Protein AF-G2GPV1-F1 (afdb_monomer_lite)

Secondary structure (DSSP, 8-state):
-EEEE-HHHHHHHHHHHHHHHHHHS-TTTEEEEEE---TTS-HHHHHHHHGGGGG-GGGS--S--SSSSSEE-SHHHHHHHHHHHHHHHHHHHHSPPPPP--SS------------S---S----------S-EEEEEEES---SHHHHHHHHHHHHHGGGGTEEEEEEEE-PPBBTTB-HHHHHHHHHHH-GGGGG-SEEEEEESTTS-EEEEEEEEP-----SS---TT-PPSEEEEEEEEEEPP---HHHHHHHHHHHTT-----S-S-------PPPPSS--HHHHTT-SS--HHHHHHHHHHHHT-TT-TT---EEEEEEEBTEEEEEETTTT-S--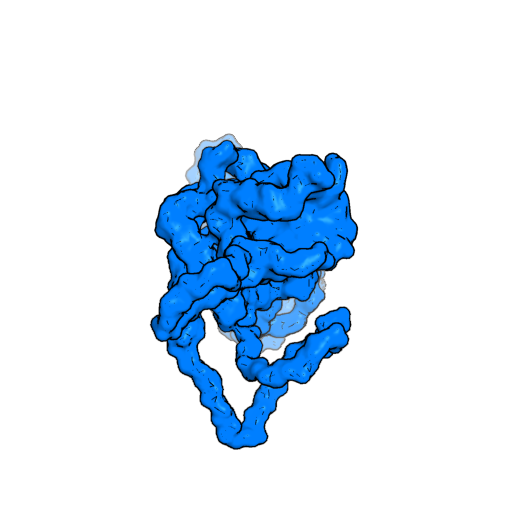-----TTSSHHHHHHHHHHHHHHHS-TTT--EEEE----TT-TT---TTGGGGGSTTEEEEE-

Radius of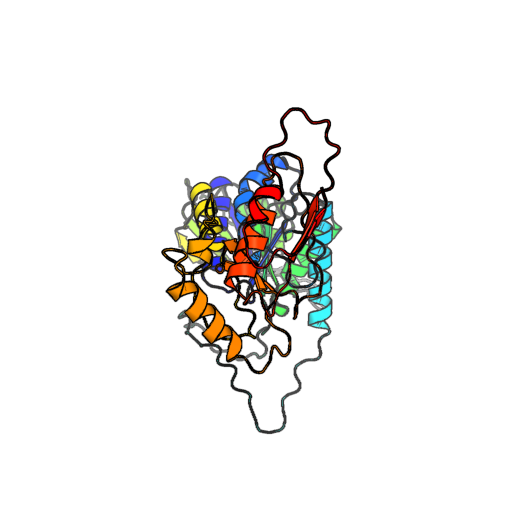 gyration: 30.64 Å; chains: 1; bounding box: 74×72×82 Å

InterPro domains:
  IPR002543 FtsK domain [PF01580] (327-402)
  IPR002543 FtsK domain [PS50901] (328-405)
  IPR027417 P-loop containing nucleoside triphosphate hydrolase [G3DSA:3.40.50.300] (2-265)
  IPR027417 P-loop containing nucleoside triphosphate hydrolase [G3DSA:3.40.50.300] (283-405)
  IPR027417 P-loop containing nucleoside triphosphate hydrolase [SSF52540] (299-381)

Structure (mmCIF, N/CA/C/O backbone):
data_AF-G2GPV1-F1
#
_entry.id   AF-G2GPV1-F1
#
loop_
_atom_site.group_PDB
_atom_site.id
_atom_site.type_symbol
_atom_site.label_atom_id
_atom_site.label_alt_id
_atom_site.label_comp_id
_atom_site.label_asym_id
_atom_site.label_entity_id
_atom_site.label_seq_id
_atom_site.pdbx_PDB_ins_code
_atom_site.Cartn_x
_atom_site.Cartn_y
_atom_site.Cartn_z
_atom_site.occupancy
_atom_site.B_iso_or_equiv
_atom_site.auth_seq_id
_atom_site.auth_comp_id
_atom_site.auth_asym_id
_atom_site.auth_atom_id
_atom_site.pdbx_PDB_model_num
ATOM 1 N N . MET A 1 1 ? 10.477 -9.189 -12.320 1.00 92.81 1 MET A N 1
ATOM 2 C CA . MET A 1 1 ? 10.072 -8.501 -13.563 1.00 92.81 1 MET A CA 1
ATOM 3 C C . MET A 1 1 ? 10.742 -7.146 -13.559 1.00 92.81 1 MET A C 1
ATOM 5 O O . MET A 1 1 ? 10.649 -6.468 -12.548 1.00 92.81 1 MET A O 1
ATOM 9 N N . GLY A 1 2 ? 11.426 -6.770 -14.634 1.00 94.94 2 GLY A N 1
ATOM 10 C CA . GLY A 1 2 ? 12.019 -5.440 -14.768 1.00 94.94 2 GLY A CA 1
ATOM 11 C C . GLY A 1 2 ? 11.084 -4.516 -15.541 1.00 94.94 2 GLY A C 1
ATOM 12 O O . GLY A 1 2 ? 10.548 -4.934 -16.560 1.00 94.94 2 GLY A O 1
ATOM 13 N N . LEU A 1 3 ? 10.872 -3.290 -15.078 1.00 96.56 3 LEU A N 1
ATOM 14 C CA . LEU A 1 3 ? 10.159 -2.230 -15.788 1.00 96.56 3 LEU A CA 1
ATOM 15 C C . LEU A 1 3 ? 11.145 -1.093 -16.066 1.00 96.56 3 LEU A C 1
ATOM 17 O O . LEU A 1 3 ? 11.756 -0.583 -15.127 1.00 96.56 3 LEU A O 1
ATOM 21 N N . ALA A 1 4 ? 11.316 -0.703 -17.328 1.00 96.38 4 ALA A N 1
ATOM 22 C CA . ALA A 1 4 ? 12.236 0.376 -17.685 1.00 96.38 4 ALA A CA 1
ATOM 23 C C . ALA A 1 4 ? 11.606 1.426 -18.595 1.00 96.38 4 ALA A C 1
ATOM 25 O O . ALA A 1 4 ? 10.743 1.117 -19.422 1.00 96.38 4 ALA A O 1
ATOM 26 N N . GLY A 1 5 ? 12.057 2.667 -18.438 1.00 95.25 5 GLY A N 1
ATOM 27 C CA . GLY A 1 5 ? 11.664 3.796 -19.271 1.00 95.25 5 GLY A CA 1
ATOM 28 C C . GLY A 1 5 ? 11.671 5.131 -18.527 1.00 95.25 5 GLY A C 1
ATOM 29 O O . GLY A 1 5 ? 12.166 5.206 -17.399 1.00 95.25 5 GLY A O 1
ATOM 30 N N . PRO A 1 6 ? 11.105 6.190 -19.139 1.00 95.00 6 PRO A N 1
ATOM 31 C CA . PRO A 1 6 ? 11.145 7.534 -18.570 1.00 95.00 6 PRO A CA 1
ATOM 32 C C . PRO A 1 6 ? 10.416 7.613 -17.228 1.00 95.00 6 PRO A C 1
ATOM 34 O O . PRO A 1 6 ? 9.306 7.084 -17.098 1.00 95.00 6 PRO A O 1
ATOM 37 N N . ARG A 1 7 ? 10.999 8.320 -16.251 1.00 93.81 7 ARG A N 1
ATOM 38 C CA . ARG A 1 7 ? 10.560 8.315 -14.844 1.00 93.81 7 ARG A CA 1
ATOM 39 C C . ARG A 1 7 ? 9.067 8.520 -14.643 1.00 93.81 7 ARG A C 1
ATOM 41 O O . ARG A 1 7 ? 8.423 7.709 -13.985 1.00 93.81 7 ARG A O 1
ATOM 48 N N . GLU A 1 8 ? 8.502 9.586 -15.206 1.00 92.12 8 GLU A N 1
ATOM 49 C CA . GLU A 1 8 ? 7.096 9.937 -14.975 1.00 92.12 8 GLU A CA 1
ATOM 50 C C . GLU A 1 8 ? 6.136 8.837 -15.450 1.00 92.12 8 GLU A C 1
ATOM 52 O O . GLU A 1 8 ? 5.156 8.510 -14.773 1.00 92.12 8 GLU A O 1
ATOM 57 N N . ARG A 1 9 ? 6.443 8.226 -16.602 1.00 94.62 9 ARG A N 1
ATOM 58 C CA . ARG A 1 9 ? 5.651 7.137 -17.186 1.00 94.62 9 ARG A CA 1
ATOM 59 C C . ARG A 1 9 ? 5.873 5.827 -16.444 1.00 94.62 9 ARG A C 1
ATOM 61 O O . ARG A 1 9 ? 4.898 5.141 -16.146 1.00 94.62 9 ARG A O 1
ATOM 68 N N . LEU A 1 10 ? 7.117 5.523 -16.084 1.00 95.62 10 LEU A N 1
ATOM 69 C CA . LEU A 1 10 ? 7.485 4.348 -15.298 1.00 95.62 10 LEU A CA 1
ATOM 70 C C . LEU A 1 10 ? 6.794 4.348 -13.928 1.00 95.62 10 LEU A C 1
ATOM 72 O O . LEU A 1 10 ? 6.192 3.347 -13.532 1.00 95.62 10 LEU A O 1
ATOM 76 N N . ALA A 1 11 ? 6.801 5.486 -13.234 1.00 95.50 11 ALA A N 1
ATOM 77 C CA . ALA A 1 11 ? 6.111 5.661 -11.963 1.00 95.50 11 ALA A CA 1
ATOM 78 C C . ALA A 1 11 ? 4.588 5.547 -12.123 1.00 95.50 11 ALA A C 1
ATOM 80 O O . ALA A 1 11 ? 3.922 4.905 -11.313 1.00 95.50 11 ALA A O 1
ATOM 81 N N . GLY A 1 12 ? 4.023 6.143 -13.179 1.00 96.56 12 GLY A N 1
ATOM 82 C CA . GLY A 1 12 ? 2.597 6.041 -13.500 1.00 96.56 12 GLY A CA 1
ATOM 83 C C . GLY A 1 12 ? 2.128 4.608 -13.750 1.00 96.56 12 GLY A C 1
ATOM 84 O O . GLY A 1 12 ? 1.126 4.192 -13.164 1.00 96.56 12 GLY A O 1
ATOM 85 N N . LEU A 1 13 ? 2.877 3.853 -14.558 1.00 96.50 13 LEU A N 1
ATOM 86 C CA . LEU A 1 13 ? 2.640 2.432 -14.821 1.00 96.50 13 LEU A CA 1
ATOM 87 C C . LEU A 1 13 ? 2.765 1.608 -13.538 1.00 96.50 13 LEU A C 1
ATOM 89 O O . LEU A 1 13 ? 1.881 0.820 -13.214 1.00 96.50 13 LEU A O 1
ATOM 93 N N . THR A 1 14 ? 3.832 1.816 -12.768 1.00 97.25 14 THR A N 1
ATOM 94 C CA . THR A 1 14 ? 4.052 1.052 -11.535 1.00 97.25 14 THR A CA 1
ATOM 95 C C . THR A 1 14 ? 2.930 1.293 -10.528 1.00 97.25 14 THR A C 1
ATOM 97 O O . THR A 1 14 ? 2.412 0.343 -9.946 1.00 97.25 14 THR A O 1
ATOM 100 N N . ARG A 1 15 ? 2.474 2.543 -10.364 1.00 97.69 15 ARG A N 1
ATOM 101 C CA . ARG A 1 15 ? 1.318 2.858 -9.511 1.00 97.69 15 ARG A CA 1
ATOM 102 C C . ARG A 1 15 ? 0.041 2.170 -9.999 1.00 97.69 15 ARG A C 1
ATOM 104 O O . ARG A 1 15 ? -0.715 1.684 -9.163 1.00 97.69 15 ARG A O 1
ATOM 111 N N . ALA A 1 16 ? -0.177 2.071 -11.312 1.00 96.94 16 ALA A N 1
ATOM 112 C CA . ALA A 1 16 ? -1.321 1.349 -11.872 1.00 96.94 16 ALA A CA 1
ATOM 113 C C . ALA A 1 16 ? -1.250 -0.155 -11.554 1.00 96.94 16 ALA A C 1
ATOM 115 O O . ALA A 1 16 ? -2.223 -0.722 -11.059 1.00 96.94 16 ALA A O 1
ATOM 116 N N . VAL A 1 17 ? -0.082 -0.780 -11.742 1.00 96.06 17 VAL A N 1
ATOM 117 C CA . VAL A 1 17 ? 0.151 -2.198 -11.413 1.00 96.06 17 VAL A CA 1
ATOM 118 C C . VAL A 1 17 ? -0.075 -2.465 -9.924 1.00 96.06 17 VAL A C 1
ATOM 120 O O . VAL A 1 17 ? -0.821 -3.375 -9.567 1.00 96.06 17 VAL A O 1
ATOM 123 N N . LEU A 1 18 ? 0.518 -1.657 -9.040 1.00 97.50 18 LEU A N 1
ATOM 124 C CA . LEU A 1 18 ? 0.370 -1.827 -7.591 1.00 97.50 18 LEU A CA 1
ATOM 125 C C . LEU A 1 18 ? -1.069 -1.594 -7.125 1.00 97.50 18 LEU A C 1
ATOM 127 O O . LEU A 1 18 ? -1.556 -2.329 -6.270 1.00 97.50 18 LEU A O 1
ATOM 131 N N . ALA A 1 19 ? -1.773 -0.621 -7.709 1.00 97.12 19 ALA A N 1
ATOM 132 C CA . ALA A 1 19 ? -3.179 -0.388 -7.408 1.00 97.12 19 ALA A CA 1
ATOM 133 C C . ALA A 1 19 ? -4.061 -1.570 -7.836 1.00 97.12 19 ALA A C 1
ATOM 135 O O . ALA A 1 19 ? -4.918 -1.999 -7.068 1.00 97.12 19 ALA A O 1
ATOM 136 N N . GLN A 1 20 ? -3.827 -2.145 -9.020 1.00 96.62 20 GLN A N 1
ATOM 137 C CA . GLN A 1 20 ? -4.544 -3.344 -9.466 1.00 96.62 20 GLN A CA 1
ATOM 138 C C . GLN A 1 20 ? -4.279 -4.536 -8.543 1.00 96.62 20 GLN A C 1
ATOM 140 O O . GLN A 1 20 ? -5.220 -5.215 -8.136 1.00 96.62 20 GLN A O 1
ATOM 145 N N . LEU A 1 21 ? -3.020 -4.766 -8.161 1.00 96.62 21 LEU A N 1
ATOM 146 C CA . LEU A 1 21 ? -2.668 -5.832 -7.225 1.00 96.62 21 LEU A CA 1
ATOM 147 C C . LEU A 1 21 ? -3.366 -5.645 -5.870 1.00 96.62 21 LEU A C 1
ATOM 149 O O . LEU A 1 21 ? -3.993 -6.586 -5.388 1.00 96.62 21 LEU A O 1
ATOM 153 N N . ALA A 1 22 ? -3.329 -4.434 -5.307 1.00 95.75 22 ALA A N 1
ATOM 154 C CA . ALA A 1 22 ? -3.972 -4.113 -4.034 1.00 95.75 22 ALA A CA 1
ATOM 155 C C . ALA A 1 22 ? -5.509 -4.199 -4.089 1.00 95.75 22 ALA A C 1
ATOM 157 O O . ALA A 1 22 ? -6.137 -4.576 -3.104 1.00 95.75 22 ALA A O 1
ATOM 158 N N . ALA A 1 23 ? -6.130 -3.867 -5.226 1.00 94.69 23 ALA A N 1
ATOM 159 C CA . ALA A 1 23 ? -7.582 -3.949 -5.401 1.00 94.69 23 ALA A CA 1
ATOM 160 C C . ALA A 1 23 ? -8.094 -5.391 -5.546 1.00 94.69 23 ALA A C 1
ATOM 162 O O . ALA A 1 23 ? -9.250 -5.668 -5.231 1.00 94.69 23 ALA A O 1
ATOM 163 N N . LEU A 1 24 ? -7.260 -6.292 -6.071 1.00 94.12 24 LEU A N 1
ATOM 164 C CA . LEU A 1 24 ? -7.658 -7.656 -6.426 1.00 94.12 24 LEU A CA 1
ATOM 165 C C . LEU A 1 24 ? -7.294 -8.705 -5.371 1.00 94.12 24 LEU A C 1
ATOM 167 O O . LEU A 1 24 ? -7.752 -9.841 -5.483 1.00 94.12 24 LEU A O 1
ATOM 171 N N . HIS A 1 25 ? -6.495 -8.347 -4.365 1.00 92.38 25 HIS A N 1
ATOM 172 C CA . HIS A 1 25 ? -6.011 -9.286 -3.355 1.00 92.38 25 HIS A CA 1
ATOM 173 C C . HIS A 1 25 ? -6.234 -8.746 -1.945 1.00 92.38 25 HIS A C 1
ATOM 175 O O . HIS A 1 25 ? -6.028 -7.561 -1.676 1.00 92.38 25 HIS A O 1
ATOM 181 N N . SER A 1 26 ? -6.626 -9.639 -1.037 1.00 89.75 26 SER A N 1
ATOM 182 C CA . SER A 1 26 ? -6.679 -9.356 0.396 1.00 89.75 26 SER A CA 1
ATOM 183 C C . SER A 1 26 ? -5.277 -9.009 0.923 1.00 89.75 26 SER A C 1
ATOM 185 O O . SER A 1 26 ? -4.311 -9.618 0.459 1.00 89.75 26 SER A O 1
ATOM 187 N N . PRO A 1 27 ? -5.126 -8.093 1.901 1.00 88.25 27 PRO A N 1
ATOM 188 C CA . PRO A 1 27 ? -3.840 -7.877 2.565 1.00 88.25 27 PRO A CA 1
ATOM 189 C C . PRO A 1 27 ? -3.352 -9.104 3.360 1.00 88.25 27 PRO A C 1
ATOM 191 O O . PRO A 1 27 ? -2.180 -9.146 3.711 1.00 88.25 27 PRO A O 1
ATOM 194 N N . ASP A 1 28 ? -4.203 -10.114 3.592 1.00 84.00 28 ASP A N 1
ATOM 195 C CA . ASP A 1 28 ? -3.773 -11.417 4.131 1.00 84.00 28 ASP A CA 1
ATOM 196 C C . ASP A 1 28 ? -3.118 -12.309 3.058 1.00 84.00 28 ASP A C 1
ATOM 198 O O . ASP A 1 28 ? -2.295 -13.164 3.374 1.00 84.00 28 ASP A O 1
ATOM 202 N N . ASP A 1 29 ? -3.477 -12.119 1.782 1.00 88.44 29 ASP A N 1
ATOM 203 C CA . ASP A 1 29 ? -2.990 -12.932 0.659 1.00 88.44 29 ASP A CA 1
ATOM 204 C C . ASP A 1 29 ? -1.806 -12.282 -0.073 1.00 88.44 29 ASP A C 1
ATOM 206 O O . ASP A 1 29 ? -1.052 -12.971 -0.770 1.00 88.44 29 ASP A O 1
ATOM 210 N N . LEU A 1 30 ? -1.675 -10.956 0.036 1.00 92.56 30 LEU A N 1
ATOM 211 C CA . LEU A 1 30 ? -0.678 -10.152 -0.661 1.00 92.56 30 LEU A CA 1
ATOM 212 C C . LEU A 1 30 ? -0.038 -9.112 0.268 1.00 92.56 30 LEU A C 1
ATOM 214 O O . LEU A 1 30 ? -0.698 -8.193 0.747 1.00 92.56 30 LEU A O 1
ATOM 218 N N . GLU A 1 31 ? 1.281 -9.191 0.394 1.00 93.50 31 GLU A N 1
ATOM 219 C CA . GLU A 1 31 ? 2.127 -8.202 1.056 1.00 93.50 31 GLU A CA 1
ATOM 220 C C . GLU A 1 31 ? 2.869 -7.362 0.002 1.00 93.50 31 GLU A C 1
ATOM 222 O O . GLU A 1 31 ? 3.420 -7.897 -0.965 1.00 93.50 31 GLU A O 1
ATOM 227 N N . LEU A 1 32 ? 2.892 -6.040 0.176 1.00 97.19 32 LEU A N 1
ATOM 228 C CA . LEU A 1 32 ? 3.656 -5.121 -0.669 1.00 97.19 32 LEU A CA 1
ATOM 229 C C . LEU A 1 32 ? 4.848 -4.578 0.117 1.00 97.19 32 LEU A C 1
ATOM 231 O O . LEU A 1 32 ? 4.682 -4.007 1.194 1.00 97.19 32 LEU A O 1
ATOM 235 N N . VAL A 1 33 ? 6.045 -4.716 -0.448 1.00 97.69 33 VAL A N 1
ATOM 236 C CA . VAL A 1 33 ? 7.292 -4.203 0.128 1.00 97.69 33 VAL A CA 1
ATOM 237 C C . VAL A 1 33 ? 7.932 -3.240 -0.865 1.00 97.69 33 VAL A C 1
ATOM 239 O O . VAL A 1 33 ? 8.062 -3.572 -2.039 1.00 97.69 33 VAL A O 1
ATOM 242 N N . LEU A 1 34 ? 8.354 -2.063 -0.408 1.00 98.00 34 LEU A N 1
ATOM 243 C CA . LEU A 1 34 ? 9.099 -1.095 -1.218 1.00 98.00 34 LEU A CA 1
ATOM 244 C C . LEU A 1 34 ? 10.542 -0.982 -0.723 1.00 98.00 34 LEU A C 1
ATOM 246 O O . LEU A 1 34 ? 10.768 -0.729 0.457 1.00 98.00 34 LEU A O 1
ATOM 250 N N . ILE A 1 35 ? 11.497 -1.071 -1.645 1.00 97.50 35 ILE A N 1
ATOM 251 C CA . ILE A 1 35 ? 12.901 -0.703 -1.462 1.00 97.50 35 ILE A CA 1
ATOM 252 C C . ILE A 1 35 ? 13.216 0.414 -2.456 1.00 97.50 35 ILE A C 1
ATOM 254 O O . ILE A 1 35 ? 13.340 0.186 -3.653 1.00 97.50 35 ILE A O 1
ATOM 258 N N . SER A 1 36 ? 13.332 1.636 -1.952 1.00 96.50 36 SER A N 1
ATOM 259 C CA . SER A 1 36 ? 13.583 2.849 -2.726 1.00 96.50 36 SER A CA 1
ATOM 260 C C . SER A 1 36 ? 14.736 3.617 -2.076 1.00 96.50 36 SER A C 1
ATOM 262 O O . SER A 1 36 ? 14.538 4.687 -1.494 1.00 96.50 36 SER A O 1
ATOM 264 N N . ALA A 1 37 ? 15.944 3.054 -2.155 1.00 93.75 37 ALA A N 1
ATOM 265 C CA . ALA A 1 37 ? 17.153 3.555 -1.490 1.00 93.75 37 ALA A CA 1
ATOM 266 C C . ALA A 1 37 ? 18.199 4.152 -2.452 1.00 93.75 37 ALA A C 1
ATOM 268 O O . ALA A 1 37 ? 19.320 4.446 -2.029 1.00 93.75 37 ALA A O 1
ATOM 269 N N . ASP A 1 38 ? 17.824 4.382 -3.716 1.00 91.88 38 ASP A N 1
ATOM 270 C CA . ASP A 1 38 ? 18.717 4.922 -4.741 1.00 91.88 38 ASP A CA 1
ATOM 271 C C . ASP A 1 38 ? 19.295 6.284 -4.332 1.00 91.88 38 ASP A C 1
ATOM 273 O O . ASP A 1 38 ? 18.580 7.287 -4.209 1.00 91.88 38 ASP A O 1
ATOM 277 N N . ARG A 1 39 ? 20.617 6.307 -4.138 1.00 89.62 39 ARG A N 1
ATOM 278 C CA . ARG A 1 39 ? 21.385 7.477 -3.696 1.00 89.62 39 ARG A CA 1
ATOM 279 C C . ARG A 1 39 ? 21.484 8.565 -4.761 1.00 89.62 39 ARG A C 1
ATOM 281 O O . ARG A 1 39 ? 21.768 9.703 -4.398 1.00 89.62 39 ARG A O 1
ATOM 288 N N . ALA A 1 40 ? 21.236 8.251 -6.034 1.00 90.00 40 ALA A N 1
ATOM 289 C CA . ALA A 1 40 ? 21.198 9.245 -7.104 1.00 90.00 40 ALA A CA 1
ATOM 290 C C . ALA A 1 40 ? 20.033 10.234 -6.933 1.00 90.00 40 ALA A C 1
ATOM 292 O O . ALA A 1 40 ? 20.062 11.340 -7.474 1.00 90.00 40 ALA A O 1
ATOM 293 N N . ARG A 1 41 ? 19.014 9.859 -6.151 1.00 90.38 41 ARG A N 1
ATOM 294 C CA . ARG A 1 41 ? 17.842 10.690 -5.878 1.00 90.38 41 ARG A CA 1
ATOM 295 C C . ARG A 1 41 ? 17.863 11.226 -4.439 1.00 90.38 41 ARG A C 1
ATOM 297 O O . ARG A 1 41 ? 18.438 10.599 -3.552 1.00 90.38 41 ARG A O 1
ATOM 304 N N . PRO A 1 42 ? 17.233 12.373 -4.143 1.00 93.81 42 PRO A N 1
ATOM 305 C CA . PRO A 1 42 ? 17.029 12.813 -2.763 1.00 93.81 42 PRO A CA 1
ATOM 306 C C . PRO A 1 42 ? 15.935 12.001 -2.053 1.00 93.81 42 PRO A C 1
ATOM 308 O O . PRO A 1 42 ? 14.907 11.683 -2.654 1.00 93.81 42 PRO A O 1
ATOM 311 N N . VAL A 1 43 ? 16.098 11.752 -0.745 1.00 92.62 43 VAL A N 1
ATOM 312 C CA . VAL A 1 43 ? 15.102 11.038 0.089 1.00 92.62 43 VAL A CA 1
ATOM 313 C C . VAL A 1 43 ? 13.719 11.679 -0.032 1.00 92.62 43 VAL A C 1
ATOM 315 O O . VAL A 1 43 ? 12.743 10.982 -0.275 1.00 92.62 43 VAL A O 1
ATOM 318 N N . ALA A 1 44 ? 13.633 13.011 0.053 1.00 92.81 44 ALA A N 1
ATOM 319 C CA . ALA A 1 44 ? 12.364 13.735 -0.032 1.00 92.81 44 ALA A CA 1
ATOM 320 C C . ALA A 1 44 ? 11.601 13.452 -1.338 1.00 92.81 44 ALA A C 1
ATOM 322 O O . ALA A 1 44 ? 10.382 13.301 -1.317 1.00 92.81 44 ALA A O 1
ATOM 323 N N . GLN A 1 45 ? 12.315 13.331 -2.463 1.00 93.00 45 GLN A N 1
ATOM 324 C CA . GLN A 1 45 ? 11.708 13.042 -3.760 1.00 93.00 45 GLN A CA 1
ATOM 325 C C . GLN A 1 45 ? 11.191 11.599 -3.823 1.00 93.00 45 GLN A C 1
ATOM 327 O O . GLN A 1 45 ? 10.064 11.374 -4.262 1.00 93.00 45 GLN A O 1
ATOM 332 N N . ARG A 1 46 ? 11.988 10.632 -3.343 1.00 93.38 46 ARG A N 1
ATOM 333 C CA . ARG A 1 46 ? 11.592 9.216 -3.274 1.00 93.38 46 ARG A CA 1
ATOM 334 C C . ARG A 1 46 ? 10.382 9.017 -2.361 1.00 93.38 46 ARG A C 1
ATOM 336 O O . ARG A 1 46 ? 9.420 8.356 -2.743 1.00 93.38 46 ARG A O 1
ATOM 343 N N . THR A 1 47 ? 10.393 9.649 -1.189 1.00 94.06 47 THR A N 1
ATOM 344 C CA . THR A 1 47 ? 9.275 9.607 -0.243 1.00 94.06 47 THR A CA 1
ATOM 345 C C . THR A 1 47 ? 8.020 10.228 -0.839 1.00 94.06 47 THR A C 1
ATOM 347 O O . THR A 1 47 ? 6.962 9.619 -0.758 1.00 94.06 47 THR A O 1
ATOM 350 N N . ALA A 1 48 ? 8.108 11.405 -1.468 1.00 92.88 48 ALA A N 1
ATOM 351 C CA . ALA A 1 48 ? 6.943 12.063 -2.062 1.00 92.88 48 ALA A CA 1
ATOM 352 C C . ALA A 1 48 ? 6.284 11.213 -3.161 1.00 92.88 48 ALA A C 1
ATOM 354 O O . ALA A 1 48 ? 5.060 11.154 -3.256 1.00 92.88 48 ALA A O 1
ATOM 355 N N . GLU A 1 49 ? 7.086 10.522 -3.969 1.00 94.62 49 GLU A N 1
ATOM 356 C CA . GLU A 1 49 ? 6.594 9.690 -5.065 1.00 94.62 49 GLU A CA 1
ATOM 357 C C . GLU A 1 49 ? 5.822 8.451 -4.590 1.00 94.62 49 GLU A C 1
ATOM 359 O O . GLU A 1 49 ? 4.815 8.068 -5.195 1.00 94.62 49 GLU A O 1
ATOM 364 N N . TRP A 1 50 ? 6.263 7.853 -3.483 1.00 96.88 50 TRP A N 1
ATOM 365 C CA . TRP A 1 50 ? 5.706 6.611 -2.948 1.00 96.88 50 TRP A CA 1
ATOM 366 C C . TRP A 1 50 ? 4.883 6.788 -1.667 1.00 96.88 50 TRP A C 1
ATOM 368 O O . TRP A 1 50 ? 4.333 5.810 -1.163 1.00 96.88 50 TRP A O 1
ATOM 378 N N . ALA A 1 51 ? 4.710 8.018 -1.172 1.00 95.69 51 ALA A N 1
ATOM 379 C CA . ALA A 1 51 ? 3.974 8.327 0.061 1.00 95.69 51 ALA A CA 1
ATOM 380 C C . ALA A 1 51 ? 2.562 7.724 0.090 1.00 95.69 51 ALA A C 1
ATOM 382 O O . ALA A 1 51 ? 2.077 7.312 1.144 1.00 95.69 51 ALA A O 1
ATOM 383 N N . TRP A 1 52 ? 1.913 7.630 -1.073 1.00 97.19 52 TRP A N 1
ATOM 384 C CA . TRP A 1 52 ? 0.581 7.048 -1.213 1.00 97.19 52 TRP A CA 1
ATOM 385 C C . TRP A 1 52 ? 0.514 5.578 -0.754 1.00 97.19 52 TRP A C 1
ATOM 387 O O . TRP A 1 52 ? -0.517 5.164 -0.223 1.00 97.19 52 TRP A O 1
ATOM 397 N N . LEU A 1 53 ? 1.605 4.810 -0.891 1.00 97.25 53 LEU A N 1
ATOM 398 C CA . LEU A 1 53 ? 1.675 3.414 -0.446 1.00 97.25 53 LEU A CA 1
ATOM 399 C C . LEU A 1 53 ? 1.488 3.284 1.064 1.00 97.25 53 LEU A C 1
ATOM 401 O O . LEU A 1 53 ? 0.923 2.292 1.506 1.00 97.25 53 LEU A O 1
ATOM 405 N N . GLY A 1 54 ? 1.889 4.289 1.850 1.00 95.31 54 GLY A N 1
ATOM 406 C CA . GLY A 1 54 ? 1.758 4.267 3.311 1.00 95.31 54 GLY A CA 1
ATOM 407 C C . GLY A 1 54 ? 0.314 4.174 3.815 1.00 95.31 54 GLY A C 1
ATOM 408 O O . GLY A 1 54 ? 0.092 3.838 4.977 1.00 95.31 54 GLY A O 1
ATOM 409 N N . TRP A 1 55 ? -0.671 4.432 2.950 1.00 94.94 55 TRP A N 1
ATOM 410 C CA . TRP A 1 55 ? -2.090 4.269 3.266 1.00 94.94 55 TRP A CA 1
ATOM 411 C C . TRP A 1 55 ? -2.612 2.851 3.010 1.00 94.94 55 TRP A C 1
ATOM 413 O O . TRP A 1 55 ? -3.645 2.486 3.571 1.00 94.94 55 TRP A O 1
ATOM 423 N N . LEU A 1 56 ? -1.932 2.042 2.191 1.00 95.44 56 LEU A N 1
ATOM 424 C CA . LEU A 1 56 ? -2.412 0.708 1.839 1.00 95.44 56 LEU A CA 1
ATOM 425 C C . LEU A 1 56 ? -2.342 -0.249 3.040 1.00 95.44 56 LEU A C 1
ATOM 427 O O . LEU A 1 56 ? -1.349 -0.264 3.769 1.00 95.44 56 LEU A O 1
ATOM 431 N N . PRO A 1 57 ? -3.354 -1.111 3.245 1.00 92.19 57 PRO A N 1
ATOM 432 C CA . PRO A 1 57 ? -3.272 -2.142 4.273 1.00 92.19 57 PRO A CA 1
ATOM 433 C C . PRO A 1 57 ? -2.187 -3.188 3.959 1.00 92.19 57 PRO A C 1
ATOM 435 O O . PRO A 1 57 ? -1.615 -3.739 4.891 1.00 92.19 57 PRO A O 1
ATOM 438 N N . HIS A 1 58 ? -1.853 -3.398 2.680 1.00 93.81 58 HIS A N 1
ATOM 439 C CA . HIS A 1 58 ? -0.872 -4.385 2.199 1.00 93.81 58 HIS A CA 1
ATOM 440 C C . HIS A 1 58 ? 0.588 -4.085 2.564 1.00 93.81 58 HIS A C 1
ATOM 442 O O . HIS A 1 58 ? 1.431 -4.965 2.432 1.00 93.81 58 HIS A O 1
ATOM 448 N N . VAL A 1 59 ? 0.910 -2.859 2.992 1.00 94.25 59 VAL A N 1
ATOM 449 C CA . VAL A 1 59 ? 2.267 -2.491 3.452 1.00 94.25 59 VAL A CA 1
ATOM 450 C C . VAL A 1 59 ? 2.402 -2.556 4.974 1.00 94.25 59 VAL A C 1
ATOM 452 O O . VAL A 1 59 ? 3.424 -2.143 5.525 1.00 94.25 59 VAL A O 1
ATOM 455 N N . ARG A 1 60 ? 1.361 -3.005 5.683 1.00 89.19 60 ARG A N 1
ATOM 456 C CA . ARG A 1 60 ? 1.414 -3.179 7.134 1.00 89.19 60 ARG A CA 1
ATOM 457 C C . ARG A 1 60 ? 2.109 -4.506 7.455 1.00 89.19 60 ARG A C 1
ATOM 459 O O . ARG A 1 60 ? 1.829 -5.502 6.796 1.00 89.19 60 ARG A O 1
ATOM 466 N N . PRO A 1 61 ? 2.990 -4.540 8.461 1.00 81.75 61 PRO A N 1
ATOM 467 C CA . PRO A 1 61 ? 3.623 -5.782 8.888 1.00 81.75 61 PRO A CA 1
ATOM 468 C C . PRO A 1 61 ? 2.575 -6.752 9.462 1.00 81.75 61 PRO A C 1
ATOM 47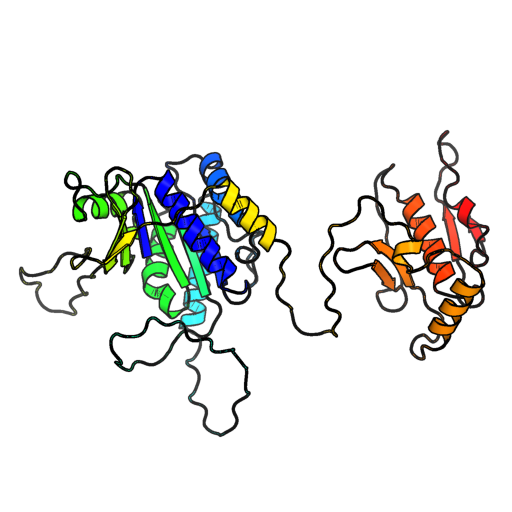0 O O . PRO A 1 61 ? 1.797 -6.374 10.337 1.00 81.75 61 PRO A O 1
ATOM 473 N N . GLY A 1 62 ? 2.552 -7.992 8.968 1.00 70.44 62 GLY A N 1
ATOM 474 C CA . GLY A 1 62 ? 1.659 -9.067 9.436 1.00 70.44 62 GLY A CA 1
ATOM 475 C C . GLY A 1 62 ? 2.383 -10.287 10.018 1.00 70.44 62 GLY A C 1
ATOM 476 O O . GLY A 1 62 ? 1.748 -11.198 10.534 1.00 70.44 62 GLY A O 1
ATOM 477 N N . HIS A 1 63 ? 3.714 -10.301 9.959 1.00 65.88 63 HIS A N 1
ATOM 478 C CA . HIS A 1 63 ? 4.563 -11.473 10.188 1.00 65.88 63 HIS A CA 1
ATOM 479 C C . HIS A 1 63 ? 5.654 -11.200 11.243 1.00 65.88 63 HIS A C 1
ATOM 481 O O . HIS A 1 63 ? 6.751 -11.742 11.158 1.00 65.88 63 HIS A O 1
ATOM 487 N N . GLY A 1 64 ? 5.380 -10.318 12.213 1.00 61.81 64 GLY A N 1
ATOM 488 C CA . GLY A 1 64 ? 6.324 -9.987 13.290 1.00 61.81 64 GLY A CA 1
ATOM 489 C C . GLY A 1 64 ? 7.499 -9.101 12.865 1.00 61.81 64 GLY A C 1
ATOM 490 O O . GLY A 1 64 ? 8.519 -9.074 13.546 1.00 61.81 64 GLY A O 1
ATOM 491 N N . GLN A 1 65 ? 7.381 -8.379 11.746 1.00 76.88 65 GLN A N 1
ATOM 492 C CA . GLN A 1 65 ? 8.445 -7.484 11.296 1.00 76.88 65 GLN A CA 1
ATOM 493 C C . GLN A 1 65 ? 8.624 -6.287 12.234 1.00 76.88 65 GLN A C 1
ATOM 495 O O . GLN A 1 65 ? 7.657 -5.586 12.533 1.00 76.88 65 GLN A O 1
ATOM 500 N N . ASP A 1 66 ? 9.875 -5.974 12.571 1.00 72.00 66 ASP A N 1
ATOM 501 C CA . ASP A 1 66 ? 10.227 -4.789 13.361 1.00 72.00 66 ASP A CA 1
ATOM 502 C C . ASP A 1 66 ? 10.246 -3.517 12.493 1.00 72.00 66 ASP A C 1
ATOM 504 O O . ASP A 1 66 ? 11.281 -3.028 12.044 1.00 72.00 66 ASP A O 1
ATOM 508 N N . CYS A 1 67 ? 9.059 -3.050 12.112 1.00 75.75 67 CYS A N 1
ATOM 509 C CA . CYS A 1 67 ? 8.861 -1.812 11.359 1.00 75.75 67 CYS A CA 1
ATOM 510 C C . CYS A 1 67 ? 7.404 -1.355 11.477 1.00 75.75 67 CYS A C 1
ATOM 512 O O . CYS A 1 67 ? 6.522 -2.158 11.754 1.00 75.75 67 CYS A O 1
ATOM 514 N N . ARG A 1 68 ? 7.113 -0.078 11.200 1.00 81.50 68 ARG A N 1
ATOM 515 C CA . ARG A 1 68 ? 5.717 0.406 11.124 1.00 81.50 68 ARG A CA 1
ATOM 516 C C . ARG A 1 68 ? 5.058 0.118 9.777 1.00 81.50 68 ARG A C 1
ATOM 518 O O . ARG A 1 68 ? 3.857 -0.128 9.721 1.00 81.50 68 ARG A O 1
ATOM 525 N N . LEU A 1 69 ? 5.839 0.197 8.704 1.00 89.69 69 LEU A N 1
ATOM 526 C CA . LEU A 1 69 ? 5.422 -0.036 7.326 1.00 89.69 69 LEU A CA 1
ATOM 527 C C . LEU A 1 69 ? 6.550 -0.750 6.585 1.00 89.69 69 LEU A C 1
ATOM 529 O O . LEU A 1 69 ? 7.726 -0.536 6.877 1.00 89.69 69 LEU A O 1
ATOM 533 N N . LEU A 1 70 ? 6.190 -1.539 5.581 1.00 92.69 70 LEU A N 1
ATOM 534 C CA . LEU A 1 70 ? 7.106 -2.276 4.711 1.00 92.69 70 LEU A CA 1
ATOM 535 C C . LEU A 1 70 ? 7.686 -1.388 3.601 1.00 92.69 70 LEU A C 1
ATOM 537 O O . LEU A 1 70 ? 7.724 -1.761 2.430 1.00 92.69 70 LEU A O 1
ATOM 541 N N . LEU A 1 71 ? 8.117 -0.186 3.977 1.00 96.25 71 LEU A N 1
ATOM 542 C CA . LEU A 1 71 ? 8.688 0.815 3.085 1.00 96.25 71 LEU A CA 1
ATOM 543 C C . LEU A 1 71 ? 10.110 1.130 3.546 1.00 96.25 71 LEU A C 1
ATOM 545 O O . LEU A 1 71 ? 10.315 1.458 4.712 1.00 96.25 71 LEU A O 1
ATOM 549 N N . ALA A 1 72 ? 11.066 1.052 2.627 1.00 95.88 72 ALA A N 1
ATOM 550 C CA . ALA A 1 72 ? 12.457 1.406 2.856 1.00 95.88 72 ALA A CA 1
ATOM 551 C C . ALA A 1 72 ? 12.873 2.558 1.937 1.00 95.88 72 ALA A C 1
ATOM 553 O O . ALA A 1 72 ? 12.880 2.411 0.713 1.00 95.88 72 ALA A O 1
ATOM 554 N N . TYR A 1 73 ? 13.228 3.696 2.531 1.00 94.62 73 TYR A N 1
ATOM 555 C CA . TYR A 1 73 ? 13.678 4.901 1.827 1.00 94.62 73 TYR A CA 1
ATOM 556 C C . TYR A 1 73 ? 15.154 5.224 2.056 1.00 94.62 73 TYR A C 1
ATOM 558 O O . TYR A 1 73 ? 15.719 6.039 1.322 1.00 94.62 73 TYR A O 1
ATOM 566 N N . ASP A 1 74 ? 15.783 4.604 3.049 1.00 91.25 74 ASP A N 1
ATOM 567 C CA . ASP A 1 74 ? 17.204 4.745 3.351 1.00 91.25 74 ASP A CA 1
ATOM 568 C C . ASP A 1 74 ? 17.937 3.388 3.273 1.00 91.25 74 ASP A C 1
ATOM 570 O O . ASP A 1 74 ? 17.295 2.334 3.202 1.00 91.25 74 ASP A O 1
ATOM 574 N N . PRO A 1 75 ? 19.284 3.394 3.224 1.00 91.50 75 PRO A N 1
ATOM 575 C CA . PRO A 1 75 ? 20.064 2.170 3.060 1.00 91.50 75 PRO A CA 1
ATOM 576 C C . PRO A 1 75 ? 19.925 1.168 4.213 1.00 91.50 75 PRO A C 1
ATOM 578 O O . PRO A 1 75 ? 20.018 -0.032 3.972 1.00 91.50 75 PRO A O 1
ATOM 581 N N . GLU A 1 76 ? 19.710 1.639 5.443 1.00 91.38 76 GLU A N 1
ATOM 582 C CA . GLU A 1 76 ? 19.582 0.779 6.624 1.00 91.38 76 GLU A CA 1
ATOM 583 C C . GLU A 1 76 ? 18.234 0.051 6.601 1.00 91.38 76 GLU A C 1
ATOM 585 O O . GLU A 1 76 ? 18.175 -1.172 6.730 1.00 91.38 76 GLU A O 1
ATOM 590 N N . GLN A 1 77 ? 17.155 0.778 6.297 1.00 93.12 77 GLN A N 1
ATOM 591 C CA . GLN A 1 77 ? 15.841 0.189 6.056 1.00 93.12 77 GLN A CA 1
ATOM 592 C C . GLN A 1 77 ? 15.881 -0.825 4.907 1.00 93.12 77 GLN A C 1
ATOM 594 O O . GLN A 1 77 ? 15.268 -1.889 5.004 1.00 93.12 77 GLN A O 1
ATOM 599 N N . ALA A 1 78 ? 16.595 -0.515 3.820 1.00 95.06 78 ALA A N 1
ATOM 600 C CA . ALA A 1 78 ? 16.715 -1.404 2.667 1.00 95.06 78 ALA A CA 1
ATOM 601 C C . ALA A 1 78 ? 17.426 -2.715 3.027 1.00 95.06 78 ALA A C 1
ATOM 603 O O . ALA A 1 78 ? 16.929 -3.784 2.668 1.00 95.06 78 ALA A O 1
ATOM 604 N N . ALA A 1 79 ? 18.528 -2.639 3.780 1.00 94.75 79 ALA A N 1
ATOM 605 C CA . ALA A 1 79 ? 19.232 -3.812 4.292 1.00 94.75 79 ALA A CA 1
ATOM 606 C C . ALA A 1 79 ? 18.325 -4.657 5.195 1.00 94.75 79 ALA A C 1
ATOM 608 O O . ALA A 1 79 ? 18.117 -5.838 4.917 1.00 94.75 79 ALA A O 1
ATOM 609 N N . ALA A 1 80 ? 17.664 -4.035 6.176 1.00 91.50 80 ALA A N 1
ATOM 610 C CA . ALA A 1 80 ? 16.755 -4.733 7.082 1.00 91.50 80 ALA A CA 1
ATOM 611 C C . ALA A 1 80 ? 15.595 -5.430 6.343 1.00 91.50 80 ALA A C 1
ATOM 613 O O . ALA A 1 80 ? 15.193 -6.534 6.709 1.00 91.50 80 ALA A O 1
ATOM 614 N N . ARG A 1 81 ? 15.032 -4.810 5.291 1.00 93.31 81 ARG A N 1
ATOM 615 C CA . ARG A 1 81 ? 13.984 -5.441 4.464 1.00 93.31 81 ARG A CA 1
ATOM 616 C C . ARG A 1 81 ? 14.520 -6.592 3.621 1.00 93.31 81 ARG A C 1
ATOM 618 O O . ARG A 1 81 ? 13.843 -7.611 3.505 1.00 93.31 81 ARG A O 1
ATOM 625 N N . ALA A 1 82 ? 15.702 -6.442 3.033 1.00 94.62 82 ALA A N 1
ATOM 626 C CA . ALA A 1 82 ? 16.305 -7.487 2.218 1.00 94.62 82 ALA A CA 1
ATOM 627 C C . ALA A 1 82 ? 16.670 -8.722 3.058 1.00 94.62 82 ALA A C 1
ATOM 629 O O . ALA A 1 82 ? 16.331 -9.840 2.672 1.00 94.62 82 ALA A O 1
ATOM 630 N N . GLU A 1 83 ? 17.271 -8.526 4.233 1.00 93.06 83 GLU A N 1
ATOM 631 C CA . GLU A 1 83 ? 17.597 -9.603 5.176 1.00 93.06 83 GLU A CA 1
ATOM 632 C C . GLU A 1 83 ? 16.349 -10.332 5.683 1.00 93.06 83 GLU A C 1
ATOM 634 O O . GLU A 1 83 ? 16.313 -11.562 5.707 1.00 93.06 83 GLU A O 1
ATOM 639 N N . GLU A 1 84 ? 15.296 -9.588 6.033 1.00 90.94 84 GLU A N 1
ATOM 640 C CA . GLU A 1 84 ? 14.000 -10.145 6.430 1.00 90.94 84 GLU A CA 1
ATOM 641 C C . GLU A 1 84 ? 13.427 -11.079 5.358 1.00 90.94 84 GLU A C 1
ATOM 643 O O . GLU A 1 84 ? 13.023 -12.207 5.646 1.00 90.94 84 GLU A O 1
ATOM 648 N N . LEU A 1 85 ? 13.421 -10.626 4.104 1.00 92.06 85 LEU A N 1
ATOM 649 C CA . LEU A 1 85 ? 12.899 -11.398 2.980 1.00 92.06 85 LEU A CA 1
ATOM 650 C C . LEU A 1 85 ? 13.771 -12.616 2.658 1.00 92.06 85 LEU A C 1
ATOM 652 O O . LEU A 1 85 ? 13.236 -13.678 2.337 1.00 92.06 85 LEU A O 1
ATOM 656 N N . LEU A 1 86 ? 15.096 -12.497 2.774 1.00 92.38 86 LEU A N 1
ATOM 657 C CA . LEU A 1 86 ? 16.007 -13.632 2.619 1.00 92.38 86 LEU A CA 1
ATOM 658 C C . LEU A 1 86 ? 15.797 -14.691 3.699 1.00 92.38 86 LEU A C 1
ATOM 660 O O . LEU A 1 86 ? 15.828 -15.883 3.394 1.00 92.38 86 LEU A O 1
ATOM 664 N N . ARG A 1 87 ? 15.555 -14.278 4.946 1.00 88.75 87 ARG A N 1
ATOM 665 C CA . ARG A 1 87 ? 15.271 -15.212 6.039 1.00 88.75 87 ARG A CA 1
ATOM 666 C C . ARG A 1 87 ? 13.993 -15.996 5.766 1.00 88.75 87 ARG A C 1
ATOM 668 O O . ARG A 1 87 ? 14.012 -17.218 5.825 1.00 88.75 87 ARG A O 1
ATOM 675 N N . ARG A 1 88 ? 12.928 -15.320 5.324 1.00 85.88 88 ARG A N 1
ATOM 676 C CA . ARG A 1 88 ? 11.679 -15.986 4.909 1.00 85.88 88 ARG A CA 1
ATOM 677 C C . ARG A 1 88 ? 11.875 -16.951 3.752 1.00 85.88 88 ARG A C 1
ATOM 679 O O . ARG A 1 88 ? 11.295 -18.033 3.753 1.00 85.88 88 ARG A O 1
ATOM 686 N N . LEU A 1 89 ? 12.678 -16.565 2.762 1.00 87.69 89 LEU A N 1
ATOM 687 C CA . LEU A 1 89 ? 13.038 -17.450 1.659 1.00 87.69 89 LEU A CA 1
ATOM 688 C C . LEU A 1 89 ? 13.745 -18.710 2.184 1.00 87.69 89 LEU A C 1
ATOM 690 O O . LEU A 1 89 ? 13.413 -19.815 1.755 1.00 87.69 89 LEU A O 1
ATOM 694 N N . ALA A 1 90 ? 14.673 -18.558 3.134 1.00 86.75 90 ALA A N 1
ATOM 695 C CA . ALA A 1 90 ? 15.367 -19.677 3.762 1.00 86.75 90 ALA A CA 1
ATOM 696 C C . ALA A 1 90 ? 14.397 -20.577 4.549 1.00 86.75 90 ALA A C 1
ATOM 698 O O . ALA A 1 90 ? 14.391 -21.787 4.319 1.00 86.75 90 ALA A O 1
ATOM 699 N N . ASP A 1 91 ? 13.534 -20.002 5.386 1.00 82.62 91 ASP A N 1
ATOM 700 C CA . ASP A 1 91 ? 12.555 -20.734 6.201 1.00 82.62 91 ASP A CA 1
ATOM 701 C C . ASP A 1 91 ? 11.575 -21.539 5.330 1.00 82.62 91 ASP A C 1
ATOM 703 O O . ASP A 1 91 ? 11.331 -22.722 5.574 1.00 82.62 91 ASP A O 1
ATOM 707 N N . LEU A 1 92 ? 11.063 -20.934 4.252 1.00 72.12 92 LEU A N 1
ATOM 708 C CA . LEU A 1 92 ? 10.142 -21.590 3.318 1.00 72.12 92 LEU A CA 1
ATOM 709 C C . LEU A 1 92 ? 10.824 -22.657 2.457 1.00 72.12 92 LEU A C 1
ATOM 711 O O . LEU A 1 92 ? 10.181 -23.636 2.085 1.00 72.12 92 LEU A O 1
ATOM 715 N N . SER A 1 93 ? 12.115 -22.498 2.150 1.00 70.12 93 SER A N 1
ATOM 716 C CA . SER A 1 93 ? 12.888 -23.522 1.433 1.00 70.12 93 SER A CA 1
ATOM 717 C C . SER A 1 93 ? 13.229 -24.739 2.301 1.00 70.12 93 SER A C 1
ATOM 719 O O . SER A 1 93 ? 13.418 -25.831 1.768 1.00 70.12 93 SER A O 1
ATOM 721 N N . GLN A 1 94 ? 13.280 -24.563 3.626 1.00 68.31 94 GLN A N 1
ATOM 722 C CA . GLN A 1 94 ? 13.537 -25.625 4.603 1.00 68.31 94 GLN A CA 1
ATOM 723 C C . GLN A 1 94 ? 12.256 -26.299 5.117 1.00 68.31 94 GLN A C 1
ATOM 725 O O . GLN A 1 94 ? 12.331 -27.371 5.721 1.00 68.31 94 GLN A O 1
ATOM 730 N N . ALA A 1 95 ? 11.080 -25.708 4.874 1.00 59.62 95 ALA A N 1
ATOM 731 C CA . ALA A 1 95 ? 9.806 -26.304 5.248 1.00 59.62 95 ALA A CA 1
ATOM 732 C C . ALA A 1 95 ? 9.628 -27.668 4.544 1.00 59.62 95 ALA A C 1
ATOM 734 O O . ALA A 1 95 ? 9.751 -27.751 3.318 1.00 59.62 95 ALA A O 1
ATOM 735 N N . PRO A 1 96 ? 9.345 -28.760 5.284 1.00 46.84 96 PRO A N 1
ATOM 736 C CA . PRO A 1 96 ? 9.200 -30.078 4.683 1.00 46.84 96 PRO A CA 1
ATOM 737 C C . PRO A 1 96 ? 8.061 -30.061 3.663 1.00 46.84 96 PRO A C 1
ATOM 739 O O . PRO A 1 96 ? 6.964 -29.581 3.956 1.00 46.84 96 PRO A O 1
ATOM 742 N N . ALA A 1 97 ? 8.319 -30.606 2.469 1.00 46.91 97 ALA A N 1
ATOM 743 C CA . ALA A 1 97 ? 7.296 -30.765 1.442 1.00 46.91 97 ALA A CA 1
ATOM 744 C C . ALA A 1 97 ? 6.049 -31.426 2.060 1.00 46.91 97 ALA A C 1
ATOM 746 O O . ALA A 1 97 ? 6.199 -32.381 2.835 1.00 46.91 97 ALA A O 1
ATOM 747 N N . PRO A 1 98 ? 4.829 -30.943 1.755 1.00 42.00 98 PRO A N 1
ATOM 748 C CA . PRO A 1 98 ? 3.619 -31.541 2.297 1.00 42.00 98 PRO A CA 1
ATOM 749 C C . PRO A 1 98 ? 3.623 -33.032 1.959 1.00 42.00 98 PRO A C 1
ATOM 751 O O . PRO A 1 98 ? 3.692 -33.415 0.789 1.00 42.00 98 PRO A O 1
ATOM 754 N N . ARG A 1 99 ? 3.615 -33.880 2.997 1.00 35.19 99 ARG A N 1
ATOM 755 C CA . ARG A 1 99 ? 3.534 -35.331 2.819 1.00 35.19 99 ARG A CA 1
ATOM 756 C C . ARG A 1 99 ? 2.271 -35.624 2.005 1.00 35.19 99 ARG A C 1
ATOM 758 O O . ARG A 1 99 ? 1.219 -35.093 2.364 1.00 35.19 99 ARG A O 1
ATOM 765 N N . PRO A 1 100 ? 2.333 -36.447 0.944 1.00 35.16 100 PRO A N 1
ATOM 766 C CA . PRO A 1 100 ? 1.121 -36.889 0.274 1.00 35.16 100 PRO A CA 1
ATOM 767 C C . PRO A 1 100 ? 0.245 -37.591 1.315 1.00 35.16 100 PRO A C 1
ATOM 769 O O . PRO A 1 100 ? 0.665 -38.574 1.926 1.00 35.16 100 PRO A O 1
ATOM 772 N N . TRP A 1 101 ? -0.930 -37.024 1.585 1.00 38.09 101 TRP A N 1
ATOM 773 C CA . TRP A 1 101 ? -1.866 -37.566 2.559 1.00 38.09 101 TRP A CA 1
ATOM 774 C C . TRP A 1 101 ? -2.326 -38.953 2.102 1.00 38.09 101 TRP A C 1
ATOM 776 O O . TRP A 1 101 ? -3.008 -39.086 1.086 1.00 38.09 101 TRP A O 1
ATOM 786 N N . ALA A 1 102 ? -1.946 -39.982 2.857 1.00 41.66 102 ALA A N 1
ATOM 787 C CA . ALA A 1 102 ? -2.711 -41.216 2.924 1.00 41.66 102 ALA A CA 1
ATOM 788 C C . ALA A 1 102 ? -3.941 -40.947 3.813 1.00 41.66 102 ALA A C 1
ATOM 790 O O . ALA A 1 102 ? -3.810 -40.311 4.856 1.00 41.66 102 ALA A O 1
ATOM 791 N N . ASP A 1 103 ? -5.104 -41.412 3.362 1.00 36.69 103 ASP A N 1
ATOM 792 C CA . ASP A 1 103 ? -6.436 -41.324 3.981 1.00 36.69 103 ASP A CA 1
ATOM 793 C C . ASP A 1 103 ? -7.202 -39.982 3.915 1.00 36.69 103 ASP A C 1
ATOM 795 O O . ASP A 1 103 ? -7.232 -39.147 4.813 1.00 36.69 103 ASP A O 1
ATOM 799 N N . GLY A 1 104 ? -7.973 -39.838 2.832 1.00 42.84 104 GLY A N 1
ATOM 800 C CA . GLY A 1 104 ? -9.422 -40.072 2.923 1.00 42.84 104 GLY A CA 1
ATOM 801 C C . GLY A 1 104 ? -10.364 -38.962 3.406 1.00 42.84 104 GLY A C 1
ATOM 802 O O . GLY A 1 104 ? -11.554 -39.066 3.118 1.00 42.84 104 GLY A O 1
ATOM 803 N N . THR 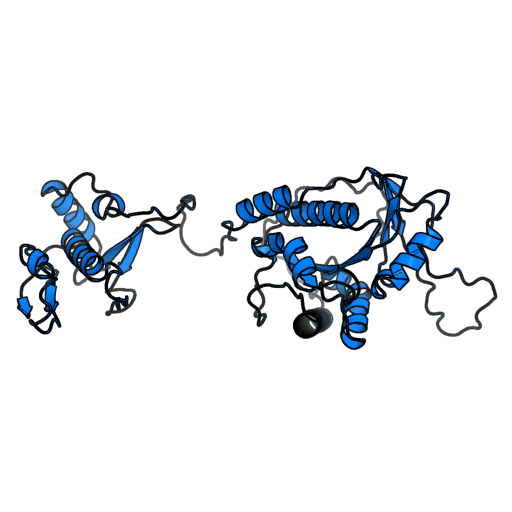A 1 105 ? -9.916 -37.885 4.057 1.00 34.41 105 THR A N 1
ATOM 804 C CA . THR A 1 105 ? -10.837 -36.801 4.474 1.00 34.41 105 THR A CA 1
ATOM 805 C C . THR A 1 105 ? -10.244 -35.410 4.280 1.00 34.41 105 THR A C 1
ATOM 807 O O . THR A 1 105 ? -9.352 -34.987 5.008 1.00 34.41 105 THR A O 1
ATOM 810 N N . VAL A 1 106 ? -10.769 -34.680 3.292 1.00 38.09 106 VAL A N 1
ATOM 811 C CA . VAL A 1 106 ? -10.364 -33.309 2.946 1.00 38.09 106 VAL A CA 1
ATOM 812 C C . VAL A 1 106 ? -11.210 -32.304 3.744 1.00 38.09 106 VAL A C 1
ATOM 814 O O . VAL A 1 106 ? -12.436 -32.321 3.599 1.00 38.09 106 VAL A O 1
ATOM 817 N N . PRO A 1 107 ? -10.623 -31.375 4.525 1.00 31.23 107 PRO A N 1
ATOM 818 C CA . PRO A 1 107 ? -11.346 -30.201 4.992 1.00 31.23 107 PRO A CA 1
ATOM 819 C C . PRO A 1 107 ? -11.579 -29.281 3.790 1.00 31.23 107 PRO A C 1
ATOM 821 O O . PRO A 1 107 ? -10.639 -28.798 3.157 1.00 31.23 107 PRO A O 1
ATOM 824 N N . VAL A 1 108 ? -12.841 -29.039 3.449 1.00 32.31 108 VAL A N 1
ATOM 825 C CA . VAL A 1 108 ? -13.219 -28.105 2.384 1.00 32.31 108 VAL A CA 1
ATOM 826 C C . VAL A 1 108 ? -12.991 -26.671 2.878 1.00 32.31 108 VAL A C 1
ATOM 828 O O . VAL A 1 108 ? -13.906 -26.021 3.378 1.00 32.31 108 VAL A O 1
ATOM 831 N N . GLN A 1 109 ? -11.777 -26.142 2.714 1.00 36.72 109 GLN A N 1
ATOM 832 C CA . GLN A 1 109 ? -11.573 -24.694 2.658 1.00 36.72 109 GLN A CA 1
ATOM 833 C C . GLN A 1 109 ? -12.035 -24.213 1.280 1.00 36.72 109 GLN A C 1
ATOM 835 O O . GLN A 1 109 ? -11.367 -24.408 0.263 1.00 36.72 109 GLN A O 1
ATOM 840 N N . ARG A 1 110 ? -13.231 -23.614 1.238 1.00 31.17 110 ARG A N 1
ATOM 841 C CA . ARG A 1 110 ? -13.773 -22.938 0.053 1.00 31.17 110 ARG A CA 1
ATOM 842 C C . ARG A 1 110 ? -12.929 -21.699 -0.261 1.00 31.17 110 ARG A C 1
ATOM 844 O O . ARG A 1 110 ? -13.331 -20.582 0.042 1.00 31.17 110 ARG A O 1
ATOM 851 N N . SER A 1 111 ? -11.794 -21.886 -0.933 1.00 36.25 111 SER A N 1
ATOM 852 C CA . SER A 1 111 ? -11.300 -20.850 -1.835 1.00 36.25 111 SER A CA 1
ATOM 853 C C . SER A 1 111 ? -12.273 -20.809 -3.010 1.00 36.25 111 SER A C 1
ATOM 855 O O . SER A 1 111 ? -12.457 -21.786 -3.743 1.00 36.25 111 SER A O 1
ATOM 857 N N . ALA A 1 112 ? -12.996 -19.701 -3.142 1.00 30.33 112 ALA A N 1
ATOM 858 C CA . ALA A 1 112 ? -13.830 -19.457 -4.302 1.00 30.33 112 ALA A CA 1
ATOM 859 C C . ALA A 1 112 ? -12.909 -19.345 -5.526 1.00 30.33 112 ALA A C 1
ATOM 861 O O . ALA A 1 112 ? -12.416 -18.272 -5.860 1.00 30.33 112 ALA A O 1
ATOM 862 N N . ARG A 1 113 ? -12.653 -20.478 -6.194 1.00 34.94 113 ARG A N 1
ATOM 863 C CA . ARG A 1 113 ? -12.083 -20.515 -7.541 1.00 34.94 113 ARG A CA 1
ATOM 864 C C . ARG A 1 113 ? -12.981 -19.678 -8.448 1.00 34.94 113 ARG A C 1
ATOM 866 O O . ARG A 1 113 ? -14.022 -20.149 -8.901 1.00 34.94 113 ARG A O 1
ATOM 873 N N . ARG A 1 114 ? -12.558 -18.452 -8.745 1.00 28.83 114 ARG A N 1
ATOM 874 C CA . ARG A 1 114 ? -13.022 -17.713 -9.917 1.00 28.83 114 ARG A CA 1
ATOM 875 C C . ARG A 1 114 ? -11.919 -17.812 -10.975 1.00 28.83 114 ARG A C 1
ATOM 877 O O . ARG A 1 114 ? -10.784 -17.449 -10.679 1.00 28.83 114 ARG A O 1
ATOM 884 N N . PRO A 1 115 ? -12.200 -18.367 -12.164 1.00 33.88 115 PRO A N 1
ATOM 885 C CA . PRO A 1 115 ? -11.169 -18.636 -13.153 1.00 33.88 115 PRO A CA 1
ATOM 886 C C . PRO A 1 115 ? -10.729 -17.323 -13.804 1.00 33.88 115 PRO A C 1
ATOM 888 O O . PRO A 1 115 ? -11.529 -16.652 -14.457 1.00 33.88 115 PRO A O 1
ATOM 891 N N . SER A 1 116 ? -9.456 -16.964 -13.658 1.00 30.70 116 SER A N 1
ATOM 892 C CA . SER A 1 116 ? -8.809 -16.015 -14.558 1.00 30.70 116 SER A CA 1
ATOM 893 C C . SER A 1 116 ? -8.609 -16.707 -15.911 1.00 30.70 116 SER A C 1
ATOM 895 O O . SER A 1 116 ? -7.865 -17.677 -16.048 1.00 30.70 116 SER A O 1
ATOM 897 N N . ARG A 1 117 ? -9.338 -16.239 -16.929 1.00 32.53 117 ARG A N 1
ATOM 898 C CA . ARG A 1 117 ? -9.096 -16.601 -18.328 1.00 32.53 117 ARG A CA 1
ATOM 899 C C . ARG A 1 117 ? -7.820 -15.908 -18.800 1.00 32.53 117 ARG A C 1
ATOM 901 O O . ARG A 1 117 ? -7.895 -14.775 -19.249 1.00 32.53 117 ARG A O 1
ATOM 908 N N . THR A 1 118 ? -6.703 -16.620 -18.731 1.00 30.98 118 THR A N 1
ATOM 909 C CA . THR A 1 118 ? -5.566 -16.533 -19.667 1.00 30.98 118 THR A CA 1
ATOM 910 C C . THR A 1 118 ? -4.757 -17.827 -19.547 1.00 30.98 118 THR A C 1
ATOM 912 O O . THR A 1 118 ? -3.663 -17.860 -18.995 1.00 30.98 118 THR A O 1
ATOM 915 N N . ALA A 1 119 ? -5.337 -18.928 -20.020 1.00 31.31 119 ALA A N 1
ATOM 916 C CA . ALA A 1 119 ? -4.631 -20.192 -20.207 1.00 31.31 119 ALA A CA 1
ATOM 917 C C . ALA A 1 119 ? -5.162 -20.880 -21.471 1.00 31.31 119 ALA A C 1
ATOM 919 O O . ALA A 1 119 ? -5.830 -21.907 -21.408 1.00 31.31 119 ALA A O 1
ATOM 920 N N . GLU A 1 120 ? -4.878 -20.282 -22.624 1.00 30.22 120 GLU A N 1
ATOM 921 C CA . GLU A 1 120 ? -4.737 -21.039 -23.866 1.00 30.22 120 GLU A CA 1
ATOM 922 C C . GLU A 1 120 ? -3.268 -20.925 -24.264 1.00 30.22 120 GLU A C 1
ATOM 924 O O . GLU A 1 120 ? -2.799 -19.872 -24.684 1.00 30.22 120 GLU A O 1
ATOM 929 N N . GLY A 1 121 ? -2.521 -21.989 -23.978 1.00 29.38 121 GLY A N 1
ATOM 930 C CA . GLY A 1 121 ? -1.075 -22.046 -24.147 1.00 29.38 121 GLY A CA 1
ATOM 931 C C . GLY A 1 121 ? -0.460 -23.096 -23.231 1.00 29.38 121 GLY A C 1
ATOM 932 O O . GLY A 1 121 ? 0.045 -22.767 -22.168 1.00 29.38 121 GLY A O 1
ATOM 933 N N . GLU A 1 122 ? -0.552 -24.352 -23.669 1.00 29.08 122 GLU A N 1
ATOM 934 C CA . GLU A 1 122 ? 0.285 -25.487 -23.253 1.00 29.08 122 GLU A CA 1
ATOM 935 C C . GLU A 1 122 ? 0.061 -26.069 -21.845 1.00 29.08 122 GLU A C 1
ATOM 937 O O . GLU A 1 122 ? 0.668 -25.716 -20.837 1.00 29.08 122 GLU A O 1
ATOM 942 N N . ARG A 1 123 ? -0.786 -27.107 -21.819 1.00 36.53 123 ARG A N 1
ATOM 943 C CA . ARG A 1 123 ? -0.767 -28.146 -20.788 1.00 36.53 123 ARG A CA 1
ATOM 944 C C . ARG A 1 123 ? 0.538 -28.945 -20.903 1.00 36.53 123 ARG A C 1
ATOM 946 O O . ARG A 1 123 ? 0.625 -29.856 -21.719 1.00 36.53 123 ARG A O 1
ATOM 953 N N . GLY A 1 124 ? 1.501 -28.638 -20.040 1.00 28.06 124 GLY A N 1
ATOM 954 C CA . GLY A 1 124 ? 2.628 -29.501 -19.682 1.00 28.06 124 GLY A CA 1
ATOM 955 C C . GLY A 1 124 ? 2.708 -29.603 -18.157 1.00 28.06 124 GLY A C 1
ATOM 956 O O . GLY A 1 124 ? 2.848 -28.591 -17.478 1.00 28.06 124 GLY A O 1
ATOM 957 N N . GLY A 1 125 ? 2.520 -30.803 -17.608 1.00 33.66 125 GLY A N 1
ATOM 958 C CA . GLY A 1 125 ? 2.421 -31.042 -16.167 1.00 33.66 125 GLY A CA 1
ATOM 959 C C . GLY A 1 125 ? 3.722 -30.783 -15.398 1.00 33.66 125 GLY A C 1
ATOM 960 O O . GLY A 1 125 ? 4.790 -31.230 -15.801 1.00 33.66 125 GLY A O 1
ATOM 961 N N . GLY A 1 126 ? 3.595 -30.117 -14.248 1.00 29.38 126 GLY A N 1
ATOM 962 C CA . GLY A 1 126 ? 4.641 -29.945 -13.241 1.00 29.38 126 GLY A CA 1
ATOM 963 C C . GLY A 1 126 ? 4.036 -29.408 -11.941 1.00 29.38 126 GLY A C 1
ATOM 964 O O . GLY A 1 126 ? 3.400 -28.359 -11.929 1.00 29.38 126 GLY A O 1
ATOM 965 N N . ALA A 1 127 ? 4.163 -30.187 -10.871 1.00 41.47 127 ALA A N 1
ATOM 966 C CA . ALA A 1 127 ? 3.548 -30.008 -9.562 1.00 41.47 127 ALA A CA 1
ATOM 967 C C . ALA A 1 127 ? 4.162 -28.860 -8.727 1.00 41.47 127 ALA A C 1
ATOM 969 O O . ALA A 1 127 ? 5.342 -28.556 -8.870 1.00 41.47 127 ALA A O 1
ATOM 970 N N . GLY A 1 128 ? 3.374 -28.296 -7.797 1.00 41.66 128 GLY A N 1
ATOM 971 C CA . GLY A 1 128 ? 3.873 -27.488 -6.669 1.00 41.66 128 GLY A CA 1
ATOM 972 C C . GLY A 1 128 ? 3.730 -25.968 -6.806 1.00 41.66 128 GLY A C 1
ATOM 973 O O . GLY A 1 128 ? 4.722 -25.250 -6.785 1.00 41.66 128 GLY A O 1
ATOM 974 N N . GLY A 1 129 ? 2.507 -25.445 -6.934 1.00 57.53 129 GLY A N 1
ATOM 975 C CA . GLY A 1 129 ? 2.280 -24.000 -6.794 1.00 57.53 129 GLY A CA 1
ATOM 976 C C . GLY A 1 129 ? 2.391 -23.575 -5.328 1.00 57.53 129 GLY A C 1
ATOM 977 O O . GLY A 1 129 ? 1.797 -24.223 -4.473 1.00 57.53 129 GLY A O 1
ATOM 978 N N . PHE A 1 130 ? 3.123 -22.497 -5.035 1.00 70.25 130 PHE A N 1
ATOM 979 C CA . PHE A 1 130 ? 3.182 -21.920 -3.690 1.00 70.25 130 PHE A CA 1
ATOM 980 C C . PHE A 1 130 ? 1.771 -21.542 -3.200 1.00 70.25 130 PHE A C 1
ATOM 982 O O . PHE A 1 130 ? 1.034 -20.818 -3.882 1.00 70.25 130 PHE A O 1
ATOM 989 N N . THR A 1 131 ? 1.390 -22.058 -2.030 1.00 68.31 131 THR A N 1
ATOM 990 C CA . THR A 1 131 ? 0.039 -21.931 -1.454 1.00 68.31 131 THR A CA 1
ATOM 991 C C . THR A 1 131 ? -0.051 -20.932 -0.297 1.00 68.31 131 THR A C 1
ATOM 993 O O . THR A 1 131 ? -1.105 -20.845 0.323 1.00 68.31 131 THR A O 1
ATOM 996 N N . GLY A 1 132 ? 1.027 -20.207 0.014 1.00 74.81 132 GLY A N 1
ATOM 997 C CA . GLY A 1 132 ? 1.066 -19.208 1.088 1.00 74.81 132 GLY A CA 1
ATOM 998 C C . GLY A 1 132 ? 0.763 -17.770 0.630 1.00 74.81 132 GLY A C 1
ATOM 999 O O . GLY A 1 132 ? 0.431 -17.551 -0.545 1.00 74.81 132 GLY A O 1
ATOM 1000 N N . PRO A 1 133 ? 0.907 -16.787 1.542 1.00 82.50 133 PRO A N 1
ATOM 1001 C CA . PRO A 1 133 ? 0.781 -15.366 1.226 1.00 82.50 133 PRO A CA 1
ATOM 1002 C C . PRO A 1 133 ? 1.903 -14.926 0.286 1.00 82.50 133 PRO A C 1
ATOM 1004 O O . PRO A 1 133 ? 3.064 -15.299 0.460 1.00 82.50 133 PRO A O 1
ATOM 1007 N N . ARG A 1 134 ? 1.557 -14.150 -0.739 1.00 91.69 134 ARG A N 1
ATOM 1008 C CA . ARG A 1 134 ? 2.508 -13.681 -1.751 1.00 91.69 134 ARG A CA 1
ATOM 1009 C C . ARG A 1 134 ? 3.086 -12.340 -1.335 1.00 91.69 134 ARG A C 1
ATOM 1011 O O . ARG A 1 134 ? 2.353 -11.470 -0.882 1.00 91.69 134 ARG A O 1
ATOM 1018 N N . THR A 1 135 ? 4.372 -12.131 -1.576 1.00 94.50 135 THR A N 1
ATOM 1019 C CA . THR A 1 135 ? 5.027 -10.841 -1.339 1.00 94.50 135 THR A CA 1
ATOM 1020 C C . THR A 1 135 ? 5.482 -10.257 -2.665 1.00 94.50 135 THR A C 1
ATOM 1022 O O . THR A 1 135 ? 6.217 -10.906 -3.404 1.00 94.50 135 THR A O 1
ATOM 1025 N N . VAL A 1 136 ? 5.083 -9.026 -2.975 1.00 97.62 136 VAL A N 1
ATOM 1026 C CA . VAL A 1 136 ? 5.622 -8.275 -4.115 1.00 97.62 136 VAL A CA 1
ATOM 1027 C C . VAL A 1 136 ? 6.599 -7.229 -3.598 1.00 97.62 136 VAL A C 1
ATOM 1029 O O . VAL A 1 136 ? 6.223 -6.335 -2.843 1.00 97.62 136 VAL A O 1
ATOM 1032 N N . VAL A 1 137 ? 7.856 -7.349 -4.017 1.00 97.75 137 VAL A N 1
ATOM 1033 C CA . VAL A 1 137 ? 8.955 -6.465 -3.622 1.00 97.75 137 VAL A CA 1
ATOM 1034 C C . VAL A 1 137 ? 9.244 -5.512 -4.771 1.00 97.75 137 VAL A C 1
ATOM 1036 O O . VAL A 1 137 ? 9.741 -5.927 -5.815 1.00 97.75 137 VAL A O 1
ATOM 1039 N N . VAL A 1 138 ? 8.927 -4.238 -4.593 1.00 98.06 138 VAL A N 1
ATOM 1040 C CA . VAL A 1 138 ? 9.217 -3.174 -5.554 1.00 98.06 138 VAL A CA 1
ATOM 1041 C C . VAL A 1 138 ? 10.582 -2.592 -5.232 1.00 98.06 138 VAL A C 1
ATOM 1043 O O . VAL A 1 138 ? 10.798 -2.109 -4.125 1.00 98.06 138 VAL A O 1
ATOM 1046 N N . VAL A 1 139 ? 11.491 -2.627 -6.197 1.00 97.31 139 VAL A N 1
ATOM 1047 C CA . VAL A 1 139 ? 12.849 -2.096 -6.075 1.00 97.31 139 VAL A CA 1
ATOM 1048 C C . VAL A 1 139 ? 12.970 -0.921 -7.027 1.00 97.31 139 VAL A C 1
ATOM 1050 O O . VAL A 1 139 ? 12.970 -1.110 -8.241 1.00 97.31 139 VAL A O 1
ATOM 1053 N N . ASP A 1 140 ? 13.013 0.286 -6.478 1.00 96.19 140 ASP A N 1
ATOM 1054 C CA . ASP A 1 140 ? 13.061 1.528 -7.241 1.00 96.19 140 ASP A CA 1
ATOM 1055 C C . ASP A 1 140 ? 14.505 2.033 -7.382 1.00 96.19 140 ASP A C 1
ATOM 1057 O O . ASP A 1 140 ? 15.044 2.636 -6.451 1.00 96.19 140 ASP A O 1
ATOM 1061 N N . GLY A 1 141 ? 15.122 1.773 -8.540 1.00 93.62 141 GLY A N 1
ATOM 1062 C CA . GLY A 1 141 ? 16.513 2.133 -8.828 1.00 93.62 141 GLY A CA 1
ATOM 1063 C C . GLY A 1 141 ? 17.532 1.173 -8.205 1.00 93.62 141 GLY A C 1
ATOM 1064 O O . GLY A 1 141 ? 17.315 -0.044 -8.157 1.00 93.62 141 GLY A O 1
ATOM 1065 N N . ASP A 1 142 ? 18.670 1.715 -7.766 1.00 93.44 142 ASP A N 1
ATOM 1066 C CA . ASP A 1 142 ? 19.697 0.968 -7.033 1.00 93.44 142 ASP A CA 1
ATOM 1067 C C . ASP A 1 142 ? 19.278 0.773 -5.557 1.00 93.44 142 ASP A C 1
ATOM 1069 O O . ASP A 1 142 ? 19.100 1.760 -4.835 1.00 93.44 142 ASP A O 1
ATOM 1073 N N . PRO A 1 143 ? 19.133 -0.472 -5.058 1.00 92.06 143 PRO A N 1
ATOM 1074 C CA . PRO A 1 143 ? 18.792 -0.720 -3.658 1.00 92.06 143 PRO A CA 1
ATOM 1075 C C . PRO A 1 143 ? 19.937 -0.398 -2.676 1.00 92.06 143 PRO A C 1
ATOM 1077 O O . PRO A 1 143 ? 19.714 -0.421 -1.465 1.00 92.06 143 PRO A O 1
ATOM 1080 N N . GLY A 1 144 ? 21.145 -0.081 -3.160 1.00 89.00 144 GLY A N 1
ATOM 1081 C CA . GLY A 1 144 ? 22.234 0.481 -2.363 1.00 89.00 144 GLY A CA 1
ATOM 1082 C C . GLY A 1 144 ? 23.461 -0.427 -2.233 1.00 89.00 144 GLY A C 1
ATOM 1083 O O . GLY A 1 144 ? 24.183 -0.692 -3.197 1.00 89.00 144 GLY A O 1
ATOM 1084 N N . GLY A 1 145 ? 23.785 -0.830 -0.999 1.00 90.19 145 GLY A N 1
ATOM 1085 C CA . GLY A 1 145 ? 25.004 -1.590 -0.693 1.00 90.19 145 GLY A CA 1
ATOM 1086 C C . GLY A 1 145 ? 25.124 -2.902 -1.490 1.00 90.19 145 GLY A C 1
ATOM 1087 O O . GLY A 1 145 ? 24.112 -3.428 -1.957 1.00 90.19 145 GLY A O 1
ATOM 1088 N N . PRO A 1 146 ? 26.345 -3.443 -1.670 1.00 92.06 146 PRO A N 1
ATOM 1089 C CA . PRO A 1 146 ? 26.556 -4.687 -2.418 1.00 92.06 146 PRO A CA 1
ATOM 1090 C C . PRO A 1 146 ? 25.761 -5.864 -1.832 1.00 92.06 146 PRO A C 1
ATOM 1092 O O . PRO A 1 146 ? 25.149 -6.608 -2.589 1.00 92.06 146 PRO A O 1
ATOM 1095 N N . GLU A 1 147 ? 25.680 -5.960 -0.504 1.00 93.31 147 GLU A N 1
ATOM 1096 C CA . GLU A 1 147 ? 24.918 -6.995 0.208 1.00 93.31 147 GLU A CA 1
ATOM 1097 C C . GLU A 1 147 ? 23.420 -6.933 -0.117 1.00 93.31 147 GLU A C 1
ATOM 1099 O O . GLU A 1 147 ? 22.803 -7.945 -0.438 1.00 93.31 147 GLU A O 1
ATOM 1104 N N . VAL A 1 148 ? 22.832 -5.730 -0.123 1.00 95.19 148 VAL A N 1
ATOM 1105 C CA . VAL A 1 148 ? 21.418 -5.536 -0.483 1.00 95.19 148 VAL A CA 1
ATOM 1106 C C . VAL A 1 148 ? 21.188 -5.883 -1.954 1.00 95.19 148 VAL A C 1
ATOM 1108 O O . VAL A 1 148 ? 20.204 -6.538 -2.289 1.00 95.19 148 VAL A O 1
ATOM 1111 N N . ARG A 1 149 ? 22.106 -5.493 -2.848 1.00 94.38 149 ARG A N 1
ATOM 1112 C CA . ARG A 1 149 ? 22.025 -5.839 -4.276 1.00 94.38 149 ARG A CA 1
ATOM 1113 C C . ARG A 1 149 ? 22.053 -7.350 -4.498 1.00 94.38 149 ARG A C 1
ATOM 1115 O O . ARG A 1 149 ? 21.228 -7.855 -5.258 1.00 94.38 149 ARG A O 1
ATOM 1122 N N . GLU A 1 150 ? 22.947 -8.061 -3.817 1.00 94.25 150 GLU A N 1
ATOM 1123 C CA . GLU A 1 150 ? 23.036 -9.523 -3.860 1.00 94.25 150 GLU A CA 1
ATOM 1124 C C . GLU A 1 150 ? 21.779 -10.186 -3.282 1.00 94.25 150 GLU A C 1
ATOM 1126 O O . GLU A 1 150 ? 21.203 -11.086 -3.898 1.00 94.25 150 GLU A O 1
ATOM 1131 N N . ALA A 1 151 ? 21.286 -9.688 -2.147 1.00 95.06 151 ALA A N 1
ATOM 1132 C CA . ALA A 1 151 ? 20.065 -10.178 -1.526 1.00 95.06 151 ALA A CA 1
ATOM 1133 C C . ALA A 1 151 ? 18.857 -10.055 -2.463 1.00 95.06 151 ALA A C 1
ATOM 1135 O O . ALA A 1 151 ? 18.133 -11.025 -2.691 1.00 95.06 151 ALA A O 1
ATOM 1136 N N . VAL A 1 152 ? 18.656 -8.881 -3.063 1.00 95.44 152 VAL A N 1
ATOM 1137 C CA . VAL A 1 152 ? 17.547 -8.644 -3.994 1.00 95.44 152 VAL A CA 1
ATOM 1138 C C . VAL A 1 152 ? 17.715 -9.465 -5.281 1.00 95.44 152 VAL A C 1
ATOM 1140 O O . VAL A 1 152 ? 16.730 -10.010 -5.782 1.00 95.44 152 VAL A O 1
ATOM 1143 N N . ALA A 1 153 ? 18.939 -9.617 -5.798 1.00 93.50 153 ALA A N 1
ATOM 1144 C CA . ALA A 1 153 ? 19.232 -10.498 -6.932 1.00 93.50 153 ALA A CA 1
ATOM 1145 C C . ALA A 1 153 ? 18.799 -11.945 -6.646 1.00 93.50 153 ALA A C 1
ATOM 1147 O O . ALA A 1 153 ? 18.073 -12.558 -7.436 1.00 93.50 153 ALA A O 1
ATOM 1148 N N . ARG A 1 154 ? 19.157 -12.464 -5.468 1.00 93.81 154 ARG A N 1
ATOM 1149 C CA . ARG A 1 154 ? 18.750 -13.796 -5.019 1.00 93.81 154 ARG A CA 1
ATOM 1150 C C . ARG A 1 154 ? 17.234 -13.912 -4.850 1.00 93.81 154 ARG A C 1
ATOM 1152 O O . ARG A 1 154 ? 16.650 -14.895 -5.301 1.00 93.81 154 ARG A O 1
ATOM 1159 N N . LEU A 1 155 ? 16.569 -12.899 -4.291 1.00 94.38 155 LEU A N 1
ATOM 1160 C CA . LEU A 1 155 ? 15.102 -12.856 -4.207 1.00 94.38 155 LEU A CA 1
ATOM 1161 C C . LEU A 1 155 ? 14.443 -12.860 -5.596 1.00 94.38 155 LEU A C 1
ATOM 1163 O O . LEU A 1 155 ? 13.421 -13.514 -5.782 1.00 94.38 155 LEU A O 1
ATOM 1167 N N . ALA A 1 156 ? 15.017 -12.185 -6.594 1.00 92.38 156 ALA A N 1
ATOM 1168 C CA . ALA A 1 156 ? 14.490 -12.196 -7.960 1.00 92.38 156 ALA A CA 1
ATOM 1169 C C . ALA A 1 156 ? 14.612 -13.581 -8.631 1.00 92.38 156 ALA A C 1
ATOM 1171 O O . ALA A 1 156 ? 13.753 -13.961 -9.431 1.00 92.38 156 ALA A O 1
ATOM 1172 N N . LEU A 1 157 ? 15.664 -14.331 -8.290 1.00 89.94 157 LEU A N 1
ATOM 1173 C CA . LEU A 1 157 ? 15.971 -15.672 -8.794 1.00 89.94 157 LEU A CA 1
ATOM 1174 C C . LEU A 1 157 ? 15.164 -16.782 -8.106 1.00 89.94 157 LEU A C 1
ATOM 1176 O O . LEU A 1 157 ? 14.510 -17.592 -8.766 1.00 89.94 157 LEU A O 1
ATOM 1180 N N . GLU A 1 158 ? 15.245 -16.842 -6.781 1.00 90.38 158 GLU A N 1
ATOM 1181 C CA . GLU A 1 158 ? 14.744 -17.943 -5.953 1.00 90.38 158 GLU A CA 1
ATOM 1182 C C . GLU A 1 158 ? 13.368 -17.639 -5.355 1.00 90.38 158 GLU A C 1
ATOM 1184 O O . GLU A 1 158 ? 12.554 -18.549 -5.174 1.00 90.38 158 GLU A O 1
ATOM 1189 N N . GLY A 1 159 ? 13.078 -16.357 -5.118 1.00 90.06 159 GLY A N 1
ATOM 1190 C CA . GLY A 1 159 ? 11.861 -15.878 -4.467 1.00 90.06 159 GLY A CA 1
ATOM 1191 C C . GLY A 1 159 ? 10.551 -16.396 -5.062 1.00 90.06 159 GLY A C 1
ATOM 1192 O O . GLY A 1 159 ? 9.682 -16.776 -4.274 1.00 90.06 159 GLY A O 1
ATOM 1193 N N . PRO A 1 160 ? 10.373 -16.504 -6.399 1.00 89.88 160 PRO A N 1
ATOM 1194 C CA . PRO A 1 160 ? 9.096 -16.936 -6.968 1.00 89.88 160 PRO A CA 1
ATOM 1195 C C . PRO A 1 160 ? 8.641 -18.324 -6.505 1.00 89.88 160 PRO A C 1
ATOM 1197 O O . PRO A 1 160 ? 7.440 -18.583 -6.448 1.00 89.88 160 PRO A O 1
ATOM 1200 N N . ARG A 1 161 ? 9.579 -19.212 -6.139 1.00 86.19 161 ARG A N 1
ATOM 1201 C CA . ARG A 1 161 ? 9.260 -20.538 -5.578 1.00 86.19 161 ARG A CA 1
ATOM 1202 C C . ARG A 1 161 ? 8.686 -20.454 -4.161 1.00 86.19 161 ARG A C 1
ATOM 1204 O O . ARG A 1 161 ? 7.927 -21.330 -3.763 1.00 86.19 161 ARG A O 1
ATOM 1211 N N . ALA A 1 162 ? 9.017 -19.390 -3.439 1.00 86.19 162 ALA A N 1
ATOM 1212 C CA . ALA A 1 162 ? 8.549 -19.078 -2.093 1.00 86.19 162 ALA A CA 1
ATOM 1213 C C . ALA A 1 162 ? 7.462 -17.982 -2.078 1.00 86.19 162 ALA A C 1
ATOM 1215 O O . ALA A 1 162 ? 7.196 -17.397 -1.035 1.00 86.19 162 ALA A O 1
ATOM 1216 N N . GLY A 1 163 ? 6.857 -17.660 -3.231 1.00 89.25 163 GLY A N 1
ATOM 1217 C CA . GLY A 1 163 ? 5.818 -16.627 -3.334 1.00 89.25 163 GLY A CA 1
ATOM 1218 C C . GLY A 1 163 ? 6.315 -15.182 -3.250 1.00 89.25 163 GLY A C 1
ATOM 1219 O O . GLY A 1 163 ? 5.492 -14.271 -3.169 1.00 89.25 163 GLY A O 1
ATOM 1220 N N . ILE A 1 164 ? 7.632 -14.956 -3.290 1.00 93.69 164 ILE A N 1
ATOM 1221 C CA . ILE A 1 164 ? 8.242 -13.624 -3.306 1.00 93.69 164 ILE A CA 1
ATOM 1222 C C . ILE A 1 164 ? 8.519 -13.219 -4.758 1.00 93.69 164 ILE A C 1
ATOM 1224 O O . ILE A 1 164 ? 9.253 -13.883 -5.486 1.00 93.69 164 ILE A O 1
ATOM 1228 N N . HIS A 1 165 ? 7.947 -12.107 -5.200 1.00 95.38 165 HIS A N 1
ATOM 1229 C CA . HIS A 1 165 ? 8.041 -11.624 -6.571 1.00 95.38 165 HIS A CA 1
ATOM 1230 C C . HIS A 1 165 ? 8.666 -10.231 -6.607 1.00 95.38 165 HIS A C 1
ATOM 1232 O O . HIS A 1 165 ? 8.091 -9.270 -6.106 1.00 95.38 165 HIS A O 1
ATOM 1238 N N . VAL A 1 166 ? 9.833 -10.107 -7.237 1.00 96.56 166 VAL A N 1
ATOM 1239 C CA . VAL A 1 166 ? 10.538 -8.823 -7.351 1.00 96.56 166 VAL A CA 1
ATOM 1240 C C . VAL A 1 166 ? 10.098 -8.068 -8.609 1.00 96.56 166 VAL A C 1
ATOM 1242 O O . VAL A 1 166 ? 10.069 -8.639 -9.706 1.00 96.56 166 VAL A O 1
ATOM 1245 N N . VAL A 1 167 ? 9.786 -6.780 -8.461 1.00 97.31 167 VAL A N 1
ATOM 1246 C CA . VAL A 1 167 ? 9.546 -5.809 -9.535 1.00 97.31 167 VAL A CA 1
ATOM 1247 C C . VAL A 1 167 ? 10.629 -4.734 -9.465 1.00 97.31 167 VAL A C 1
ATOM 1249 O O . VAL A 1 167 ? 10.618 -3.912 -8.555 1.00 97.31 167 VAL A O 1
ATOM 1252 N N . CYS A 1 168 ? 11.568 -4.738 -10.410 1.00 96.75 168 CYS A N 1
ATOM 1253 C CA . CYS A 1 168 ? 12.662 -3.764 -10.470 1.00 96.75 168 CYS A CA 1
ATOM 1254 C C . CYS A 1 168 ? 12.303 -2.623 -11.415 1.00 96.75 168 CYS A C 1
ATOM 1256 O O . CYS A 1 168 ? 11.880 -2.880 -12.540 1.00 96.75 168 CYS A O 1
ATOM 1258 N N . LEU A 1 169 ? 12.506 -1.382 -10.986 1.00 97.19 169 LEU A N 1
ATOM 1259 C CA . LEU A 1 169 ? 12.289 -0.185 -11.789 1.00 97.19 169 LEU A CA 1
ATOM 1260 C C . LEU A 1 169 ? 13.644 0.403 -12.177 1.00 97.19 169 LEU A C 1
ATOM 1262 O O . LEU A 1 169 ? 14.481 0.645 -11.309 1.00 97.19 169 LEU A O 1
ATOM 1266 N N . ALA A 1 170 ? 13.844 0.649 -13.468 1.00 96.31 170 ALA A N 1
ATOM 1267 C CA . ALA A 1 170 ? 15.049 1.282 -13.988 1.00 96.31 170 ALA A CA 1
ATOM 1268 C C . ALA A 1 170 ? 14.679 2.499 -14.841 1.00 96.31 170 ALA A C 1
ATOM 1270 O O . ALA A 1 170 ? 13.984 2.382 -15.851 1.00 96.31 170 ALA A O 1
ATOM 1271 N N . GLU A 1 171 ? 15.134 3.679 -14.431 1.00 95.19 171 GLU A N 1
ATOM 1272 C CA . GLU A 1 171 ? 14.928 4.897 -15.209 1.00 95.19 171 GLU A CA 1
ATOM 1273 C C . GLU A 1 171 ? 15.852 4.901 -16.430 1.00 95.19 171 GLU A C 1
ATOM 1275 O O . GLU A 1 171 ? 17.073 4.829 -16.304 1.00 95.19 171 GLU A O 1
ATOM 1280 N N . THR A 1 172 ? 15.259 4.983 -17.620 1.00 93.94 172 THR A N 1
ATOM 1281 C CA . THR A 1 172 ? 15.978 5.035 -18.899 1.00 93.94 172 THR A CA 1
ATOM 1282 C C . THR A 1 172 ? 15.250 5.945 -19.882 1.00 93.94 172 THR A C 1
ATOM 1284 O O . THR A 1 172 ? 14.090 6.309 -19.680 1.00 93.94 172 THR A O 1
ATOM 1287 N N . ALA A 1 173 ? 15.886 6.265 -21.010 1.00 91.94 173 ALA A N 1
ATOM 1288 C CA . ALA A 1 173 ? 15.139 6.740 -22.171 1.00 91.94 173 ALA A CA 1
ATOM 1289 C C . ALA A 1 173 ? 14.122 5.674 -22.631 1.00 91.94 173 ALA A C 1
ATOM 1291 O O . ALA A 1 173 ? 14.267 4.483 -22.336 1.00 91.94 173 ALA A O 1
ATOM 1292 N N . ALA A 1 174 ? 13.077 6.103 -23.338 1.00 90.62 174 ALA A N 1
ATOM 1293 C CA . ALA A 1 174 ? 12.151 5.174 -23.974 1.00 90.62 174 ALA A CA 1
ATOM 1294 C C . ALA A 1 174 ? 12.829 4.488 -25.164 1.00 90.62 174 ALA A C 1
ATOM 1296 O O . ALA A 1 174 ? 13.544 5.136 -25.931 1.00 90.62 174 ALA A O 1
ATOM 1297 N N . ALA A 1 175 ? 12.546 3.200 -25.355 1.00 87.31 175 ALA A N 1
ATOM 1298 C CA . ALA A 1 175 ? 13.019 2.483 -26.527 1.00 87.31 175 ALA A CA 1
ATOM 1299 C C . ALA A 1 175 ? 12.417 3.113 -27.792 1.00 87.31 175 ALA A C 1
ATOM 1301 O O . ALA A 1 175 ? 11.198 3.270 -27.924 1.00 87.31 175 ALA A O 1
ATOM 1302 N N . SER A 1 176 ? 13.272 3.464 -28.740 1.00 84.31 176 SER A N 1
ATOM 1303 C CA . SER A 1 176 ? 12.900 4.114 -29.996 1.00 84.31 176 SER A CA 1
ATOM 1304 C C . SER A 1 176 ? 13.716 3.514 -31.143 1.00 84.31 176 SER A C 1
ATOM 1306 O O . SER A 1 176 ? 14.667 2.775 -30.894 1.00 84.31 176 SER A O 1
ATOM 1308 N N . PRO A 1 177 ? 13.410 3.815 -32.415 1.00 74.81 177 PRO A N 1
ATOM 1309 C CA . PRO A 1 177 ? 14.296 3.428 -33.512 1.00 74.81 177 PRO A CA 1
ATOM 1310 C C . PRO A 1 177 ? 15.737 3.944 -33.340 1.00 74.81 177 PRO A C 1
ATOM 1312 O O . PRO A 1 177 ? 16.664 3.312 -33.834 1.00 74.81 177 PRO A O 1
ATOM 1315 N N . ALA A 1 178 ? 15.921 5.062 -32.624 1.00 69.75 178 ALA A N 1
ATOM 1316 C CA . ALA A 1 178 ? 17.223 5.654 -32.316 1.00 69.75 178 ALA A CA 1
ATOM 1317 C C . ALA A 1 178 ? 17.876 5.105 -31.031 1.00 69.75 178 ALA A C 1
ATOM 1319 O O . ALA A 1 178 ? 19.061 5.329 -30.825 1.00 69.75 178 ALA A O 1
ATOM 1320 N N . SER A 1 179 ? 17.124 4.401 -30.179 1.00 73.62 179 SER A N 1
ATOM 1321 C CA . SER A 1 179 ? 17.644 3.665 -29.020 1.00 73.62 179 SER A CA 1
ATOM 1322 C C . SER A 1 179 ? 16.984 2.283 -28.981 1.00 73.62 179 SER A C 1
ATOM 1324 O O . SER A 1 179 ? 15.891 2.127 -28.418 1.00 73.62 179 SER A O 1
ATOM 1326 N N . PRO A 1 180 ? 17.591 1.286 -29.652 1.00 84.19 180 PRO A N 1
ATOM 1327 C CA . PRO A 1 180 ? 17.057 -0.062 -29.748 1.00 84.19 180 PRO A CA 1
ATOM 1328 C C . PRO A 1 180 ? 16.783 -0.709 -28.386 1.00 84.19 180 PRO A C 1
ATOM 1330 O O . PRO A 1 180 ? 17.365 -0.366 -27.358 1.00 84.19 180 PRO A O 1
ATOM 1333 N N . VAL A 1 181 ? 15.922 -1.730 -28.404 1.00 84.44 181 VAL A N 1
ATOM 1334 C CA . VAL A 1 181 ? 15.532 -2.534 -27.229 1.00 84.44 181 VAL A CA 1
ATOM 1335 C C . VAL A 1 181 ? 16.741 -3.028 -26.429 1.00 84.44 181 VAL A C 1
ATOM 1337 O O . VAL A 1 181 ? 16.707 -2.986 -25.203 1.00 84.44 181 VAL A O 1
ATOM 1340 N N . THR A 1 182 ? 17.804 -3.465 -27.109 1.00 86.50 182 THR A N 1
ATOM 1341 C CA . THR A 1 182 ? 19.032 -3.960 -26.472 1.00 86.50 182 THR A CA 1
ATOM 1342 C C . THR A 1 182 ? 19.774 -2.855 -25.722 1.00 86.50 182 THR A C 1
ATOM 1344 O O . THR A 1 182 ? 20.116 -3.050 -24.562 1.00 86.50 182 THR A O 1
ATOM 1347 N N . GLU A 1 183 ? 19.938 -1.671 -26.319 1.00 88.75 183 GLU A N 1
ATOM 1348 C CA . GLU A 1 183 ? 20.579 -0.526 -25.653 1.00 88.75 183 GLU A CA 1
ATOM 1349 C C . GLU A 1 183 ? 19.758 -0.038 -24.457 1.00 88.75 183 GLU A C 1
ATOM 1351 O O . GLU A 1 183 ? 20.300 0.217 -23.385 1.00 88.75 183 GLU A O 1
ATOM 1356 N N . THR A 1 184 ? 18.430 0.038 -24.608 1.00 90.38 184 THR A N 1
ATOM 1357 C CA . THR A 1 184 ? 17.533 0.405 -23.500 1.00 90.38 184 THR A CA 1
ATOM 1358 C C . THR A 1 184 ? 17.622 -0.616 -22.360 1.00 90.38 184 THR A C 1
ATOM 1360 O O . THR A 1 184 ? 17.620 -0.245 -21.188 1.00 90.38 184 THR A O 1
ATOM 1363 N N . TYR A 1 185 ? 17.730 -1.907 -22.686 1.00 91.44 185 TYR A N 1
ATOM 1364 C CA . TYR A 1 185 ? 17.915 -2.975 -21.704 1.00 91.44 185 TYR A CA 1
ATOM 1365 C C . TYR A 1 185 ? 19.268 -2.883 -20.983 1.00 91.44 185 TYR A C 1
ATOM 1367 O O . TYR A 1 185 ? 19.322 -3.028 -19.761 1.00 91.44 185 TYR A O 1
ATOM 1375 N N . GLU A 1 186 ? 20.355 -2.614 -21.703 1.00 92.12 186 GLU A N 1
ATOM 1376 C CA . GLU A 1 186 ? 21.682 -2.431 -21.107 1.00 92.12 186 GLU A CA 1
ATOM 1377 C C . GLU A 1 186 ? 21.735 -1.189 -20.212 1.00 92.12 186 GLU A C 1
ATOM 1379 O O . GLU A 1 186 ? 22.233 -1.270 -19.086 1.00 92.12 186 GLU A O 1
ATOM 1384 N N . ALA A 1 187 ? 21.137 -0.077 -20.651 1.00 92.19 187 ALA A N 1
ATOM 1385 C CA . ALA A 1 187 ? 20.975 1.126 -19.839 1.00 92.19 187 ALA A CA 1
ATOM 1386 C C . ALA A 1 187 ? 20.160 0.844 -18.565 1.00 92.19 187 ALA A C 1
ATOM 1388 O O . ALA A 1 187 ? 20.531 1.296 -17.482 1.00 92.19 187 ALA A O 1
ATOM 1389 N N . ALA A 1 188 ? 19.097 0.040 -18.663 1.00 93.12 188 ALA A N 1
ATOM 1390 C CA . ALA A 1 188 ? 18.303 -0.369 -17.507 1.00 93.12 188 ALA A CA 1
ATOM 1391 C C . ALA A 1 188 ? 19.119 -1.216 -16.517 1.00 93.12 188 ALA A C 1
ATOM 1393 O O . ALA A 1 188 ? 19.042 -0.997 -15.309 1.00 93.12 188 ALA A O 1
ATOM 1394 N N . CYS A 1 189 ? 19.943 -2.142 -17.019 1.00 92.38 189 CYS A N 1
ATOM 1395 C CA . CYS A 1 189 ? 20.855 -2.937 -16.193 1.00 92.38 189 CYS A CA 1
ATOM 1396 C C . CYS A 1 189 ? 21.939 -2.085 -15.519 1.00 92.38 189 CYS A C 1
ATOM 1398 O O . CYS A 1 189 ? 22.372 -2.417 -14.417 1.00 92.38 189 CYS A O 1
ATOM 1400 N N . ALA A 1 190 ? 22.390 -1.008 -16.167 1.00 91.44 190 ALA A N 1
ATOM 1401 C CA . ALA A 1 190 ? 23.336 -0.066 -15.577 1.00 91.44 190 ALA A CA 1
ATOM 1402 C C . ALA A 1 190 ? 22.682 0.785 -14.475 1.00 91.44 190 ALA A C 1
ATOM 1404 O O . ALA A 1 190 ? 23.298 1.005 -13.435 1.00 91.44 190 ALA A O 1
ATOM 1405 N N . ALA A 1 191 ? 21.436 1.225 -14.681 1.00 89.75 191 ALA A N 1
ATOM 1406 C CA . ALA A 1 191 ? 20.683 2.026 -13.716 1.00 89.75 191 ALA A CA 1
ATOM 1407 C C . ALA A 1 191 ? 20.217 1.218 -12.491 1.00 89.75 191 ALA A C 1
ATOM 1409 O O . ALA A 1 191 ? 20.199 1.733 -11.377 1.00 89.75 191 ALA A O 1
ATOM 1410 N N . SER A 1 192 ? 19.848 -0.053 -12.677 1.00 90.12 192 SER A N 1
ATOM 1411 C CA . SER A 1 192 ? 19.482 -0.964 -11.590 1.00 90.12 192 SER A CA 1
ATOM 1412 C C . SER A 1 192 ? 20.129 -2.333 -11.833 1.00 90.12 192 SER A C 1
ATOM 1414 O O . SER A 1 192 ? 19.645 -3.101 -12.666 1.00 90.12 192 SER A O 1
ATOM 1416 N N . PRO A 1 193 ? 21.209 -2.696 -11.111 1.00 85.94 193 PRO A N 1
ATOM 1417 C CA . PRO A 1 193 ? 21.917 -3.962 -11.333 1.00 85.94 193 PRO A CA 1
ATOM 1418 C C . PRO A 1 193 ? 21.027 -5.206 -11.202 1.00 85.94 193 PRO A C 1
ATOM 1420 O O . PRO A 1 193 ? 21.194 -6.181 -11.934 1.00 85.94 193 PRO A O 1
ATOM 1423 N N . THR A 1 194 ? 20.029 -5.156 -10.316 1.00 86.12 194 THR A N 1
ATOM 1424 C CA . THR A 1 194 ? 19.037 -6.224 -10.116 1.00 86.12 194 THR A CA 1
ATOM 1425 C C . THR A 1 194 ? 18.155 -6.452 -11.353 1.00 86.12 194 THR A C 1
ATOM 1427 O O . THR A 1 194 ? 17.570 -7.522 -11.519 1.00 86.12 194 THR A O 1
ATOM 1430 N N . PHE A 1 195 ? 18.071 -5.483 -12.266 1.00 90.19 195 PHE A N 1
ATOM 1431 C CA . PHE A 1 195 ? 17.272 -5.595 -13.484 1.00 90.19 195 PHE A CA 1
ATOM 1432 C C . PHE A 1 195 ? 17.698 -6.782 -14.359 1.00 90.19 195 PHE A C 1
ATOM 1434 O O . PHE A 1 195 ? 16.839 -7.467 -14.917 1.00 90.19 195 PHE A O 1
ATOM 1441 N N . ARG A 1 196 ? 19.003 -7.089 -14.406 1.00 89.88 196 ARG A N 1
ATOM 1442 C CA . ARG A 1 196 ? 19.549 -8.247 -15.135 1.00 89.88 196 ARG A CA 1
ATOM 1443 C C . ARG A 1 196 ? 19.042 -9.583 -14.583 1.00 89.88 196 ARG A C 1
ATOM 1445 O O . ARG A 1 196 ? 18.949 -10.563 -15.314 1.00 89.88 196 ARG A O 1
ATOM 1452 N N . GLU A 1 197 ? 18.639 -9.607 -13.314 1.00 89.62 197 GLU A N 1
ATOM 1453 C CA . GLU A 1 197 ? 18.123 -10.805 -12.651 1.00 89.62 197 GLU A CA 1
ATOM 1454 C C . GLU A 1 197 ? 16.623 -11.040 -12.869 1.00 89.62 197 GLU A C 1
ATOM 1456 O O . GLU A 1 197 ? 16.034 -12.013 -12.380 1.00 89.62 197 GLU A O 1
ATOM 1461 N N . CYS A 1 198 ? 15.965 -10.174 -13.632 1.00 89.31 198 CYS A N 1
ATOM 1462 C CA . CYS A 1 198 ? 14.560 -10.337 -13.948 1.00 89.31 198 CYS A CA 1
ATOM 1463 C C . CYS A 1 198 ? 14.358 -11.314 -15.115 1.00 89.31 198 CYS A C 1
ATOM 1465 O O . CYS A 1 198 ? 14.738 -11.036 -16.243 1.00 89.31 198 CYS A O 1
ATOM 1467 N N . GLY A 1 199 ? 13.629 -12.416 -14.892 1.00 88.06 199 GLY A N 1
ATOM 1468 C CA . GLY A 1 199 ? 13.288 -13.382 -15.959 1.00 88.06 199 GLY A CA 1
ATOM 1469 C C . GLY A 1 199 ? 12.292 -12.878 -17.023 1.00 88.06 199 GLY A C 1
ATOM 1470 O O . GLY A 1 199 ? 11.997 -13.576 -17.998 1.00 88.06 199 GLY A O 1
ATOM 1471 N N . ALA A 1 200 ? 11.746 -11.678 -16.830 1.00 91.88 200 ALA A N 1
ATOM 1472 C CA . ALA A 1 200 ? 10.923 -10.958 -17.794 1.00 91.88 200 ALA A CA 1
ATOM 1473 C C . ALA A 1 200 ? 11.125 -9.453 -17.604 1.00 91.88 200 ALA A C 1
ATOM 1475 O O . ALA A 1 200 ? 11.222 -8.989 -16.461 1.00 91.88 200 ALA A O 1
ATOM 1476 N N . VAL A 1 201 ? 11.146 -8.707 -18.704 1.00 93.81 201 VAL A N 1
ATOM 1477 C CA . VAL A 1 201 ? 11.331 -7.253 -18.718 1.00 93.81 201 VAL A CA 1
ATOM 1478 C C . VAL A 1 201 ? 10.274 -6.588 -19.580 1.00 93.81 201 VAL A C 1
ATOM 1480 O O . VAL A 1 201 ? 9.875 -7.127 -20.608 1.00 93.81 201 VAL A O 1
ATOM 1483 N N . ALA A 1 202 ? 9.814 -5.421 -19.160 1.00 94.44 202 ALA A N 1
ATOM 1484 C CA . ALA A 1 202 ? 8.869 -4.603 -19.886 1.00 94.44 202 ALA A CA 1
ATOM 1485 C C . ALA A 1 202 ? 9.487 -3.220 -20.105 1.00 94.44 202 ALA A C 1
ATOM 1487 O O . ALA A 1 202 ? 9.792 -2.506 -19.150 1.00 94.44 202 ALA A O 1
ATOM 1488 N N . LEU A 1 203 ? 9.709 -2.871 -21.368 1.00 94.75 203 LEU A N 1
ATOM 1489 C CA . LEU A 1 203 ? 10.381 -1.634 -21.755 1.00 94.75 203 LEU A CA 1
ATOM 1490 C C . LEU A 1 203 ? 9.360 -0.670 -22.349 1.00 94.75 203 LEU A C 1
ATOM 1492 O O . LEU A 1 203 ? 8.645 -1.026 -23.292 1.00 94.75 203 LEU A O 1
ATOM 1496 N N . LEU A 1 204 ? 9.282 0.542 -21.804 1.00 94.38 204 LEU A N 1
ATOM 1497 C CA . LEU A 1 204 ? 8.497 1.616 -22.396 1.00 94.38 204 LEU A CA 1
ATOM 1498 C C . LEU A 1 204 ? 9.147 2.064 -23.705 1.00 94.38 204 LEU A C 1
ATOM 1500 O O . LEU A 1 204 ? 10.367 2.176 -23.809 1.00 94.38 204 LEU A O 1
ATOM 1504 N N . SER A 1 205 ? 8.318 2.316 -24.708 1.00 91.31 205 SER A N 1
ATOM 1505 C CA . SER A 1 205 ? 8.744 2.571 -26.077 1.00 91.31 205 SER A CA 1
ATOM 1506 C C . SER A 1 205 ? 7.878 3.616 -26.775 1.00 91.31 205 SER A C 1
ATOM 1508 O O . SER A 1 205 ? 6.737 3.879 -26.377 1.00 91.31 205 SER A O 1
ATOM 1510 N N . GLY A 1 206 ? 8.441 4.189 -27.836 1.00 85.94 206 GLY A N 1
ATOM 1511 C CA . GLY A 1 206 ? 7.855 5.278 -28.610 1.00 85.94 206 GLY A CA 1
ATOM 1512 C C . GLY A 1 206 ? 8.163 6.656 -28.024 1.00 85.94 206 GLY A C 1
ATOM 1513 O O . GLY A 1 206 ? 8.543 6.783 -26.861 1.00 85.94 206 GLY A O 1
ATOM 1514 N N . ASP A 1 207 ? 7.954 7.693 -28.832 1.00 81.62 207 ASP A N 1
ATOM 1515 C CA . ASP A 1 207 ? 8.395 9.067 -28.537 1.00 81.62 207 ASP A CA 1
ATOM 1516 C C . ASP A 1 207 ? 7.767 9.656 -27.264 1.00 81.62 207 ASP A C 1
ATOM 1518 O O . ASP A 1 207 ? 8.371 10.481 -26.585 1.00 81.62 207 ASP A O 1
ATOM 1522 N N . VAL A 1 208 ? 6.559 9.202 -26.912 1.00 84.69 208 VAL A N 1
ATOM 1523 C CA . VAL A 1 208 ? 5.822 9.628 -25.704 1.00 84.69 208 VAL A CA 1
ATOM 1524 C C . VAL A 1 208 ? 5.779 8.523 -24.633 1.00 84.69 208 VAL A C 1
ATOM 1526 O O . VAL A 1 208 ? 5.148 8.689 -23.587 1.00 84.69 208 VAL A O 1
ATOM 1529 N N . ALA A 1 209 ? 6.458 7.392 -24.869 1.00 87.56 209 ALA A N 1
ATOM 1530 C CA . ALA A 1 209 ? 6.544 6.252 -23.954 1.00 87.56 209 ALA A CA 1
ATOM 1531 C C . ALA A 1 209 ? 5.177 5.670 -23.530 1.00 87.56 209 ALA A C 1
ATOM 1533 O O . ALA A 1 209 ? 4.955 5.341 -22.364 1.00 87.56 209 ALA A O 1
ATOM 1534 N N . THR A 1 210 ? 4.239 5.562 -24.477 1.00 90.00 210 THR A N 1
ATOM 1535 C CA . THR A 1 210 ? 2.881 5.025 -24.256 1.00 90.00 210 THR A CA 1
ATOM 1536 C C . THR A 1 210 ? 2.726 3.561 -24.668 1.00 90.00 210 THR A C 1
ATOM 1538 O O . THR A 1 210 ? 1.719 2.935 -24.334 1.00 90.00 210 THR A O 1
ATOM 1541 N N . ALA A 1 211 ? 3.712 2.996 -25.368 1.00 91.94 211 ALA A N 1
ATOM 1542 C CA . ALA A 1 211 ? 3.756 1.581 -25.711 1.00 91.94 211 ALA A CA 1
ATOM 1543 C C . ALA A 1 211 ? 4.712 0.830 -24.776 1.00 91.94 211 ALA A C 1
ATOM 1545 O O . ALA A 1 211 ? 5.774 1.333 -24.423 1.00 91.94 211 ALA A O 1
ATOM 1546 N N . LEU A 1 212 ? 4.364 -0.398 -24.410 1.00 92.56 212 LEU A N 1
ATOM 1547 C CA . LEU A 1 212 ? 5.170 -1.317 -23.615 1.00 92.56 212 LEU A CA 1
ATOM 1548 C C . LEU A 1 212 ? 5.558 -2.511 -24.476 1.00 92.56 212 LEU A C 1
ATOM 1550 O O . LEU A 1 212 ? 4.696 -3.105 -25.122 1.00 92.56 212 LEU A O 1
ATOM 1554 N N . ARG A 1 213 ? 6.827 -2.912 -24.433 1.00 92.50 213 ARG A N 1
ATOM 1555 C CA . ARG A 1 213 ? 7.287 -4.179 -25.002 1.00 92.50 213 ARG A CA 1
ATOM 1556 C C . ARG A 1 213 ? 7.683 -5.134 -23.884 1.00 92.50 213 ARG A C 1
ATOM 1558 O O . ARG A 1 213 ? 8.688 -4.910 -23.215 1.00 92.50 213 ARG A O 1
ATOM 1565 N N . LEU A 1 214 ? 6.901 -6.194 -23.698 1.00 92.88 214 LEU A N 1
ATOM 1566 C CA . LEU A 1 214 ? 7.149 -7.251 -22.719 1.00 92.88 214 LEU A CA 1
ATOM 1567 C C . LEU A 1 214 ? 7.955 -8.389 -23.355 1.00 92.88 214 LEU A C 1
ATOM 1569 O O . LEU A 1 214 ? 7.504 -9.011 -24.315 1.00 92.88 214 LEU A O 1
ATOM 1573 N N . LEU A 1 215 ? 9.127 -8.682 -22.803 1.00 91.56 215 LEU A N 1
ATOM 1574 C CA . LEU A 1 215 ? 10.074 -9.682 -23.289 1.00 91.56 215 LEU A CA 1
ATOM 1575 C C . LEU A 1 215 ? 10.412 -10.676 -22.175 1.00 91.56 215 LEU A C 1
ATOM 1577 O O . LEU A 1 215 ? 10.460 -10.327 -20.993 1.00 91.56 215 LEU A O 1
ATOM 1581 N N . ARG A 1 216 ? 10.682 -11.926 -22.552 1.00 90.62 216 ARG A N 1
ATOM 1582 C CA . ARG A 1 216 ? 11.330 -12.893 -21.658 1.00 90.62 216 ARG A CA 1
ATOM 1583 C C . ARG A 1 216 ? 12.834 -12.684 -21.741 1.00 90.62 216 ARG A C 1
ATOM 1585 O O . ARG A 1 216 ? 13.345 -12.371 -22.811 1.00 90.62 216 ARG A O 1
ATOM 1592 N N . VAL A 1 217 ? 13.527 -12.860 -20.624 1.00 85.81 217 VAL A N 1
ATOM 1593 C CA . VAL A 1 217 ? 14.991 -12.802 -20.587 1.00 85.81 217 VAL A CA 1
ATOM 1594 C C . VAL A 1 217 ? 15.503 -14.231 -20.527 1.00 85.81 217 VAL A C 1
ATOM 1596 O O . VAL A 1 217 ? 15.128 -14.984 -19.623 1.00 85.81 217 VAL A O 1
ATOM 1599 N N . ALA A 1 218 ? 16.304 -14.622 -21.516 1.00 79.69 218 ALA A N 1
ATOM 1600 C CA . ALA A 1 218 ? 17.011 -15.889 -21.457 1.00 79.69 218 ALA A CA 1
ATOM 1601 C C . ALA A 1 218 ? 18.241 -15.724 -20.568 1.00 79.69 218 ALA A C 1
ATOM 1603 O O . ALA A 1 218 ? 18.961 -14.731 -20.668 1.00 79.69 218 ALA A O 1
ATOM 1604 N N . ARG A 1 219 ? 18.466 -16.717 -19.708 1.00 68.69 219 ARG A N 1
ATOM 1605 C CA . ARG A 1 219 ? 19.728 -16.886 -18.997 1.00 68.69 219 ARG A CA 1
ATOM 1606 C C . ARG A 1 219 ? 20.503 -17.996 -19.689 1.00 68.69 219 ARG A C 1
ATOM 1608 O O . ARG A 1 219 ? 20.002 -19.115 -19.798 1.00 68.69 219 ARG A O 1
ATOM 1615 N N . GLY A 1 220 ? 21.706 -17.692 -20.144 1.00 56.53 220 GLY A N 1
ATOM 1616 C CA . GLY A 1 220 ? 22.706 -18.648 -20.565 1.00 56.53 220 GLY A CA 1
ATOM 1617 C C . GLY A 1 220 ? 22.997 -19.569 -19.391 1.00 56.53 220 GLY A C 1
ATOM 1618 O O . GLY A 1 220 ? 23.596 -19.161 -18.398 1.00 56.53 220 GLY A O 1
ATOM 1619 N N . GLY A 1 221 ? 22.521 -20.810 -19.485 1.00 47.03 221 GLY A N 1
ATOM 1620 C CA . GLY A 1 221 ? 22.696 -21.807 -18.436 1.00 47.03 221 GLY A CA 1
ATOM 1621 C C . GLY A 1 221 ? 24.159 -21.935 -18.009 1.00 47.03 221 GLY A C 1
ATOM 1622 O O . GLY A 1 221 ? 25.082 -21.793 -18.816 1.00 47.03 221 GLY A O 1
ATOM 1623 N N . VAL A 1 222 ? 24.369 -22.222 -16.725 1.00 40.88 222 VAL A N 1
ATOM 1624 C CA . VAL A 1 222 ? 25.661 -22.702 -16.236 1.00 40.88 222 VAL A CA 1
ATOM 1625 C C . VAL A 1 222 ? 25.905 -24.046 -16.915 1.00 40.88 222 VAL A C 1
ATOM 1627 O O . VAL A 1 222 ? 25.219 -25.024 -16.623 1.00 40.88 222 VAL A O 1
ATOM 1630 N N . ALA A 1 223 ? 26.846 -24.085 -17.857 1.00 39.62 223 ALA A N 1
ATOM 1631 C CA . ALA A 1 223 ? 27.341 -25.334 -18.407 1.00 39.62 223 ALA A CA 1
ATOM 1632 C C . ALA A 1 223 ? 27.992 -26.118 -17.263 1.00 39.62 223 ALA A C 1
ATOM 1634 O O . ALA A 1 223 ? 29.065 -25.768 -16.772 1.00 39.62 223 ALA A O 1
ATOM 1635 N N . THR A 1 224 ? 27.326 -27.173 -16.807 1.00 38.47 224 THR A N 1
ATOM 1636 C CA . THR A 1 224 ? 27.971 -28.225 -16.030 1.00 38.47 224 THR A CA 1
ATOM 1637 C C . THR A 1 224 ? 29.021 -28.879 -16.927 1.00 38.47 224 THR A C 1
ATOM 1639 O O . THR A 1 224 ? 28.679 -29.715 -17.755 1.00 38.47 224 THR A O 1
ATOM 1642 N N . GLY A 1 225 ? 30.278 -28.450 -16.792 1.00 44.53 225 GLY A N 1
ATOM 1643 C CA . GLY A 1 225 ? 31.474 -29.184 -17.211 1.00 44.53 225 GLY A CA 1
ATOM 1644 C C . GLY A 1 225 ? 31.499 -29.703 -18.650 1.00 44.53 225 GLY A C 1
ATOM 1645 O O . GLY A 1 225 ? 31.441 -30.908 -18.849 1.00 44.53 225 GLY A O 1
ATOM 1646 N N . ALA A 1 226 ? 31.660 -28.820 -19.633 1.00 44.41 226 ALA A N 1
ATOM 1647 C CA . ALA A 1 226 ? 32.399 -29.082 -20.873 1.00 44.41 226 ALA A CA 1
ATOM 1648 C C . ALA A 1 226 ? 32.588 -27.751 -21.620 1.00 44.41 226 ALA A C 1
ATOM 1650 O O . ALA A 1 226 ? 31.704 -26.899 -21.598 1.00 44.41 226 ALA A O 1
ATOM 1651 N N . ASP A 1 227 ? 33.768 -27.596 -22.210 1.00 43.38 227 ASP A N 1
ATOM 1652 C CA . ASP A 1 227 ? 34.308 -26.468 -22.983 1.00 43.38 227 ASP A CA 1
ATOM 1653 C C . ASP A 1 227 ? 33.261 -25.535 -23.651 1.00 43.38 227 ASP A C 1
ATOM 1655 O O . ASP A 1 227 ? 32.402 -26.014 -24.401 1.00 43.38 227 ASP A O 1
ATOM 1659 N N . PRO A 1 228 ? 33.291 -24.203 -23.426 1.00 48.34 228 PRO A N 1
ATOM 1660 C CA . PRO A 1 228 ? 32.336 -23.293 -24.045 1.00 48.34 228 PRO A CA 1
ATOM 1661 C C . PRO A 1 228 ? 32.711 -23.054 -25.515 1.00 48.34 228 PRO A C 1
ATOM 1663 O O . PRO A 1 228 ? 33.656 -22.331 -25.823 1.00 48.34 228 PRO A O 1
ATOM 1666 N N . GLY A 1 229 ? 31.950 -23.647 -26.437 1.00 47.66 229 GLY A N 1
ATOM 1667 C CA . GLY A 1 229 ? 32.028 -23.326 -27.865 1.00 47.66 229 GLY A CA 1
ATOM 1668 C C . GLY A 1 229 ? 31.608 -21.874 -28.182 1.00 47.66 229 GLY A C 1
ATOM 1669 O O . GLY A 1 229 ? 31.000 -21.206 -27.343 1.00 47.66 229 GLY A O 1
ATOM 1670 N N . PRO A 1 230 ? 31.883 -21.376 -29.403 1.00 50.53 230 PRO A N 1
ATOM 1671 C CA . PRO A 1 230 ? 31.670 -19.975 -29.803 1.00 50.53 230 PRO A CA 1
ATOM 1672 C C . PRO A 1 230 ? 30.195 -19.529 -29.919 1.00 50.53 230 PRO A C 1
ATOM 1674 O O . PRO A 1 230 ? 29.943 -18.356 -30.170 1.00 50.53 230 PRO A O 1
ATOM 1677 N N . ASP A 1 231 ? 29.228 -20.424 -29.698 1.00 49.53 231 ASP A N 1
ATOM 1678 C CA . ASP A 1 231 ? 27.783 -20.209 -29.907 1.00 49.53 231 ASP A CA 1
ATOM 1679 C C . ASP A 1 231 ? 26.998 -19.905 -28.611 1.00 49.53 231 ASP A C 1
ATOM 1681 O O . ASP A 1 231 ? 25.807 -20.206 -28.480 1.00 49.53 231 ASP A O 1
ATOM 1685 N N . ARG A 1 232 ? 27.644 -19.315 -27.597 1.00 51.66 232 ARG A N 1
ATOM 1686 C CA . ARG A 1 232 ? 26.943 -18.950 -26.357 1.00 51.66 232 ARG A CA 1
ATOM 1687 C C . ARG A 1 232 ? 26.011 -17.762 -26.616 1.00 51.66 232 ARG A C 1
ATOM 1689 O O . ARG A 1 232 ? 26.469 -16.636 -26.789 1.00 51.66 232 ARG A O 1
ATOM 1696 N N . VAL A 1 233 ? 24.700 -18.011 -26.604 1.00 53.97 233 VAL A N 1
ATOM 1697 C CA . VAL A 1 233 ? 23.680 -16.952 -26.660 1.00 53.97 233 VAL A CA 1
ATOM 1698 C C . VAL A 1 233 ? 23.875 -16.025 -25.448 1.00 53.97 233 VAL A C 1
ATOM 1700 O O . VAL A 1 233 ? 23.861 -16.525 -24.318 1.00 53.97 233 VAL A O 1
ATOM 1703 N N . PRO A 1 234 ? 24.095 -14.711 -25.647 1.00 61.22 234 PRO A N 1
ATOM 1704 C CA . PRO A 1 234 ? 24.283 -13.776 -24.544 1.00 61.22 234 PRO A CA 1
ATOM 1705 C C . PRO A 1 234 ? 23.014 -13.657 -23.690 1.00 61.22 234 PRO A C 1
ATOM 1707 O O . PRO A 1 234 ? 21.895 -13.768 -24.197 1.00 61.22 234 PRO A O 1
ATOM 1710 N N . ASP A 1 235 ? 23.197 -13.407 -22.392 1.00 69.25 235 ASP A N 1
ATOM 1711 C CA . ASP A 1 235 ? 22.100 -13.117 -21.466 1.00 69.25 235 ASP A CA 1
ATOM 1712 C C . ASP A 1 235 ? 21.358 -11.862 -21.924 1.00 69.25 235 ASP A C 1
ATOM 1714 O O . ASP A 1 235 ? 21.940 -10.779 -22.013 1.00 69.25 235 ASP A O 1
ATOM 1718 N N . GLY A 1 236 ? 20.062 -11.984 -22.204 1.00 78.31 236 GLY A N 1
ATOM 1719 C CA . GLY A 1 236 ? 19.311 -10.846 -22.709 1.00 78.31 236 GLY A CA 1
ATOM 1720 C C . GLY A 1 236 ? 17.864 -11.134 -23.093 1.00 78.31 236 GLY A C 1
ATOM 1721 O O . GLY A 1 236 ? 17.388 -12.273 -23.000 1.00 78.31 236 GLY A O 1
ATOM 1722 N N . PRO A 1 237 ? 17.129 -10.084 -23.498 1.00 82.12 237 PRO A N 1
ATOM 1723 C CA . PRO A 1 237 ? 15.765 -10.210 -23.984 1.00 82.12 237 PRO A CA 1
ATOM 1724 C C . PRO A 1 237 ? 15.728 -11.089 -25.235 1.00 82.12 237 PRO A C 1
ATOM 1726 O O . PRO A 1 237 ? 16.444 -10.833 -26.201 1.00 82.12 237 PRO A O 1
ATOM 1729 N N . VAL A 1 238 ? 14.872 -12.108 -25.232 1.00 84.31 238 VAL A N 1
ATOM 1730 C CA . VAL A 1 238 ? 14.703 -13.023 -26.365 1.00 84.31 238 VAL A CA 1
ATOM 1731 C C . VAL A 1 238 ? 13.349 -12.847 -27.043 1.00 84.31 238 VAL A C 1
ATOM 1733 O O . VAL A 1 238 ? 12.318 -12.633 -26.399 1.00 84.31 238 VAL A O 1
ATOM 1736 N N . GLY A 1 239 ? 13.361 -12.984 -28.370 1.00 80.69 239 GLY A N 1
ATOM 1737 C CA . GLY A 1 239 ? 12.186 -12.846 -29.226 1.00 80.69 239 GLY A CA 1
ATOM 1738 C C . GLY A 1 239 ? 11.741 -11.396 -29.437 1.00 80.69 239 GLY A C 1
ATOM 1739 O O . GLY A 1 239 ? 12.359 -10.443 -28.974 1.00 80.69 239 GLY A O 1
ATOM 1740 N N . HIS A 1 240 ? 10.634 -11.221 -30.160 1.00 78.94 240 HIS A N 1
ATOM 1741 C CA . HIS A 1 240 ? 10.104 -9.892 -30.497 1.00 78.94 240 HIS A CA 1
ATOM 1742 C C . HIS A 1 240 ? 9.304 -9.239 -29.355 1.00 78.94 240 HIS A C 1
ATOM 1744 O O . HIS A 1 240 ? 9.044 -8.032 -29.386 1.00 78.94 240 HIS A O 1
ATOM 1750 N N . GLY A 1 241 ? 8.941 -10.020 -28.334 1.00 84.44 241 GLY A N 1
ATOM 1751 C CA . GLY A 1 241 ? 8.115 -9.581 -27.214 1.00 84.44 241 GLY A CA 1
ATOM 1752 C C . GLY A 1 241 ? 6.659 -9.296 -27.597 1.00 84.44 241 GLY A C 1
ATOM 1753 O O . GLY A 1 241 ? 6.288 -9.259 -28.768 1.00 84.44 241 GLY A O 1
ATOM 1754 N N . THR A 1 242 ? 5.821 -9.091 -26.586 1.00 88.88 242 THR A N 1
ATOM 1755 C CA . THR A 1 242 ? 4.428 -8.654 -26.757 1.00 88.88 242 THR A CA 1
ATOM 1756 C C . THR A 1 242 ? 4.363 -7.140 -26.635 1.00 88.88 242 THR A C 1
ATOM 1758 O O . THR A 1 242 ? 4.872 -6.584 -25.661 1.00 88.88 242 THR A O 1
ATOM 1761 N N . VAL A 1 243 ? 3.750 -6.473 -27.613 1.00 90.00 243 VAL A N 1
ATOM 1762 C CA . VAL A 1 243 ? 3.533 -5.022 -27.574 1.00 90.00 243 VAL A CA 1
ATOM 1763 C C . VAL A 1 243 ? 2.140 -4.737 -27.030 1.00 90.00 243 VAL A C 1
ATOM 1765 O O . VAL A 1 243 ? 1.165 -5.333 -27.481 1.00 90.00 243 VAL A O 1
ATOM 1768 N N . ALA A 1 244 ? 2.050 -3.822 -26.072 1.00 91.06 244 ALA A N 1
ATOM 1769 C CA . ALA A 1 244 ? 0.798 -3.381 -25.473 1.00 91.06 244 ALA A CA 1
ATOM 1770 C C . ALA A 1 244 ? 0.802 -1.865 -25.257 1.00 91.06 244 ALA A C 1
ATOM 1772 O O . ALA A 1 244 ? 1.856 -1.236 -25.201 1.00 91.06 244 ALA A O 1
ATOM 1773 N N . THR A 1 245 ? -0.375 -1.269 -25.112 1.00 92.44 245 THR A N 1
ATOM 1774 C CA . THR A 1 245 ? -0.513 0.116 -24.648 1.00 92.44 245 THR A CA 1
ATOM 1775 C C . THR A 1 245 ? -0.464 0.164 -23.127 1.00 92.44 245 THR A C 1
ATOM 1777 O O . THR A 1 245 ? -1.070 -0.671 -22.456 1.00 92.44 245 THR A O 1
ATOM 1780 N N . VAL A 1 246 ? 0.250 1.145 -22.589 1.00 91.94 246 VAL A N 1
ATOM 1781 C CA . VAL A 1 246 ? 0.445 1.328 -21.149 1.00 91.94 246 VAL A CA 1
ATOM 1782 C C . VAL A 1 246 ? -0.764 2.021 -20.536 1.00 91.94 246 VAL A C 1
ATOM 1784 O O . VAL A 1 246 ? -1.205 3.052 -21.040 1.00 91.94 246 VAL A O 1
ATOM 1787 N N . ASP A 1 247 ? -1.238 1.497 -19.408 1.00 90.25 247 ASP A N 1
ATOM 1788 C CA . ASP A 1 247 ? -2.064 2.259 -18.475 1.00 90.25 247 ASP A CA 1
ATOM 1789 C C . ASP A 1 247 ? -1.162 2.924 -17.425 1.00 90.25 247 ASP A C 1
ATOM 1791 O O . ASP A 1 247 ? -0.171 2.343 -16.974 1.00 90.25 247 ASP A O 1
ATOM 1795 N N . ALA A 1 248 ? -1.479 4.160 -17.056 1.00 92.81 248 ALA A N 1
ATOM 1796 C CA . ALA A 1 248 ? -0.708 4.937 -16.101 1.00 92.81 248 ALA A CA 1
ATOM 1797 C C . ALA A 1 248 ? -1.627 5.871 -15.320 1.00 92.81 248 ALA A C 1
ATOM 1799 O 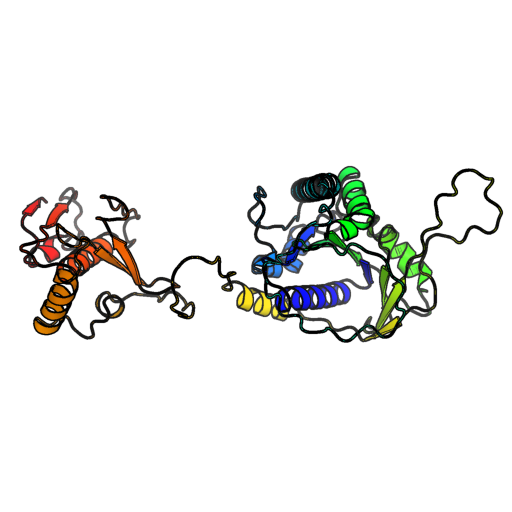O . ALA A 1 248 ? -2.403 6.641 -15.885 1.00 92.81 248 ALA A O 1
ATOM 1800 N N . VAL A 1 249 ? -1.483 5.860 -13.998 1.00 96.12 249 VAL A N 1
ATOM 1801 C CA . VAL A 1 249 ? -2.284 6.708 -13.107 1.00 96.12 249 VAL A CA 1
ATOM 1802 C C . VAL A 1 249 ? -1.469 7.901 -12.618 1.00 96.12 249 VAL A C 1
ATOM 1804 O O . VAL A 1 249 ? -0.238 7.872 -12.626 1.00 96.12 249 VAL A O 1
ATOM 1807 N N . SER A 1 250 ? -2.115 8.969 -12.148 1.00 96.19 250 SER A N 1
ATOM 1808 C CA . SER A 1 250 ? -1.441 10.140 -11.554 1.00 96.19 250 SER A CA 1
ATOM 1809 C C . SER A 1 250 ? -1.213 9.971 -10.042 1.00 96.19 250 SER A C 1
ATOM 1811 O O . SER A 1 250 ? -1.913 9.165 -9.418 1.00 96.19 250 SER A O 1
ATOM 1813 N N . PRO A 1 251 ? -0.250 10.685 -9.422 1.00 95.69 251 PRO A N 1
ATOM 1814 C CA . PRO A 1 251 ? 0.007 10.563 -7.982 1.00 95.69 251 PRO A CA 1
ATOM 1815 C C . PRO A 1 251 ? -1.242 10.858 -7.142 1.00 95.69 251 PRO A C 1
ATOM 1817 O O . PRO A 1 251 ? -1.583 10.093 -6.246 1.00 95.69 251 PRO A O 1
ATOM 1820 N N . ALA A 1 252 ? -2.000 11.894 -7.520 1.00 96.56 252 ALA A N 1
ATOM 1821 C CA . ALA A 1 252 ? -3.259 12.254 -6.870 1.00 96.56 252 ALA A CA 1
ATOM 1822 C C . ALA A 1 252 ? -4.336 11.160 -6.994 1.00 96.56 252 ALA A C 1
ATOM 1824 O O . ALA A 1 252 ? -5.132 10.956 -6.077 1.00 96.56 252 ALA A O 1
ATOM 1825 N N . TRP A 1 253 ? -4.384 10.438 -8.120 1.00 97.75 253 TRP A N 1
ATOM 1826 C CA . TRP A 1 253 ? -5.274 9.284 -8.252 1.00 97.75 253 TRP A CA 1
ATOM 1827 C C . TRP A 1 253 ? -4.866 8.167 -7.284 1.00 97.75 253 TRP A C 1
ATOM 1829 O O . TRP A 1 253 ? -5.719 7.659 -6.560 1.00 97.75 253 TRP A O 1
ATOM 1839 N N . ALA A 1 254 ? -3.569 7.845 -7.224 1.00 97.44 254 ALA A N 1
ATOM 1840 C CA . ALA A 1 254 ? -3.041 6.776 -6.377 1.00 97.44 254 ALA A CA 1
ATOM 1841 C C . ALA A 1 254 ? -3.243 7.069 -4.882 1.00 97.44 254 ALA A C 1
ATOM 1843 O O . ALA A 1 254 ? -3.624 6.181 -4.123 1.00 97.44 254 ALA A O 1
ATOM 1844 N N . GLU A 1 255 ? -3.080 8.327 -4.465 1.00 96.31 255 GLU A N 1
ATOM 1845 C CA . GLU A 1 255 ? -3.357 8.743 -3.091 1.00 96.31 255 GLU A CA 1
ATOM 1846 C C . GLU A 1 255 ? -4.837 8.583 -2.726 1.00 96.31 255 GLU A C 1
ATOM 1848 O O . GLU A 1 255 ? -5.151 7.993 -1.692 1.00 96.31 255 GLU A O 1
ATOM 1853 N N . ARG A 1 256 ? -5.761 9.048 -3.579 1.00 97.50 256 ARG A N 1
ATOM 1854 C CA . ARG A 1 256 ? -7.203 8.866 -3.337 1.00 97.50 256 ARG A CA 1
ATOM 1855 C C . ARG A 1 256 ? -7.580 7.388 -3.270 1.00 97.50 256 ARG A C 1
ATOM 1857 O O . ARG A 1 256 ? -8.341 7.000 -2.388 1.00 97.50 256 ARG A O 1
ATOM 1864 N N . PHE A 1 257 ? -7.026 6.576 -4.168 1.00 96.62 257 PHE A N 1
ATOM 1865 C CA . PHE A 1 257 ? -7.225 5.130 -4.183 1.00 96.62 257 PHE A CA 1
ATOM 1866 C C . PHE A 1 257 ? -6.753 4.479 -2.874 1.00 96.62 257 PHE A C 1
ATOM 1868 O O . PHE A 1 257 ? -7.525 3.780 -2.219 1.00 96.62 257 PHE A O 1
ATOM 1875 N N . ALA A 1 258 ? -5.522 4.751 -2.437 1.00 96.19 258 ALA A N 1
ATOM 1876 C CA . ALA A 1 258 ? -4.995 4.129 -1.228 1.00 96.19 258 ALA A CA 1
ATOM 1877 C C . ALA A 1 258 ? -5.692 4.617 0.046 1.00 96.19 258 ALA A C 1
ATOM 1879 O O . ALA A 1 258 ? -5.955 3.812 0.936 1.00 96.19 258 ALA A O 1
ATOM 1880 N N . ARG A 1 259 ? -6.084 5.895 0.117 1.00 93.94 259 ARG A N 1
ATOM 1881 C CA . ARG A 1 259 ? -6.909 6.410 1.221 1.00 93.94 259 ARG A CA 1
ATOM 1882 C C . ARG A 1 259 ? -8.284 5.745 1.285 1.00 93.94 259 ARG A C 1
ATOM 1884 O O . ARG A 1 259 ? -8.784 5.539 2.384 1.00 93.94 259 ARG A O 1
ATOM 1891 N N . ALA A 1 260 ? -8.875 5.384 0.145 1.00 93.50 260 ALA A N 1
ATOM 1892 C CA . ALA A 1 260 ? -10.133 4.641 0.113 1.00 93.50 260 ALA A CA 1
ATOM 1893 C C . ALA A 1 260 ? -9.975 3.194 0.620 1.00 93.50 260 ALA A C 1
ATOM 1895 O O . ALA A 1 260 ? -10.889 2.671 1.253 1.00 93.50 260 ALA A O 1
ATOM 1896 N N . LEU A 1 261 ? -8.815 2.561 0.394 1.00 91.12 261 LEU A N 1
ATOM 1897 C CA . LEU A 1 261 ? -8.510 1.218 0.907 1.00 91.12 261 LEU A CA 1
ATOM 1898 C C . LEU A 1 261 ? -8.028 1.205 2.367 1.00 91.12 261 LEU A C 1
ATOM 1900 O O . LEU A 1 261 ? -8.173 0.189 3.042 1.00 91.12 261 LEU A O 1
ATOM 1904 N N . ALA A 1 262 ? -7.469 2.305 2.878 1.00 89.94 262 ALA A N 1
ATOM 1905 C CA . ALA A 1 262 ? -6.859 2.381 4.210 1.00 89.94 262 ALA A CA 1
ATOM 1906 C C . ALA A 1 262 ? -7.740 1.906 5.392 1.00 89.94 262 ALA A C 1
ATOM 1908 O O . ALA A 1 262 ? -7.181 1.304 6.328 1.00 89.94 262 ALA A O 1
ATOM 1909 N N . PRO A 1 263 ? -9.073 2.153 5.398 1.00 86.00 263 PRO A N 1
ATOM 1910 C CA . PRO A 1 263 ? -9.971 1.683 6.454 1.00 86.00 263 PRO A CA 1
ATOM 1911 C C . PRO A 1 263 ? -10.261 0.182 6.390 1.00 86.00 263 PRO A C 1
ATOM 1913 O O . PRO A 1 263 ? -10.706 -0.382 7.389 1.00 86.00 263 PRO A O 1
ATOM 1916 N N . LEU A 1 264 ? -10.031 -0.467 5.244 1.00 80.81 264 LEU A N 1
ATOM 1917 C CA . LEU A 1 264 ? -10.330 -1.882 5.078 1.00 80.81 264 LEU A CA 1
ATOM 1918 C C . LEU A 1 264 ? -9.390 -2.707 5.959 1.00 80.81 264 LEU A C 1
ATOM 1920 O O . LEU A 1 264 ? -8.170 -2.512 5.994 1.00 80.81 264 LEU A O 1
ATOM 1924 N N . ARG A 1 265 ? -9.992 -3.625 6.707 1.00 70.19 265 ARG A N 1
ATOM 1925 C CA . ARG A 1 265 ? -9.316 -4.610 7.544 1.00 70.19 265 ARG A CA 1
ATOM 1926 C C . ARG A 1 265 ? -9.812 -5.972 7.112 1.00 70.19 265 ARG A C 1
ATOM 1928 O O . ARG A 1 265 ? -10.984 -6.112 6.767 1.00 70.19 265 ARG A O 1
ATOM 1935 N N . THR A 1 266 ? -8.924 -6.947 7.123 1.00 65.06 266 THR A N 1
ATOM 1936 C CA . THR A 1 266 ? -9.320 -8.332 6.946 1.00 65.06 266 THR A CA 1
ATOM 1937 C C . THR A 1 266 ? -10.106 -8.785 8.163 1.00 65.06 266 THR A C 1
ATOM 1939 O O . THR A 1 266 ? -9.788 -8.423 9.299 1.00 65.06 266 THR A O 1
ATOM 1942 N N . GLU A 1 267 ? -11.210 -9.491 7.922 1.00 55.62 267 GLU A N 1
ATOM 1943 C CA . GLU A 1 267 ? -12.006 -10.074 8.994 1.00 55.62 267 GLU A CA 1
ATOM 1944 C C . GLU A 1 267 ? -11.186 -11.198 9.631 1.00 55.62 267 GLU A C 1
ATOM 1946 O O . GLU A 1 267 ? -11.151 -12.326 9.145 1.00 55.62 267 GLU A O 1
ATOM 1951 N N . THR A 1 268 ? -10.513 -10.892 10.738 1.00 47.28 268 THR A N 1
ATOM 1952 C CA . THR A 1 268 ? -9.950 -11.913 11.619 1.00 47.28 268 THR A CA 1
ATOM 1953 C C . THR A 1 268 ? -11.119 -12.640 12.270 1.00 47.28 268 THR A C 1
ATOM 1955 O O . THR A 1 268 ? -11.750 -12.128 13.196 1.00 47.28 268 THR A O 1
ATOM 1958 N N . GLY A 1 269 ? -11.477 -13.801 11.727 1.00 39.47 269 GLY A N 1
ATOM 1959 C CA . GLY A 1 269 ? -12.591 -14.593 12.224 1.00 39.47 269 GLY A CA 1
ATOM 1960 C C . GLY A 1 269 ? -12.367 -15.050 13.664 1.00 39.47 269 GLY A C 1
ATOM 1961 O O . GLY A 1 269 ? -11.526 -15.906 13.891 1.00 39.47 269 GLY A O 1
ATOM 1962 N N . THR A 1 270 ? -13.147 -14.487 14.592 1.00 38.16 270 THR A N 1
ATOM 1963 C CA . THR A 1 270 ? -13.924 -15.155 15.661 1.00 38.16 270 THR A CA 1
ATOM 1964 C C . THR A 1 270 ? -14.682 -14.074 16.437 1.00 38.16 270 THR A C 1
ATOM 1966 O O . THR A 1 270 ? -14.068 -13.316 17.181 1.00 38.16 270 THR A O 1
ATOM 1969 N N . GLY A 1 271 ? -16.006 -14.000 16.268 1.00 34.03 271 GLY A N 1
ATOM 1970 C CA . GLY A 1 271 ? -16.876 -13.127 17.067 1.00 34.03 271 GLY A CA 1
ATOM 1971 C C . GLY A 1 271 ? -18.027 -12.524 16.267 1.00 34.03 271 GLY A C 1
ATOM 1972 O O . GLY A 1 271 ? -17.869 -11.498 15.625 1.00 34.03 271 GLY A O 1
ATOM 1973 N N . GLU A 1 272 ? -19.152 -13.234 16.276 1.00 34.59 272 GLU A N 1
ATOM 1974 C CA . GLU A 1 272 ? -20.530 -12.836 15.955 1.00 34.59 272 GLU A CA 1
ATOM 1975 C C . GLU A 1 272 ? -20.807 -11.545 15.149 1.00 34.59 272 GLU A C 1
ATOM 1977 O O . GLU A 1 272 ? -20.605 -10.406 15.558 1.00 34.59 272 GLU A O 1
ATOM 1982 N N . ARG A 1 273 ? -21.424 -11.798 13.991 1.00 43.00 273 ARG A N 1
ATOM 1983 C CA . ARG A 1 273 ? -22.075 -10.889 13.042 1.00 43.00 273 ARG A CA 1
ATOM 1984 C C . ARG A 1 273 ? -22.731 -9.664 13.691 1.00 43.00 273 ARG A C 1
ATOM 1986 O O . ARG A 1 273 ? -23.799 -9.788 14.273 1.00 43.00 273 ARG A O 1
ATOM 1993 N N . HIS A 1 274 ? -22.202 -8.484 13.380 1.00 38.31 274 HIS A N 1
ATOM 1994 C CA . HIS A 1 274 ? -22.994 -7.330 12.947 1.00 38.31 274 HIS A CA 1
ATOM 1995 C C . HIS A 1 274 ? -22.178 -6.555 11.908 1.00 38.31 274 HIS A C 1
ATOM 1997 O O . HIS A 1 274 ? -21.267 -5.806 12.247 1.00 38.31 274 HIS A O 1
ATOM 2003 N N . THR A 1 275 ? -22.511 -6.734 10.631 1.00 39.38 275 THR A N 1
ATOM 2004 C CA . THR A 1 275 ? -22.011 -5.920 9.518 1.00 39.38 275 THR A CA 1
ATOM 2005 C C . THR A 1 275 ? -22.411 -4.467 9.771 1.00 39.38 275 THR A C 1
ATOM 2007 O O . THR A 1 275 ? -23.540 -4.065 9.491 1.00 39.38 275 THR A O 1
ATOM 2010 N N . ARG A 1 276 ? -21.526 -3.671 10.372 1.00 43.06 276 ARG A N 1
ATOM 2011 C CA . ARG A 1 276 ? -21.751 -2.240 10.596 1.00 43.06 276 ARG A CA 1
ATOM 2012 C C . ARG A 1 276 ? -20.543 -1.478 10.070 1.00 43.06 276 ARG A C 1
ATOM 2014 O O . ARG A 1 276 ? -19.414 -1.681 10.502 1.00 43.06 276 ARG A O 1
ATOM 2021 N N . LEU A 1 277 ? -20.823 -0.685 9.041 1.00 42.12 277 LEU A N 1
ATOM 2022 C CA . LEU A 1 277 ? -19.878 0.099 8.254 1.00 42.12 277 LEU A CA 1
ATOM 2023 C C . LEU A 1 277 ? -19.047 1.010 9.167 1.00 42.12 277 LEU A C 1
ATOM 2025 O O . LEU A 1 277 ? -19.598 1.636 10.068 1.00 42.12 277 LEU A O 1
ATOM 2029 N N . SER A 1 278 ? -17.738 1.103 8.915 1.00 43.53 278 SER A N 1
ATOM 2030 C CA . SER A 1 278 ? -16.862 2.021 9.646 1.00 43.53 278 SER A CA 1
ATOM 2031 C C . SER A 1 278 ? -17.236 3.464 9.304 1.00 43.53 278 SER A C 1
ATOM 2033 O O . SER A 1 278 ? -16.976 3.921 8.192 1.00 43.53 278 SER A O 1
ATOM 2035 N N . VAL A 1 279 ? -17.850 4.177 10.246 1.00 51.56 279 VAL A N 1
ATOM 2036 C CA . VAL A 1 279 ? -18.212 5.595 10.094 1.00 51.56 279 VAL A CA 1
ATOM 2037 C C . VAL A 1 279 ? -17.025 6.457 10.556 1.00 51.56 279 VAL A C 1
ATOM 2039 O O . VAL A 1 279 ? -16.354 6.081 11.523 1.00 51.56 279 VAL A O 1
ATOM 2042 N N . PRO A 1 280 ? -16.701 7.579 9.880 1.00 54.28 280 PRO A N 1
ATOM 2043 C CA . PRO A 1 280 ? -15.740 8.549 10.406 1.00 54.28 280 PRO A CA 1
ATOM 2044 C C . PRO A 1 280 ? -16.137 8.992 11.821 1.00 54.28 280 PRO A C 1
ATOM 2046 O O . PRO A 1 280 ? -17.317 9.210 12.091 1.00 54.28 280 PRO A O 1
ATOM 2049 N N . LEU A 1 281 ? -15.152 9.128 12.717 1.00 67.62 281 LEU A N 1
ATOM 2050 C CA . LEU A 1 281 ? -15.404 9.565 14.091 1.00 67.62 281 LEU A CA 1
ATOM 2051 C C . LEU A 1 281 ? -16.044 10.966 14.081 1.00 67.62 281 LEU A C 1
ATOM 2053 O O . LEU A 1 281 ? -15.512 11.865 13.421 1.00 67.62 281 LEU A O 1
ATOM 2057 N N . PRO A 1 282 ? -17.177 11.164 14.775 1.00 71.50 282 PRO A N 1
ATOM 2058 C CA . PRO A 1 282 ? -17.843 12.457 14.811 1.00 71.50 282 PRO A CA 1
ATOM 2059 C C . PRO A 1 282 ? -17.008 13.474 15.601 1.00 71.50 282 PRO A C 1
ATOM 2061 O O . PRO A 1 282 ? -16.292 13.119 16.534 1.00 71.50 282 PRO A O 1
ATOM 2064 N N . GLN A 1 283 ? -17.117 14.760 15.247 1.00 75.25 283 GLN A N 1
ATOM 2065 C CA . GLN A 1 283 ? -16.418 15.845 15.959 1.00 75.25 283 GLN A CA 1
ATOM 2066 C C . GLN A 1 283 ? -16.879 15.999 17.418 1.00 75.25 283 GLN A C 1
ATOM 2068 O O . GLN A 1 283 ? -16.128 16.498 18.250 1.00 75.25 283 GLN A O 1
ATOM 2073 N N . ALA A 1 284 ? -18.101 15.563 17.724 1.00 80.00 284 ALA A N 1
ATOM 2074 C CA . ALA A 1 284 ? -18.635 15.442 19.071 1.00 80.00 284 ALA A CA 1
ATOM 2075 C C . ALA A 1 284 ? -19.565 14.225 19.128 1.00 80.00 284 ALA A C 1
ATOM 2077 O O . ALA A 1 284 ? -20.314 13.979 18.182 1.00 80.00 284 ALA A O 1
ATOM 2078 N N . ALA A 1 285 ? -19.532 13.485 20.234 1.00 85.44 285 ALA A N 1
ATOM 2079 C CA . ALA A 1 285 ? -20.446 12.379 20.494 1.00 85.44 285 ALA A CA 1
ATOM 2080 C C . ALA A 1 285 ? -21.435 12.801 21.580 1.00 85.44 285 ALA A C 1
ATOM 2082 O O . ALA A 1 285 ? -21.038 13.189 22.681 1.00 85.44 285 ALA A O 1
ATOM 2083 N N . ARG A 1 286 ? -22.732 12.743 21.279 1.00 88.69 286 ARG A N 1
ATOM 2084 C CA . ARG A 1 286 ? -23.768 13.005 22.275 1.00 88.69 286 ARG A CA 1
ATOM 2085 C C . ARG A 1 286 ? -24.076 11.702 22.996 1.00 88.69 286 ARG A C 1
ATOM 2087 O O . ARG A 1 286 ? -24.547 10.757 22.374 1.00 88.69 286 ARG A O 1
ATOM 2094 N N . LEU A 1 287 ? -23.884 11.678 24.315 1.00 90.12 287 LEU A N 1
ATOM 2095 C CA . LEU A 1 287 ? -24.068 10.468 25.124 1.00 90.12 287 LEU A CA 1
ATOM 2096 C C . LEU A 1 287 ? -25.424 9.784 24.885 1.00 90.12 287 LEU A C 1
ATOM 2098 O O . LEU A 1 287 ? -25.480 8.569 24.765 1.00 90.12 287 LEU A O 1
ATOM 2102 N N . LEU A 1 288 ? -26.516 10.548 24.782 1.00 88.56 288 LEU A N 1
ATOM 2103 C CA . LEU A 1 288 ? -27.843 9.977 24.535 1.00 88.56 288 LEU A CA 1
ATOM 2104 C C . LEU A 1 288 ? -27.931 9.236 23.195 1.00 88.56 288 LEU A C 1
ATOM 2106 O O . LEU A 1 288 ? -28.538 8.170 23.144 1.00 88.56 288 LEU A O 1
ATOM 2110 N N . ASP A 1 289 ? -27.288 9.754 22.150 1.00 88.56 289 ASP A N 1
ATOM 2111 C CA . ASP A 1 289 ? -27.296 9.130 20.828 1.00 88.56 289 ASP A CA 1
ATOM 2112 C C . ASP A 1 289 ? -26.507 7.808 20.867 1.00 88.56 289 ASP A C 1
ATOM 2114 O O . ASP A 1 289 ? -27.000 6.785 20.395 1.00 88.56 289 ASP A O 1
ATOM 2118 N N . GLU A 1 290 ? -25.350 7.790 21.542 1.00 89.88 290 GLU A N 1
ATOM 2119 C CA . GLU A 1 290 ? -24.547 6.570 21.752 1.00 89.88 290 GLU A CA 1
ATOM 2120 C C . GLU A 1 290 ? -25.256 5.543 22.645 1.00 89.88 290 GLU A C 1
ATOM 2122 O O . GLU A 1 290 ? -25.129 4.332 22.468 1.00 89.88 290 GLU A O 1
ATOM 2127 N N . LEU A 1 291 ? -26.062 6.022 23.590 1.00 85.75 291 LEU A N 1
ATOM 2128 C CA . LEU A 1 291 ? -26.935 5.198 24.412 1.00 85.75 291 LEU A CA 1
ATOM 2129 C C . LEU A 1 291 ? -28.168 4.690 23.642 1.00 85.75 291 LEU A C 1
ATOM 2131 O O . LEU A 1 291 ? -28.912 3.887 24.205 1.00 85.75 291 LEU A O 1
ATOM 2135 N N . GLY A 1 292 ? -28.414 5.131 22.404 1.00 86.62 292 GLY A N 1
ATOM 2136 C CA . GLY A 1 292 ? -29.613 4.785 21.633 1.00 86.62 292 GLY A CA 1
ATOM 2137 C C . GLY A 1 292 ? -30.899 5.417 22.182 1.00 86.62 292 GLY A C 1
ATOM 2138 O O . GLY A 1 292 ? -31.992 4.892 21.976 1.00 86.62 292 GLY A O 1
ATOM 2139 N N . LEU A 1 293 ? -30.782 6.524 22.917 1.00 83.44 293 LEU A N 1
ATOM 2140 C CA . LEU A 1 293 ? -31.881 7.230 23.567 1.00 83.44 293 LEU A CA 1
ATOM 2141 C C . LEU A 1 293 ? -32.157 8.559 22.859 1.00 83.44 293 LEU A C 1
ATOM 2143 O O . LEU A 1 293 ? -31.327 9.458 22.853 1.00 83.44 293 LEU A O 1
ATOM 2147 N N . ALA A 1 294 ? -33.376 8.757 22.357 1.00 80.50 294 ALA A N 1
ATOM 2148 C CA . ALA A 1 294 ? -33.773 10.074 21.846 1.00 80.50 294 ALA A CA 1
ATOM 2149 C C . ALA A 1 294 ? -33.848 11.130 22.972 1.00 80.50 294 ALA A C 1
ATOM 2151 O O . ALA A 1 294 ? -33.533 12.305 22.771 1.00 80.50 294 ALA A O 1
ATOM 2152 N N . ARG A 1 295 ? -34.288 10.708 24.167 1.00 84.69 295 ARG A N 1
ATOM 2153 C CA . ARG A 1 295 ? -34.373 11.501 25.403 1.00 84.69 295 ARG A CA 1
ATOM 2154 C C . ARG A 1 295 ? -34.204 10.588 26.617 1.00 84.69 295 ARG A C 1
ATOM 2156 O O . ARG A 1 295 ? -34.686 9.458 26.596 1.00 84.69 295 ARG A O 1
ATOM 2163 N N . ALA A 1 296 ? -33.605 11.101 27.690 1.00 87.50 296 ALA A N 1
ATOM 2164 C CA . ALA A 1 296 ? -33.593 10.436 28.991 1.00 87.50 296 ALA A CA 1
ATOM 2165 C C . ALA A 1 296 ? -34.936 10.667 29.701 1.00 87.50 296 ALA A C 1
ATOM 2167 O O . ALA A 1 296 ? -35.140 11.676 30.370 1.00 87.50 296 ALA A O 1
ATOM 2168 N N . THR A 1 297 ? -35.882 9.753 29.497 1.00 92.81 297 THR A N 1
ATOM 2169 C CA . THR A 1 297 ? -37.173 9.745 30.202 1.00 92.81 297 THR A CA 1
ATOM 2170 C C . THR A 1 297 ? -37.199 8.637 31.256 1.00 92.81 297 THR A C 1
ATOM 2172 O O . THR A 1 297 ? -36.509 7.629 31.080 1.00 92.81 297 THR A O 1
ATOM 2175 N N . PRO A 1 298 ? -38.023 8.753 32.314 1.00 91.44 298 PRO A N 1
ATOM 2176 C CA . PRO A 1 298 ? -38.177 7.677 33.292 1.00 91.44 298 PRO A CA 1
ATOM 2177 C C . PRO A 1 298 ? -38.517 6.332 32.636 1.00 91.44 298 PRO A C 1
ATOM 2179 O O . PRO A 1 298 ? -37.876 5.331 32.926 1.00 91.44 298 PRO A O 1
ATOM 2182 N N . ALA A 1 299 ? -39.440 6.321 31.667 1.00 90.00 299 ALA A N 1
ATOM 2183 C CA . ALA A 1 299 ? -39.828 5.107 30.949 1.00 90.00 299 ALA A CA 1
ATOM 2184 C C . ALA A 1 299 ? -38.659 4.471 30.175 1.00 90.00 299 ALA A C 1
ATOM 2186 O O . ALA A 1 299 ? -38.466 3.261 30.249 1.00 90.00 299 ALA A O 1
ATOM 2187 N N . SER A 1 300 ? -37.853 5.273 29.467 1.00 90.38 300 SER A N 1
ATOM 2188 C CA . SER A 1 300 ? -36.711 4.753 28.702 1.00 90.38 300 SER A CA 1
ATOM 2189 C C . SER A 1 300 ? -35.595 4.204 29.593 1.00 90.38 300 SER A C 1
ATOM 2191 O O . SER A 1 300 ? -34.958 3.222 29.228 1.00 90.38 300 SER A O 1
ATOM 2193 N N . LEU A 1 301 ? -35.365 4.815 30.761 1.00 91.44 301 LEU A N 1
ATOM 2194 C CA . LEU A 1 301 ? -34.375 4.329 31.727 1.00 91.44 301 LEU A CA 1
ATOM 2195 C C . LEU A 1 301 ? -34.873 3.071 32.447 1.00 91.44 301 LEU A C 1
ATOM 2197 O O . LEU A 1 301 ? -34.145 2.090 32.528 1.00 91.44 301 LEU A O 1
ATOM 2201 N N . MET A 1 302 ? -36.139 3.047 32.877 1.00 89.50 302 MET A N 1
ATOM 2202 C CA . MET A 1 302 ? -36.742 1.867 33.505 1.00 89.50 302 MET A CA 1
ATOM 2203 C C . MET A 1 302 ? -36.766 0.654 32.573 1.00 89.50 302 MET A C 1
ATOM 2205 O O . MET A 1 302 ? -36.461 -0.448 33.021 1.00 89.50 302 MET A O 1
ATOM 2209 N N . ALA A 1 303 ? -37.093 0.849 31.291 1.00 87.88 303 ALA A N 1
ATOM 2210 C CA . ALA A 1 303 ? -37.048 -0.218 30.293 1.00 87.88 303 ALA A CA 1
ATOM 2211 C C . ALA A 1 303 ? -35.627 -0.776 30.143 1.00 87.88 303 ALA A C 1
ATOM 2213 O O . ALA A 1 303 ? -35.431 -1.985 30.176 1.00 87.88 303 ALA A O 1
ATOM 2214 N N . ARG A 1 304 ? -34.625 0.106 30.067 1.00 87.50 304 ARG A N 1
ATOM 2215 C CA . ARG A 1 304 ? -33.217 -0.290 29.974 1.00 87.50 304 ARG A CA 1
ATOM 2216 C C . ARG A 1 304 ? -32.736 -1.045 31.213 1.00 87.50 304 ARG A C 1
ATOM 2218 O O . ARG A 1 304 ? -32.034 -2.041 31.088 1.00 87.50 304 ARG A O 1
ATOM 2225 N N . TRP A 1 305 ? -33.138 -0.605 32.403 1.00 89.56 305 TRP A N 1
ATOM 2226 C CA . TRP A 1 305 ? -32.824 -1.304 33.646 1.00 89.56 305 TRP A CA 1
ATOM 2227 C C . TRP A 1 305 ? -33.534 -2.654 33.769 1.00 89.56 305 TRP A C 1
ATOM 2229 O O . TRP A 1 305 ? -33.009 -3.553 34.415 1.00 89.56 305 TRP A O 1
ATOM 2239 N N . ALA A 1 306 ? -34.741 -2.801 33.217 1.00 85.19 306 ALA A N 1
ATOM 2240 C CA . ALA A 1 306 ? -35.420 -4.093 33.159 1.00 85.19 306 ALA A CA 1
ATOM 2241 C C . ALA A 1 306 ? -34.648 -5.069 32.257 1.00 85.19 306 ALA A C 1
ATOM 2243 O O . ALA A 1 306 ? -34.314 -6.160 32.702 1.00 85.19 306 ALA A O 1
ATOM 2244 N N . ASP A 1 307 ? -34.244 -4.613 31.069 1.00 79.62 307 ASP A N 1
ATOM 2245 C CA . ASP A 1 307 ? -33.436 -5.386 30.114 1.00 79.62 307 ASP A CA 1
ATOM 2246 C C . ASP A 1 307 ? -32.080 -5.821 30.709 1.00 79.62 307 ASP A C 1
ATOM 2248 O O . ASP A 1 307 ? -31.560 -6.897 30.422 1.00 79.62 307 ASP A O 1
ATOM 2252 N N . ALA A 1 308 ? -31.494 -4.987 31.576 1.00 73.50 308 ALA A N 1
ATOM 2253 C CA . ALA A 1 308 ? -30.267 -5.318 32.298 1.00 73.50 308 ALA A CA 1
ATOM 2254 C C . ALA A 1 308 ? -30.470 -6.326 33.440 1.00 73.50 308 ALA A C 1
ATOM 2256 O O . ALA A 1 308 ? -29.571 -7.120 33.715 1.00 73.50 308 ALA A O 1
ATOM 2257 N N . ALA A 1 309 ? -31.631 -6.310 34.101 1.00 68.56 309 ALA A N 1
ATOM 2258 C CA . ALA A 1 309 ? -31.947 -7.228 35.193 1.00 68.56 309 ALA A CA 1
ATOM 2259 C C . ALA A 1 309 ? -32.157 -8.675 34.714 1.00 68.56 309 ALA A C 1
ATOM 2261 O O . ALA A 1 309 ? -31.909 -9.603 35.483 1.00 68.56 309 ALA A O 1
ATOM 2262 N N . ASP A 1 310 ? -32.550 -8.858 33.452 1.00 64.69 310 ASP A N 1
ATOM 2263 C CA . ASP A 1 310 ? -32.790 -10.167 32.837 1.00 64.69 310 ASP A CA 1
ATOM 2264 C C . ASP A 1 310 ? -31.498 -10.901 32.415 1.00 64.69 310 ASP A C 1
ATOM 2266 O O . ASP A 1 310 ? -31.569 -12.020 31.906 1.00 64.69 310 ASP A O 1
ATOM 2270 N N . ASP A 1 311 ? -30.308 -10.322 32.637 1.00 66.12 311 ASP A N 1
ATOM 2271 C CA . ASP A 1 311 ? -29.030 -10.979 32.342 1.00 66.12 311 ASP A CA 1
ATOM 2272 C C . ASP A 1 311 ? -28.529 -11.850 33.511 1.00 66.12 311 ASP A C 1
ATOM 2274 O O . ASP A 1 311 ? -28.013 -11.328 34.511 1.00 66.12 311 ASP A O 1
ATOM 2278 N N . PRO A 1 312 ? -28.590 -13.192 33.379 1.00 57.72 312 PRO A N 1
ATOM 2279 C CA . PRO A 1 312 ? -28.200 -14.118 34.436 1.00 57.72 312 PRO A CA 1
ATOM 2280 C C . PRO A 1 312 ? -26.686 -14.147 34.694 1.00 57.72 312 PRO A C 1
ATOM 2282 O O . PRO A 1 312 ? -26.251 -14.790 35.649 1.00 57.72 312 PRO A O 1
ATOM 2285 N N . ARG A 1 313 ? -25.865 -13.489 33.860 1.00 57.50 313 ARG A N 1
ATOM 2286 C CA . ARG A 1 313 ? -24.401 -13.467 34.009 1.00 57.50 313 ARG A CA 1
ATOM 2287 C C . ARG A 1 313 ? -23.898 -12.355 34.934 1.00 57.50 313 ARG A C 1
ATOM 2289 O O . ARG A 1 313 ? -22.761 -12.436 35.387 1.00 57.50 313 ARG A O 1
ATOM 2296 N N . SER A 1 314 ? -24.724 -11.353 35.255 1.00 59.56 314 SER A N 1
ATOM 2297 C CA . SER A 1 314 ? -24.344 -10.208 36.102 1.00 59.56 314 SER A CA 1
ATOM 2298 C C . SER A 1 314 ? -24.927 -10.290 37.519 1.00 59.56 314 SER A C 1
ATOM 2300 O O . SER A 1 314 ? -25.802 -9.510 37.918 1.00 59.56 314 SER A O 1
ATOM 2302 N N . VAL A 1 315 ? -24.433 -11.246 38.310 1.00 54.56 315 VAL A N 1
ATOM 2303 C CA . VAL A 1 315 ? -24.771 -11.390 39.738 1.00 54.56 315 VAL A CA 1
ATOM 2304 C C . VAL A 1 315 ? -24.073 -10.275 40.534 1.00 54.56 315 VAL A C 1
ATOM 2306 O O . VAL A 1 315 ? -23.052 -10.494 41.171 1.00 54.56 315 VAL A O 1
ATOM 2309 N N . GLY A 1 316 ? -24.576 -9.044 40.432 1.00 59.72 316 GLY A N 1
ATOM 2310 C CA . GLY A 1 316 ? -23.967 -7.874 41.088 1.00 59.72 316 GLY A CA 1
ATOM 2311 C C . GLY A 1 316 ? -24.324 -6.509 40.498 1.00 59.72 316 GLY A C 1
ATOM 2312 O O . GLY A 1 316 ? -23.981 -5.498 41.093 1.00 59.72 316 GLY A O 1
ATOM 2313 N N . GLY A 1 317 ? -25.057 -6.476 39.383 1.00 65.50 317 GLY A N 1
ATOM 2314 C CA . GLY A 1 317 ? -25.345 -5.247 38.643 1.00 65.50 317 GLY A CA 1
ATOM 2315 C C . GLY A 1 317 ? -24.275 -4.962 37.589 1.00 65.50 317 GLY A C 1
ATOM 2316 O O . GLY A 1 317 ? -23.172 -5.505 37.653 1.00 65.50 317 GLY A O 1
ATOM 2317 N N . ARG A 1 318 ? -24.616 -4.170 36.570 1.00 72.12 318 ARG A N 1
ATOM 2318 C CA . ARG A 1 318 ? -23.703 -3.853 35.459 1.00 72.12 318 ARG A CA 1
ATOM 2319 C C . ARG A 1 318 ? -22.975 -2.532 35.694 1.00 72.12 318 ARG A C 1
ATOM 2321 O O . ARG A 1 318 ? -23.601 -1.481 35.784 1.00 72.12 318 ARG A O 1
ATOM 2328 N N . ALA A 1 319 ? -21.646 -2.568 35.682 1.00 84.12 319 ALA A N 1
ATOM 2329 C CA . ALA A 1 319 ? -20.795 -1.379 35.697 1.00 84.12 319 ALA A CA 1
ATOM 2330 C C . ALA A 1 319 ? -20.273 -1.066 34.282 1.00 84.12 319 ALA A C 1
ATOM 2332 O O . ALA A 1 319 ? -19.069 -0.982 34.048 1.00 84.12 319 ALA A O 1
ATOM 2333 N N . CYS A 1 320 ? -21.202 -0.933 33.327 1.00 86.81 320 CYS A N 1
ATOM 2334 C CA . CYS A 1 320 ? -20.896 -0.651 31.926 1.00 86.81 320 CYS A CA 1
ATOM 2335 C C . CYS A 1 320 ? -21.099 0.839 31.616 1.00 86.81 320 CYS A C 1
ATOM 2337 O O . CYS A 1 320 ? -22.220 1.349 31.680 1.00 86.81 320 CYS A O 1
ATOM 2339 N N . ALA A 1 321 ? -20.027 1.529 31.233 1.00 91.62 321 ALA A N 1
ATOM 2340 C CA . ALA A 1 321 ? -20.050 2.936 30.846 1.00 91.62 321 ALA A CA 1
ATOM 2341 C C . ALA A 1 321 ? -19.796 3.091 29.343 1.00 91.62 321 ALA A C 1
ATOM 2343 O O . ALA A 1 321 ? -18.814 2.574 28.827 1.00 91.62 321 ALA A O 1
ATOM 2344 N N . VAL A 1 322 ? -20.643 3.842 28.642 1.00 93.25 322 VAL A N 1
ATOM 2345 C CA . VAL A 1 322 ? -20.400 4.299 27.271 1.00 93.25 322 VAL A CA 1
ATOM 2346 C C . VAL A 1 322 ? -19.555 5.568 27.331 1.00 93.25 322 VAL A C 1
ATOM 2348 O O . VAL A 1 322 ? -19.965 6.575 27.906 1.00 93.25 322 VAL A O 1
ATOM 2351 N N . LEU A 1 323 ? -18.368 5.506 26.736 1.00 92.44 323 LEU A N 1
ATOM 2352 C CA . LEU A 1 323 ? -17.362 6.567 26.743 1.00 92.44 323 LEU A CA 1
ATOM 2353 C C . LEU A 1 323 ? -17.502 7.519 25.549 1.00 92.44 323 LEU A C 1
ATOM 2355 O O . LEU A 1 323 ? -17.056 8.662 25.617 1.00 92.44 323 LEU A O 1
ATOM 2359 N N . GLY A 1 324 ? -18.114 7.068 24.452 1.00 90.00 324 GLY A N 1
ATOM 2360 C CA . GLY A 1 324 ? -18.346 7.895 23.270 1.00 90.00 324 GLY A CA 1
ATOM 2361 C C . GLY A 1 324 ? -18.512 7.082 21.992 1.00 90.00 324 GLY A C 1
ATOM 2362 O O . GLY A 1 324 ? -18.762 5.881 22.037 1.00 90.00 324 GLY A O 1
ATOM 2363 N N . ALA A 1 325 ? -18.351 7.745 20.850 1.00 87.88 325 ALA A N 1
ATOM 2364 C CA . ALA A 1 325 ? -18.460 7.129 19.534 1.00 87.88 325 ALA A CA 1
ATOM 2365 C C . ALA A 1 325 ? -17.127 6.513 19.089 1.00 87.88 325 ALA A C 1
ATOM 2367 O O . ALA A 1 325 ? -16.073 7.145 19.167 1.00 87.88 325 ALA A O 1
ATOM 2368 N N . GLY A 1 326 ? -17.180 5.297 18.556 1.00 82.44 326 GLY A N 1
ATOM 2369 C CA . GLY A 1 326 ? -16.055 4.611 17.935 1.00 82.44 326 GLY A CA 1
ATOM 2370 C C . GLY A 1 326 ? -16.310 4.337 16.460 1.00 82.44 326 GLY A C 1
ATOM 2371 O O . GLY A 1 326 ? -17.444 4.319 15.985 1.00 82.44 326 GLY A O 1
ATOM 2372 N N . ALA A 1 327 ? -15.243 4.020 15.724 1.00 68.69 327 ALA A N 1
ATOM 2373 C CA . ALA A 1 327 ? -15.335 3.648 14.309 1.00 68.69 327 ALA A CA 1
ATOM 2374 C C . ALA A 1 327 ? -16.222 2.409 14.064 1.00 68.69 327 ALA A C 1
ATOM 2376 O O . ALA A 1 327 ? -16.606 2.139 12.932 1.00 68.69 327 ALA A O 1
ATOM 2377 N N . ARG A 1 328 ? -16.531 1.644 15.118 1.00 65.94 328 ARG A N 1
ATOM 2378 C CA . ARG A 1 328 ? -17.317 0.403 15.087 1.00 65.94 328 ARG A CA 1
ATOM 2379 C C . ARG A 1 328 ? -18.623 0.505 15.895 1.00 65.94 328 ARG A C 1
ATOM 2381 O O . ARG A 1 328 ? -19.228 -0.521 16.189 1.00 65.94 328 ARG A O 1
ATOM 2388 N N . GLY A 1 329 ? -19.055 1.721 16.239 1.00 76.94 329 GLY A N 1
ATOM 2389 C CA . GLY A 1 329 ? -20.183 1.984 17.140 1.00 76.94 329 GLY A CA 1
ATOM 2390 C C . GLY A 1 329 ? -19.733 2.501 18.511 1.00 76.94 329 GLY A C 1
ATOM 2391 O O . GLY A 1 329 ? -18.557 2.844 18.659 1.00 76.94 329 GLY A O 1
ATOM 2392 N N . PRO A 1 330 ? -20.646 2.572 19.495 1.00 84.50 330 PRO A N 1
ATOM 2393 C CA . PRO A 1 330 ? -20.347 3.106 20.819 1.00 84.50 330 PRO A CA 1
ATOM 2394 C C . PRO A 1 330 ? -19.166 2.382 21.471 1.00 84.50 330 PRO A C 1
ATOM 2396 O O . PRO A 1 330 ? -19.112 1.152 21.491 1.00 84.50 330 PRO A O 1
ATOM 2399 N N . VAL A 1 331 ? -18.218 3.148 22.005 1.00 89.62 331 VAL A N 1
ATOM 2400 C CA . VAL A 1 331 ? -17.107 2.640 22.812 1.00 89.62 331 VAL A CA 1
ATOM 2401 C C . VAL A 1 331 ? -17.596 2.545 24.245 1.00 89.62 331 VAL A C 1
ATOM 2403 O O . VAL A 1 331 ? -17.951 3.562 24.839 1.00 89.62 331 VAL A O 1
ATOM 2406 N N . GLY A 1 332 ? -17.629 1.331 24.783 1.00 89.44 332 GLY A N 1
ATOM 2407 C CA . GLY A 1 332 ? -17.950 1.066 26.179 1.00 89.44 332 GLY A CA 1
ATOM 2408 C C . GLY A 1 332 ? -16.734 0.585 26.964 1.00 89.44 332 GLY A C 1
ATOM 2409 O O . GLY A 1 332 ? -15.748 0.159 26.369 1.00 89.44 332 GLY A O 1
ATOM 2410 N N . ALA A 1 333 ? -16.833 0.656 28.286 1.00 88.31 333 ALA A N 1
ATOM 2411 C CA . ALA A 1 333 ? -15.972 -0.042 29.228 1.00 88.31 333 ALA A CA 1
ATOM 2412 C C . ALA A 1 333 ? -16.859 -0.804 30.217 1.00 88.31 333 ALA A C 1
ATOM 2414 O O . ALA A 1 333 ? -17.744 -0.199 30.833 1.00 88.31 333 ALA A O 1
ATOM 2415 N N . ASP A 1 334 ? -16.631 -2.108 30.361 1.00 86.62 334 ASP A N 1
ATOM 2416 C CA . ASP A 1 334 ? -17.318 -2.946 31.350 1.00 86.62 334 ASP A CA 1
ATOM 2417 C C . ASP A 1 334 ? -16.367 -3.265 32.506 1.00 86.62 334 ASP A C 1
ATOM 2419 O O . ASP A 1 334 ? -15.496 -4.132 32.407 1.00 86.62 334 ASP A O 1
ATOM 2423 N N . LEU A 1 335 ? -16.555 -2.569 33.630 1.00 83.50 335 LEU A N 1
ATOM 2424 C CA . LEU A 1 335 ? -15.691 -2.716 34.804 1.00 83.50 335 LEU A CA 1
ATOM 2425 C C . LEU A 1 335 ? -15.841 -4.082 35.495 1.00 83.50 335 LEU A C 1
ATOM 2427 O O . LEU A 1 335 ? -15.005 -4.455 36.318 1.00 83.50 335 LEU A O 1
ATOM 2431 N N . GLY A 1 336 ? -16.900 -4.835 35.185 1.00 77.81 336 GLY A N 1
ATOM 2432 C CA . GLY A 1 336 ? -17.110 -6.182 35.703 1.00 77.81 336 GLY A CA 1
ATOM 2433 C C . GLY A 1 336 ? -16.313 -7.239 34.940 1.00 77.81 336 GLY A C 1
ATOM 2434 O O . GLY A 1 336 ? -15.797 -8.172 35.555 1.00 77.81 336 GLY A O 1
ATOM 2435 N N . THR A 1 337 ? -16.193 -7.100 33.614 1.00 74.94 337 THR A N 1
ATOM 2436 C CA . THR A 1 337 ? -15.564 -8.120 32.753 1.00 74.94 337 THR A CA 1
ATOM 2437 C C . THR A 1 337 ? -14.175 -7.753 32.243 1.00 74.94 337 THR A C 1
ATOM 2439 O O . THR A 1 337 ? -13.355 -8.644 32.039 1.00 74.94 337 THR A O 1
ATOM 2442 N N . GLU A 1 338 ? -13.898 -6.468 32.012 1.00 75.12 338 GLU A N 1
ATOM 2443 C CA . GLU A 1 338 ? -12.644 -5.994 31.402 1.00 75.12 338 GLU A CA 1
ATOM 2444 C C . GLU A 1 338 ? -11.585 -5.605 32.448 1.00 75.12 338 GLU A C 1
ATOM 2446 O O . GLU A 1 338 ? -10.400 -5.500 32.131 1.00 75.12 338 GLU A O 1
ATOM 2451 N N . GLY A 1 339 ? -11.999 -5.448 33.708 1.00 72.50 339 GLY A N 1
ATOM 2452 C CA . GLY A 1 339 ? -11.144 -5.122 34.846 1.00 72.50 339 GLY A CA 1
ATOM 2453 C C . GLY A 1 339 ? -11.764 -4.030 35.725 1.00 72.50 339 GLY A C 1
ATOM 2454 O O . GLY A 1 339 ? -12.447 -3.147 35.214 1.00 72.50 339 GLY A O 1
ATOM 2455 N N . PRO A 1 340 ? -11.512 -4.030 37.046 1.00 81.81 340 PRO A N 1
ATOM 2456 C CA . PRO A 1 340 ? -12.257 -3.203 38.003 1.00 81.81 340 PRO A CA 1
ATOM 2457 C C . PRO A 1 340 ? -11.950 -1.698 37.935 1.00 81.81 340 PRO A C 1
ATOM 2459 O O . PRO A 1 340 ? -12.498 -0.921 38.720 1.00 81.81 340 PRO A O 1
ATOM 2462 N N . HIS A 1 341 ? -11.037 -1.266 37.065 1.00 86.44 341 HIS A N 1
ATOM 2463 C CA . HIS A 1 341 ? -10.494 0.088 37.071 1.00 86.44 341 HIS A CA 1
ATOM 2464 C C . HIS A 1 341 ? -10.453 0.683 35.664 1.00 86.44 341 HIS A C 1
ATOM 2466 O O . HIS A 1 341 ? -9.977 0.050 34.725 1.00 86.44 341 HIS A O 1
ATOM 2472 N N . LEU A 1 342 ? -10.887 1.940 35.555 1.00 88.75 342 LEU A N 1
ATOM 2473 C CA . LEU A 1 342 ? -10.775 2.770 34.359 1.00 88.75 342 LEU A CA 1
ATOM 2474 C C . LEU A 1 342 ? -9.886 3.974 34.676 1.00 88.75 342 LEU A C 1
ATOM 2476 O O . LEU A 1 342 ? -10.169 4.728 35.606 1.00 88.75 342 LEU A O 1
ATOM 2480 N N . LEU A 1 343 ? -8.825 4.161 33.890 1.00 92.12 343 LEU A N 1
ATOM 2481 C CA . LEU A 1 343 ? -7.920 5.304 33.993 1.00 92.12 343 LEU A CA 1
ATOM 2482 C C . LEU A 1 343 ? -8.189 6.284 32.846 1.00 92.12 343 LEU A C 1
ATOM 2484 O O . LEU A 1 343 ? -8.199 5.890 31.681 1.00 92.12 343 LEU A O 1
ATOM 2488 N N . ILE A 1 344 ? -8.388 7.561 33.178 1.00 90.88 344 ILE A N 1
ATOM 2489 C CA . ILE A 1 344 ? -8.617 8.636 32.206 1.00 90.88 344 ILE A CA 1
ATOM 2490 C C . ILE A 1 344 ? -7.564 9.725 32.415 1.00 90.88 344 ILE A C 1
ATOM 2492 O O . ILE A 1 344 ? -7.568 10.433 33.424 1.00 90.88 344 ILE A O 1
ATOM 2496 N N . GLU A 1 345 ? -6.696 9.897 31.423 1.00 90.81 345 GLU A N 1
ATOM 2497 C CA . GLU A 1 345 ? -5.639 10.908 31.418 1.00 90.81 345 GLU A CA 1
ATOM 2498 C C . GLU A 1 345 ? -5.872 11.952 30.325 1.00 90.81 345 GLU A C 1
ATOM 2500 O O . GLU A 1 345 ? -6.352 11.650 29.234 1.00 90.81 345 GLU A O 1
ATOM 2505 N N . GLY A 1 346 ? -5.516 13.203 30.613 1.00 85.19 346 GLY A N 1
ATOM 2506 C CA . GLY A 1 346 ? -5.586 14.282 29.635 1.00 85.19 346 GLY A CA 1
ATOM 2507 C C . GLY A 1 346 ? -5.095 15.616 30.203 1.00 85.19 346 GLY A C 1
ATOM 2508 O O . GLY A 1 346 ? -5.310 15.883 31.390 1.00 85.19 346 GLY A O 1
ATOM 2509 N N . PRO A 1 347 ? -4.446 16.468 29.385 1.00 83.31 347 PRO A N 1
ATOM 2510 C CA . PRO A 1 347 ? -4.004 17.794 29.814 1.00 83.31 347 PRO A CA 1
ATOM 2511 C C . PRO A 1 347 ? -5.199 18.714 30.136 1.00 83.31 347 PRO A C 1
ATOM 2513 O O . PRO A 1 347 ? -6.331 18.426 29.726 1.00 83.31 347 PRO A O 1
ATOM 2516 N N . PRO A 1 348 ? -4.986 19.845 30.836 1.00 80.25 348 PRO A N 1
ATOM 2517 C CA . PRO A 1 348 ? -6.024 20.857 31.029 1.00 80.25 348 PRO A CA 1
ATOM 2518 C C . PRO A 1 348 ? -6.679 21.264 29.700 1.00 80.25 348 PRO A C 1
ATOM 2520 O O . PRO A 1 348 ? -5.994 21.467 28.700 1.00 80.25 348 PRO A O 1
ATOM 2523 N N . GLY A 1 349 ? -8.012 21.350 29.677 1.00 79.81 349 GLY A N 1
ATOM 2524 C CA . GLY A 1 349 ? -8.783 21.660 28.464 1.00 79.81 349 GLY A CA 1
ATOM 2525 C C . GLY A 1 349 ? -9.085 20.467 27.542 1.00 79.81 349 GLY A C 1
ATOM 2526 O O . GLY A 1 349 ? -9.811 20.636 26.572 1.00 79.81 349 GLY A O 1
ATOM 2527 N N . SER A 1 350 ? -8.611 19.255 27.857 1.00 85.62 350 SER A N 1
ATOM 2528 C CA . SER A 1 350 ? -8.896 18.031 27.077 1.00 85.62 350 SER A CA 1
ATOM 2529 C C . SER A 1 350 ? -10.338 17.513 27.171 1.00 85.62 350 SER A C 1
ATOM 2531 O O . SER A 1 350 ? -10.704 16.596 26.444 1.00 85.62 350 SER A O 1
ATOM 2533 N N . GLY A 1 351 ? -11.152 18.057 28.082 1.00 88.56 351 GLY A N 1
ATOM 2534 C CA . GLY A 1 351 ? -12.509 17.567 28.340 1.00 88.56 351 GLY A CA 1
ATOM 2535 C C . GLY A 1 351 ? -12.594 16.419 29.353 1.00 88.56 351 GLY A C 1
ATOM 2536 O O . GLY A 1 351 ? -13.671 15.858 29.516 1.00 88.56 351 GLY A O 1
ATOM 2537 N N . ARG A 1 352 ? -11.513 16.095 30.085 1.00 91.81 352 ARG A N 1
ATOM 2538 C CA . ARG A 1 352 ? -11.497 15.041 31.125 1.00 91.81 352 ARG A CA 1
ATOM 2539 C C . ARG A 1 352 ? -12.683 15.116 32.097 1.00 91.81 352 ARG A C 1
ATOM 2541 O O . ARG A 1 352 ? -13.317 14.102 32.360 1.00 91.81 352 ARG A O 1
ATOM 2548 N N . THR A 1 353 ? -13.001 16.305 32.609 1.00 90.06 353 THR A N 1
ATOM 2549 C CA . THR A 1 353 ? -14.142 16.505 33.521 1.00 90.06 353 THR A CA 1
ATOM 2550 C C . THR A 1 353 ? -15.475 16.199 32.844 1.00 90.06 353 THR A C 1
ATOM 2552 O O . THR A 1 353 ? -16.345 15.591 33.455 1.00 90.06 353 THR A O 1
ATOM 2555 N N . GLU A 1 354 ? -15.629 16.574 31.575 1.00 91.75 354 GLU A N 1
ATOM 2556 C CA . GLU A 1 354 ? -16.853 16.308 30.818 1.00 91.75 354 GLU A CA 1
ATOM 2557 C C . GLU A 1 354 ? -17.012 14.816 30.509 1.00 91.75 354 GLU A C 1
ATOM 2559 O O . GLU A 1 354 ? -18.101 14.268 30.653 1.00 91.75 354 GLU A O 1
ATOM 2564 N N . LEU A 1 355 ? -15.911 14.127 30.195 1.00 93.31 355 LEU A N 1
ATOM 2565 C CA . LEU A 1 355 ? -15.910 12.674 30.044 1.00 93.31 355 LEU A CA 1
ATOM 2566 C C . LEU A 1 355 ? -16.288 11.973 31.355 1.00 93.31 355 LEU A C 1
ATOM 2568 O O . LEU A 1 355 ? -17.114 11.068 31.337 1.00 93.31 355 LEU A O 1
ATOM 2572 N N . LEU A 1 356 ? -15.750 12.405 32.499 1.00 93.38 356 LEU A N 1
ATOM 2573 C CA . LEU A 1 356 ? -16.122 11.838 33.800 1.00 93.38 356 LEU A CA 1
ATOM 2574 C C . LEU A 1 356 ? -17.611 12.044 34.115 1.00 93.38 356 LEU A C 1
ATOM 2576 O O . LEU A 1 356 ? -18.273 11.115 34.573 1.00 93.38 356 LEU A O 1
ATOM 2580 N N . ARG A 1 357 ? -18.173 13.219 33.805 1.00 93.69 357 ARG A N 1
ATOM 2581 C CA . ARG A 1 357 ? -19.620 13.468 33.929 1.00 93.69 357 ARG A CA 1
ATOM 2582 C C . ARG A 1 357 ? -20.436 12.548 33.017 1.00 93.69 357 ARG A C 1
ATOM 2584 O O . ARG A 1 357 ? -21.446 11.997 33.454 1.00 93.69 357 ARG A O 1
ATOM 2591 N N . ALA A 1 358 ? -19.987 12.341 31.778 1.00 94.12 358 ALA A N 1
ATOM 2592 C CA . ALA A 1 358 ? -20.624 11.420 30.840 1.00 94.12 358 ALA A CA 1
ATOM 2593 C C . ALA A 1 358 ? -20.557 9.961 31.323 1.00 94.12 358 ALA A C 1
ATOM 2595 O O . ALA A 1 358 ? -21.545 9.239 31.205 1.00 94.12 358 ALA A O 1
ATOM 2596 N N . VAL A 1 359 ? -19.442 9.545 31.934 1.00 94.62 359 VAL A N 1
ATOM 2597 C CA . VAL A 1 359 ? -19.292 8.222 32.561 1.00 94.62 359 VAL A CA 1
ATOM 2598 C C . VAL A 1 359 ? -20.302 8.044 33.692 1.00 94.62 359 VAL A C 1
ATOM 2600 O O . VAL A 1 359 ? -21.019 7.045 33.698 1.00 94.62 359 VAL A O 1
ATOM 2603 N N . VAL A 1 360 ? -20.429 9.019 34.599 1.00 94.88 360 VAL A N 1
ATOM 2604 C CA . VAL A 1 360 ? -21.420 8.972 35.689 1.00 94.88 360 VAL A CA 1
ATOM 2605 C C . VAL A 1 360 ? -22.842 8.859 35.134 1.00 94.88 360 VAL A C 1
ATOM 2607 O O . VAL A 1 360 ? -23.603 7.992 35.560 1.00 94.88 360 VAL A O 1
ATOM 2610 N N . ALA A 1 361 ? -23.192 9.679 34.141 1.00 94.31 361 ALA A N 1
ATOM 2611 C CA . ALA A 1 361 ? -24.506 9.631 33.505 1.00 94.31 361 ALA A CA 1
ATOM 2612 C C . ALA A 1 361 ? -24.761 8.300 32.774 1.00 94.31 361 ALA A C 1
ATOM 2614 O O . ALA A 1 361 ? -25.867 7.762 32.839 1.00 94.31 361 ALA A O 1
ATOM 2615 N N . SER A 1 362 ? -23.750 7.743 32.101 1.00 94.44 362 SER A N 1
ATOM 2616 C CA . SER A 1 362 ? -23.867 6.456 31.417 1.00 94.44 362 SER A CA 1
ATOM 2617 C C . SER A 1 362 ? -24.058 5.303 32.394 1.00 94.44 362 SER A C 1
ATOM 2619 O O . SER A 1 362 ? -24.881 4.430 32.135 1.00 94.44 362 SER A O 1
ATOM 2621 N N . LEU A 1 363 ? -23.304 5.291 33.493 1.00 93.06 363 LEU A N 1
ATOM 2622 C CA . LEU A 1 363 ? -23.409 4.285 34.545 1.00 93.06 363 LEU A CA 1
ATOM 2623 C C . LEU A 1 363 ? -24.789 4.330 35.208 1.00 93.06 363 LEU A C 1
ATOM 2625 O O . LEU A 1 363 ? -25.460 3.305 35.321 1.00 93.06 363 LEU A O 1
ATOM 2629 N N . ALA A 1 364 ? -25.263 5.532 35.541 1.00 93.25 364 ALA A N 1
ATOM 2630 C CA . ALA A 1 364 ? -26.597 5.738 36.093 1.00 93.25 364 ALA A CA 1
ATOM 2631 C C . ALA A 1 364 ? -27.719 5.312 35.129 1.00 93.25 364 ALA A C 1
ATOM 2633 O O . ALA A 1 364 ? -28.778 4.850 35.555 1.00 93.25 364 ALA A O 1
ATOM 2634 N N . ALA A 1 365 ? -27.498 5.446 33.818 1.00 91.94 365 ALA A N 1
ATOM 2635 C CA . ALA A 1 365 ? -28.432 4.964 32.807 1.00 91.94 365 ALA A CA 1
ATOM 2636 C C . ALA A 1 365 ? -28.379 3.439 32.615 1.00 91.94 365 ALA A C 1
ATOM 2638 O O . ALA A 1 365 ? -29.373 2.852 32.189 1.00 91.94 365 ALA A O 1
ATOM 2639 N N . ALA A 1 366 ? -27.241 2.801 32.897 1.00 88.62 366 ALA A N 1
ATOM 2640 C CA . ALA A 1 366 ? -27.027 1.374 32.675 1.00 88.62 366 ALA A CA 1
ATOM 2641 C C . ALA A 1 366 ? -27.584 0.492 33.802 1.00 88.62 366 ALA A C 1
ATOM 2643 O O . ALA A 1 366 ? -28.047 -0.612 33.520 1.00 88.62 366 ALA A O 1
ATOM 2644 N N . GLU A 1 367 ? -27.580 0.969 35.049 1.00 89.81 367 GLU A N 1
ATOM 2645 C CA . GLU A 1 367 ? -27.981 0.179 36.222 1.00 89.81 367 GLU A CA 1
ATOM 2646 C C . GLU A 1 367 ? -28.796 1.011 37.220 1.00 89.81 367 GLU A C 1
ATOM 2648 O O . GLU A 1 367 ? -28.746 2.238 37.197 1.00 89.81 367 GLU A O 1
ATOM 2653 N N . ARG A 1 368 ? -29.583 0.362 38.082 1.00 90.88 368 ARG A N 1
ATOM 2654 C CA . ARG A 1 368 ? -30.424 1.013 39.095 1.00 90.88 368 ARG A CA 1
ATOM 2655 C C . ARG A 1 368 ? -29.616 1.461 40.325 1.00 90.88 368 ARG A C 1
ATOM 2657 O O . ARG A 1 368 ? -28.627 0.813 40.671 1.00 90.88 368 ARG A O 1
ATOM 2664 N N . PRO A 1 369 ? -30.045 2.522 41.036 1.00 91.12 369 PRO A N 1
ATOM 2665 C CA . PRO A 1 369 ? -29.312 3.049 42.193 1.00 91.12 369 PRO A CA 1
ATOM 2666 C C . PRO A 1 369 ? -29.250 2.087 43.391 1.00 91.12 369 PRO A C 1
ATOM 2668 O O . PRO A 1 369 ? -28.354 2.202 44.217 1.00 91.12 369 PRO A O 1
ATOM 2671 N N . ASP A 1 370 ? -30.153 1.106 43.488 1.00 88.69 370 ASP A N 1
ATOM 2672 C CA . ASP A 1 370 ? -30.103 0.040 44.499 1.00 88.69 370 ASP A CA 1
ATOM 2673 C C . ASP A 1 370 ? -29.028 -1.024 44.216 1.00 88.69 370 ASP A C 1
ATOM 2675 O O . ASP A 1 370 ? -28.676 -1.796 45.108 1.00 88.69 370 ASP A O 1
ATOM 2679 N N . ARG A 1 371 ? -28.485 -1.059 42.991 1.00 87.38 371 ARG A N 1
ATOM 2680 C CA . ARG A 1 371 ? -27.461 -2.023 42.556 1.00 87.38 371 ARG A CA 1
ATOM 2681 C C . ARG A 1 371 ? -26.120 -1.382 42.206 1.00 87.38 371 ARG A C 1
ATOM 2683 O O . ARG A 1 371 ? -25.122 -2.091 42.140 1.00 87.38 371 ARG A O 1
ATOM 2690 N N . LEU A 1 372 ? -26.082 -0.065 42.002 1.00 89.06 372 LEU A N 1
ATOM 2691 C CA . LEU A 1 372 ? -24.872 0.682 41.676 1.00 89.06 372 LEU A CA 1
ATOM 2692 C C . LEU A 1 372 ? -24.792 1.976 42.493 1.00 89.06 372 LEU A C 1
ATOM 2694 O O . LEU A 1 372 ? -25.609 2.879 42.322 1.00 89.06 372 LEU A O 1
ATOM 2698 N N . GLY A 1 373 ? -23.764 2.075 43.336 1.00 91.44 373 GLY A N 1
ATOM 2699 C CA . GLY A 1 373 ? -23.409 3.295 44.060 1.00 91.44 373 GLY A CA 1
ATOM 2700 C C . GLY A 1 373 ? -22.200 3.988 43.434 1.00 91.44 373 GLY A C 1
ATOM 2701 O O . GLY A 1 373 ? -21.265 3.331 42.977 1.00 91.44 373 GLY A O 1
ATOM 2702 N N . ILE A 1 374 ? -22.209 5.318 43.428 1.00 93.94 374 ILE A N 1
ATOM 2703 C CA . ILE A 1 374 ? -21.141 6.164 42.897 1.00 93.94 374 ILE A CA 1
ATOM 2704 C C . ILE A 1 374 ? -20.629 7.065 44.023 1.00 93.94 374 ILE A C 1
ATOM 2706 O O . ILE A 1 374 ? -21.388 7.793 44.664 1.00 93.94 374 ILE A O 1
ATOM 2710 N N . VAL A 1 375 ? -19.318 7.032 44.248 1.00 94.56 375 VAL A N 1
ATOM 2711 C CA . VAL A 1 375 ? -18.617 7.954 45.145 1.00 94.56 375 VAL A CA 1
ATOM 2712 C C . VAL A 1 375 ? -17.748 8.860 44.292 1.00 94.56 375 VAL A C 1
ATOM 2714 O O . VAL A 1 375 ? -16.905 8.388 43.532 1.00 94.56 375 VAL A O 1
ATOM 2717 N N . LEU A 1 376 ? -17.972 10.163 44.407 1.00 93.56 376 LEU A N 1
ATOM 2718 C CA . LEU A 1 376 ? -17.222 11.179 43.687 1.00 93.56 376 LEU A CA 1
ATOM 2719 C C . LEU A 1 376 ? -16.133 11.737 44.604 1.00 93.56 376 LEU A C 1
ATOM 2721 O O . LEU A 1 376 ? -16.410 12.098 45.747 1.00 93.56 376 LEU A O 1
ATOM 2725 N N . ILE A 1 377 ? -14.904 11.802 44.103 1.00 90.56 377 ILE A N 1
ATOM 2726 C CA . ILE A 1 377 ? -13.761 12.397 44.799 1.00 90.56 377 ILE A CA 1
ATOM 2727 C C . ILE A 1 377 ? -13.109 13.368 43.820 1.00 90.56 377 ILE A C 1
ATOM 2729 O O . ILE A 1 377 ? -12.613 12.938 42.778 1.00 90.56 377 ILE A O 1
ATOM 2733 N N . ASP A 1 378 ? -13.152 14.660 44.128 1.00 84.50 378 ASP A N 1
ATOM 2734 C CA . ASP A 1 378 ? -12.463 15.698 43.365 1.00 84.50 378 ASP A CA 1
ATOM 2735 C C . ASP A 1 378 ? -11.132 16.036 44.055 1.00 84.50 378 ASP A C 1
ATOM 2737 O O . ASP A 1 378 ? -11.013 15.981 45.275 1.00 84.50 378 ASP A O 1
ATOM 2741 N N . GLY A 1 379 ? -10.092 16.294 43.263 1.00 71.44 379 GLY A N 1
ATOM 2742 C CA . GLY A 1 379 ? -8.726 16.532 43.754 1.00 71.44 379 GLY A CA 1
ATOM 2743 C C . GLY A 1 379 ? -8.309 17.999 43.692 1.00 71.44 379 GLY A C 1
ATOM 2744 O O . GLY A 1 379 ? -7.117 18.290 43.749 1.00 71.44 379 GLY A O 1
ATOM 2745 N N . GLY A 1 380 ? -9.268 18.900 43.468 1.00 63.00 380 GLY A N 1
ATOM 2746 C CA . GLY A 1 380 ? -9.014 20.311 43.216 1.00 63.00 380 GLY A CA 1
ATOM 2747 C C . GLY A 1 380 ? -8.576 21.058 44.471 1.00 63.00 380 GLY A C 1
ATOM 2748 O O . GLY A 1 380 ? -9.357 21.299 45.384 1.00 63.00 380 GLY A O 1
ATOM 2749 N N . ASP A 1 381 ? -7.337 21.525 44.476 1.00 50.53 381 ASP A N 1
ATOM 2750 C CA . ASP A 1 381 ? -6.870 22.599 45.332 1.00 50.53 381 ASP A CA 1
ATOM 2751 C C . ASP A 1 381 ? -7.698 23.862 45.038 1.00 50.53 381 ASP A C 1
ATOM 2753 O O . ASP A 1 381 ? -7.634 24.436 43.952 1.00 50.53 381 ASP A O 1
ATOM 2757 N N . GLY A 1 382 ? -8.539 24.268 45.997 1.00 50.75 382 GLY A N 1
ATOM 2758 C CA . GLY A 1 382 ? -9.569 25.315 45.880 1.00 50.75 382 GLY A CA 1
ATOM 2759 C C . GLY A 1 382 ? -9.088 26.749 45.593 1.00 50.75 382 GLY A C 1
ATOM 2760 O O . GLY A 1 382 ? -9.706 27.704 46.057 1.00 50.75 382 GLY A O 1
ATOM 2761 N N . THR A 1 383 ? -7.989 26.930 44.863 1.00 48.94 383 THR A N 1
ATOM 2762 C CA . THR A 1 383 ? -7.329 28.211 44.572 1.00 48.94 383 THR A CA 1
ATOM 2763 C C . THR A 1 383 ? -7.287 28.566 43.082 1.00 48.94 383 THR A C 1
ATOM 2765 O O . THR A 1 383 ? -6.915 29.689 42.738 1.00 48.94 383 THR A O 1
ATOM 2768 N N . ALA A 1 384 ? -7.735 27.688 42.177 1.00 50.12 384 ALA A N 1
ATOM 2769 C CA . ALA A 1 384 ? -7.889 28.038 40.767 1.00 50.12 384 ALA A CA 1
ATOM 2770 C C . ALA A 1 384 ? -9.165 28.875 40.548 1.00 50.12 384 ALA A C 1
ATOM 2772 O O . ALA A 1 384 ? -10.245 28.352 40.263 1.00 50.12 384 ALA A O 1
ATOM 2773 N N . ALA A 1 385 ? -9.031 30.197 40.682 1.00 43.84 385 ALA A N 1
ATOM 2774 C CA . ALA A 1 385 ? -10.031 31.192 40.298 1.00 43.84 385 ALA A CA 1
ATOM 2775 C C . ALA A 1 385 ? -10.364 31.061 38.795 1.00 43.84 385 ALA A C 1
ATOM 2777 O O . ALA A 1 385 ? -9.738 31.684 37.942 1.00 43.84 385 ALA A O 1
ATOM 2778 N N . GLY A 1 386 ? -11.316 30.179 38.479 1.00 49.38 386 GLY A N 1
ATOM 2779 C CA . GLY A 1 386 ? -11.708 29.805 37.117 1.00 49.38 386 GLY A CA 1
ATOM 2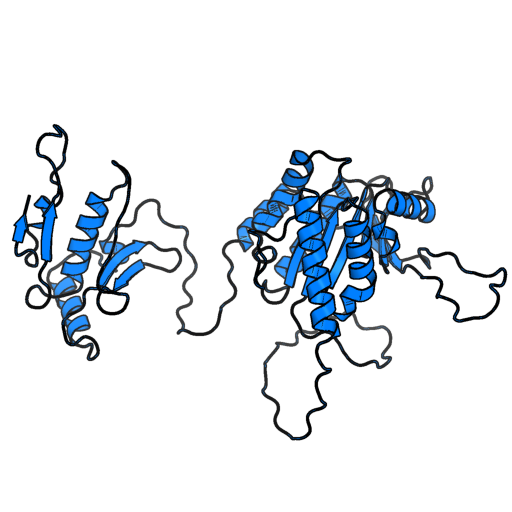780 C C . GLY A 1 386 ? -12.237 28.371 36.962 1.00 49.38 386 GLY A C 1
ATOM 2781 O O . GLY A 1 386 ? -12.699 28.021 35.878 1.00 49.38 386 GLY A O 1
ATOM 2782 N N . ALA A 1 387 ? -12.190 27.533 38.003 1.00 51.69 387 ALA A N 1
ATOM 2783 C CA . ALA A 1 387 ? -12.685 26.158 37.940 1.00 51.69 387 ALA A CA 1
ATOM 2784 C C . ALA A 1 387 ? -14.226 26.113 37.842 1.00 51.69 387 ALA A C 1
ATOM 2786 O O . ALA A 1 387 ? -14.931 26.595 38.727 1.00 51.69 387 ALA A O 1
ATOM 2787 N N . GLY A 1 388 ? -14.755 25.544 36.751 1.00 59.06 388 GLY A N 1
ATOM 2788 C CA . GLY A 1 388 ? -16.185 25.236 36.612 1.00 59.06 388 GLY A CA 1
ATOM 2789 C C . GLY A 1 388 ? -16.674 24.247 37.681 1.00 59.06 388 GLY A C 1
ATOM 2790 O O . GLY A 1 388 ? -15.890 23.766 38.487 1.00 59.06 388 GLY A O 1
ATOM 2791 N N . GLU A 1 389 ? -17.962 23.886 37.671 1.00 69.56 389 GLU A N 1
ATOM 2792 C CA . GLU A 1 389 ? -18.604 23.066 38.726 1.00 69.56 389 GLU A CA 1
ATOM 2793 C C . GLU A 1 389 ? -18.042 21.638 38.939 1.00 69.56 389 GLU A C 1
ATOM 2795 O O . GLU A 1 389 ? -18.641 20.864 39.678 1.00 69.56 389 GLU A O 1
ATOM 2800 N N . GLY A 1 390 ? -16.930 21.251 38.303 1.00 82.88 390 GLY A N 1
ATOM 2801 C CA . GLY A 1 390 ? -16.251 19.971 38.545 1.00 82.88 390 GLY A CA 1
ATOM 2802 C C . GLY A 1 390 ? -17.191 18.772 38.429 1.00 82.88 390 GLY A C 1
ATOM 2803 O O . GLY A 1 390 ? -18.042 18.728 37.535 1.00 82.88 390 GLY A O 1
ATOM 2804 N N . LEU A 1 391 ? -17.082 17.819 39.350 1.00 88.56 391 LEU A N 1
ATOM 2805 C CA . LEU A 1 391 ? -18.039 16.711 39.463 1.00 88.56 391 LEU A CA 1
ATOM 2806 C C . LEU A 1 391 ? -19.276 17.044 40.310 1.00 88.56 391 LEU A C 1
ATOM 2808 O O . LEU A 1 391 ? -20.184 16.220 40.405 1.00 88.56 391 LEU A O 1
ATOM 2812 N N . ARG A 1 392 ? -19.377 18.261 40.860 1.00 87.12 392 ARG A N 1
ATOM 2813 C CA . ARG A 1 392 ? -20.498 18.681 41.713 1.00 87.12 392 ARG A CA 1
ATOM 2814 C C . ARG A 1 392 ? -21.848 18.592 41.001 1.00 87.12 392 ARG A C 1
ATOM 2816 O O . ARG A 1 392 ? -22.833 18.237 41.622 1.00 87.12 392 ARG A O 1
ATOM 2823 N N . VAL A 1 393 ? -21.899 18.844 39.693 1.00 89.06 393 VAL A N 1
ATOM 2824 C CA . VAL A 1 393 ? -23.136 18.714 38.892 1.00 89.06 393 VAL A CA 1
ATOM 2825 C C . VAL A 1 393 ? -23.717 17.290 38.899 1.00 89.06 393 VAL A C 1
ATOM 2827 O O . VAL A 1 393 ? -24.898 17.089 38.643 1.00 89.06 393 VAL A O 1
ATOM 2830 N N . CYS A 1 394 ? -22.899 16.281 39.199 1.00 92.00 394 CYS A N 1
ATOM 2831 C CA . CYS A 1 394 ? -23.342 14.896 39.249 1.00 92.00 394 CYS A CA 1
ATOM 2832 C C . CYS A 1 394 ? -24.003 14.516 40.581 1.00 92.00 394 CYS A C 1
ATOM 2834 O O . CYS A 1 394 ? -24.552 13.421 40.664 1.00 92.00 394 CYS A O 1
ATOM 2836 N N . THR A 1 395 ? -23.991 15.372 41.611 1.00 92.19 395 THR A N 1
ATOM 2837 C CA . THR A 1 395 ? -24.572 15.030 42.925 1.00 92.19 395 THR A CA 1
ATOM 2838 C C . THR A 1 395 ? -26.088 14.858 42.900 1.00 92.19 395 THR A C 1
ATOM 2840 O O . THR A 1 395 ? -26.636 14.231 43.798 1.00 92.19 395 THR A O 1
ATOM 2843 N N . ASP A 1 396 ? -26.763 15.374 41.871 1.00 90.44 396 ASP A N 1
ATOM 2844 C CA . ASP A 1 396 ? -28.212 15.219 41.691 1.00 90.44 396 ASP A CA 1
ATOM 2845 C C . ASP A 1 396 ? -28.603 13.831 41.148 1.00 90.44 396 ASP A C 1
ATOM 2847 O O . ASP A 1 396 ? -29.785 13.489 41.070 1.00 90.44 396 ASP A O 1
ATOM 2851 N N . VAL A 1 397 ? -27.622 13.013 40.749 1.00 93.25 397 VAL A N 1
ATOM 2852 C CA . VAL A 1 397 ? -27.851 11.645 40.276 1.00 93.25 397 VAL A CA 1
ATOM 2853 C C . VAL A 1 397 ? -28.096 10.735 41.487 1.00 93.25 397 VAL A C 1
ATOM 2855 O O . VAL A 1 397 ? -27.255 10.692 42.382 1.00 93.25 397 VAL A O 1
ATOM 2858 N N . PRO A 1 398 ? -29.185 9.940 41.524 1.00 92.75 398 PRO A N 1
ATOM 2859 C CA . PRO A 1 398 ? -29.563 9.157 42.709 1.00 92.75 398 PRO A CA 1
ATOM 2860 C C . PRO A 1 398 ? -28.550 8.069 43.092 1.00 92.75 398 PRO A C 1
ATOM 2862 O O . PRO A 1 398 ? -28.566 7.580 44.217 1.00 92.75 398 PRO A O 1
ATOM 2865 N N . HIS A 1 399 ? -27.676 7.681 42.164 1.00 94.25 399 HIS A N 1
ATOM 2866 C CA . HIS A 1 399 ? -26.578 6.743 42.392 1.00 94.25 399 HIS A CA 1
ATOM 2867 C C . HIS A 1 399 ? -25.433 7.352 43.201 1.00 94.25 399 HIS A C 1
ATOM 2869 O O . HIS A 1 399 ? -24.636 6.609 43.766 1.00 94.25 399 HIS A O 1
ATOM 2875 N N . VAL A 1 400 ? -25.307 8.683 43.239 1.00 95.62 400 VAL A N 1
ATOM 2876 C CA . VAL A 1 400 ? -24.209 9.360 43.934 1.00 95.62 400 VAL A CA 1
ATOM 2877 C C . VAL A 1 400 ? -24.518 9.440 45.424 1.00 95.62 400 VAL A C 1
ATOM 2879 O O . VAL A 1 400 ? -25.373 10.206 45.855 1.00 95.62 400 VAL A O 1
ATOM 2882 N N . THR A 1 401 ? -23.802 8.653 46.226 1.00 92.88 401 THR A N 1
ATOM 2883 C CA . THR A 1 401 ? -24.019 8.589 47.682 1.00 92.88 401 THR A CA 1
ATOM 2884 C C . THR A 1 401 ? -23.120 9.548 48.453 1.00 92.88 401 THR A C 1
ATOM 2886 O O . THR A 1 401 ? -23.468 9.975 49.552 1.00 92.88 401 THR A O 1
ATOM 2889 N N . THR A 1 402 ? -21.953 9.871 47.890 1.00 91.81 402 THR A N 1
ATOM 2890 C CA . THR A 1 402 ? -20.907 10.648 48.561 1.00 91.81 402 THR A CA 1
ATOM 2891 C C . THR A 1 402 ? -20.152 11.500 47.544 1.00 91.81 402 THR A C 1
ATOM 2893 O O . THR A 1 402 ? -19.774 11.003 46.484 1.00 91.81 402 THR A O 1
ATOM 2896 N N . HIS A 1 403 ? -19.889 12.763 47.886 1.00 88.75 403 HIS A N 1
ATOM 2897 C CA . HIS A 1 403 ? -19.001 13.658 47.143 1.00 88.75 403 HIS A CA 1
ATOM 2898 C C . HIS A 1 403 ? -17.975 14.262 48.108 1.00 88.75 403 HIS A C 1
ATOM 2900 O O . HIS A 1 403 ? -18.345 14.984 49.035 1.00 88.75 403 HIS A O 1
ATOM 2906 N N . LEU A 1 404 ? -16.701 13.932 47.904 1.00 85.25 404 LEU A N 1
ATOM 2907 C CA . LEU A 1 404 ? -15.561 14.488 48.629 1.00 85.25 404 LEU A CA 1
ATOM 2908 C C . LEU A 1 404 ? -14.878 15.492 47.701 1.00 85.25 404 LEU A C 1
ATOM 2910 O O . LEU A 1 404 ? -14.437 15.107 46.621 1.00 85.25 404 LEU A O 1
ATOM 2914 N N . ALA A 1 405 ? -14.866 16.761 48.097 1.00 76.75 405 ALA A N 1
ATOM 2915 C CA . ALA A 1 405 ? -14.247 17.851 47.346 1.00 76.75 405 ALA A CA 1
ATOM 2916 C C . ALA A 1 405 ? -12.872 18.208 47.908 1.00 76.75 405 ALA A C 1
ATOM 2918 O O . ALA A 1 405 ? -12.685 18.017 49.136 1.00 76.75 405 ALA A O 1
#

pLDDT: mean 79.94, std 19.81, range [28.06, 98.06]

Organism: NCBI:txid700597

Foldseek 3Di:
DEEEAADQQLLQQVLVVVLVVLVPDDLQQEAEAEQAADPVDDLVVSCLSCVLVLLGSRQADDPPQPDRGRYHSHLVSLLSNLVVLLVLLVVLVPPDDPDPDDDDDDDDPPPPDDDDPDPPDDDDDDDAQAPGRAYEYEYEWESDDPNSLVSLLVCQQRVRSSRYHYYYYFYDHADEPVQHPFNSQVNRCVRYVSSLSHQKYWTQHDPVSQKIFIFGWDDQDDPPDDDDDPPGDDTGTDDRGDIDTGRGDDSVVSNVSSNVNSVDDPPPDDDDDDPDAQDPFDPDFDLCVLVVHPDPDPVLLVVLQVVQVPDPVCPQFWLKAFQGADSRGTDIDTCVPPHVDDDDDDDPPPCSQVSVLSRLVRRLSNHPLVRAADEAEDPDPPPPPPDDPRCVVSCPRSRYPYYHD

Sequence (405 aa):
MGLAGPRERLAGLTRAVLAQLAALHSPDDLELVLISADRARPVAQRTAEWAWLGWLPHVRPGHGQDCRLLLAYDPEQAAARAEELLRRLADLSQAPAPRPWADGTVPVQRSARRPSRTAEGERGGGAGGFTGPRTVVVVDGDPGGPEVREAVARLALEGPRAGIHVVCLAETAAASPASPVTETYEAACAASPTFRECGAVALLSGDVATALRLLRVARGGVATGADPGPDRVPDGPVGHGTVATVDAVSPAWAERFARALAPLRTETGTGERHTRLSVPLPQAARLLDELGLARATPASLMARWADAADDPRSVGGRACAVLGAGARGPVGADLGTEGPHLLIEGPPGSGRTELLRAVVASLAAAERPDRLGIVLIDGGDGTAAGAGEGLRVCTDVPHVTTHLA